Protein AF-0000000078420602 (afdb_homodimer)

Sequence (614 aa):
MATGSQCADEAAGAAGLYSEAQRLALEELVAGGRDAFRAFLRRERVAEFLSEPELQALLEAAVPPRQEPEEPGPGPGERSLDCSSLTYFPERSDAEPPALELGWPGFASGSFRGLPRVEAHFQPGYGAELYGCKEAVRREIRSAREVIALVMDSFTDMDIFKDLQEACSKRHVKVYILLDQASFPHFLKMCSNLGVNIEEQKLMRVRNINGNTYYTRSGAKIVGKVHEKFMLVDGIRVTTGSYSFTWTDGKLNSSNIIILSGPAVEHFDLEFQILYAESKPINPWLCSCSQEREMANQLIRPWISKTMATGSQCADEAAGAAGLYSEAQRLALEELVAGGRDAFRAFLRRERVAEFLSEPELQALLEAAVPPRQEPEEPGPGPGERSLDCSSLTYFPERSDAEPPALELGWPGFASGSFRGLPRVEAHFQPGYGAELYGCKEAVRREIRSAREVIALVMDSFTDMDIFKDLQEACSKRHVKVYILLDQASFPHFLKMCSNLGVNIEEQKLMRVRNINGNTYYTRSGAKIVGKVHEKFMLVDGIRVTTGSYSFTWTDGKLNSSNIIILSGPAVEHFDLEFQILYAESKPINPWLCSCSQEREMANQLIRPWISKT

Structure (mmCIF, N/CA/C/O backbone):
data_AF-0000000078420602-model_v1
#
loop_
_entity.id
_entity.type
_entity.pdbx_description
1 polymer 'Protein FAM83D-B'
#
loop_
_atom_site.group_PDB
_atom_site.id
_atom_site.type_symbol
_atom_site.label_atom_id
_atom_site.label_alt_id
_atom_site.label_comp_id
_atom_site.label_asym_id
_atom_site.label_entity_id
_atom_site.label_seq_id
_atom_site.pdbx_PDB_ins_code
_atom_site.Cartn_x
_atom_site.Cartn_y
_atom_site.Cartn_z
_atom_site.occupancy
_atom_site.B_iso_or_equiv
_atom_site.auth_seq_id
_atom_site.auth_comp_id
_atom_site.auth_asym_id
_atom_site.auth_atom_id
_atom_site.pdbx_PDB_model_num
ATOM 1 N N . MET A 1 1 ? -36.188 17.969 37.188 1 22.95 1 MET A N 1
ATOM 2 C CA . MET A 1 1 ? -36.125 18.641 35.906 1 22.95 1 MET A CA 1
ATOM 3 C C . MET A 1 1 ? -34.844 18.281 35.156 1 22.95 1 MET A C 1
ATOM 5 O O . MET A 1 1 ? -34.594 18.797 34.062 1 22.95 1 MET A O 1
ATOM 9 N N . ALA A 1 2 ? -33.719 17.906 35.812 1 26.27 2 ALA A N 1
ATOM 10 C CA . ALA A 1 2 ? -32.312 17.922 35.438 1 26.27 2 ALA A CA 1
ATOM 11 C C . ALA A 1 2 ? -31.984 16.844 34.438 1 26.27 2 ALA A C 1
ATOM 13 O O . ALA A 1 2 ? -30.812 16.656 34.062 1 26.27 2 ALA A O 1
ATOM 14 N N . THR A 1 3 ? -32.781 15.883 34.156 1 28.11 3 THR A N 1
ATOM 15 C CA . THR A 1 3 ? -32.375 14.602 33.594 1 28.11 3 THR A CA 1
ATOM 16 C C . THR A 1 3 ? -32.094 14.742 32.094 1 28.11 3 THR A C 1
ATOM 18 O O . THR A 1 3 ? -31.766 13.75 31.438 1 28.11 3 THR A O 1
ATOM 21 N N . GLY A 1 4 ? -32.562 15.797 31.391 1 27.84 4 GLY A N 1
ATOM 22 C CA . GLY A 1 4 ? -32.688 15.773 29.953 1 27.84 4 GLY A CA 1
ATOM 23 C C . GLY A 1 4 ? -31.359 15.883 29.234 1 27.84 4 GLY A C 1
ATOM 24 O O . GLY A 1 4 ? -31.312 15.945 28 1 27.84 4 GLY A O 1
ATOM 25 N N . SER A 1 5 ? -30.219 16.375 29.859 1 28.81 5 SER A N 1
ATOM 26 C CA . SER A 1 5 ? -29.047 16.953 29.203 1 28.81 5 SER A CA 1
ATOM 27 C C . SER A 1 5 ? -28.156 15.852 28.641 1 28.81 5 SER A C 1
ATOM 29 O O . SER A 1 5 ? -27.141 16.141 28 1 28.81 5 SER A O 1
ATOM 31 N N . GLN A 1 6 ? -28.172 14.617 29.109 1 29.34 6 GLN A N 1
ATOM 32 C CA . GLN A 1 6 ? -27.125 13.641 28.812 1 29.34 6 GLN A CA 1
ATOM 33 C C . GLN A 1 6 ? -27.188 13.195 27.359 1 29.34 6 GLN A C 1
ATOM 35 O O . GLN A 1 6 ? -26.312 12.461 26.891 1 29.34 6 GLN A O 1
ATOM 40 N N . CYS A 1 7 ? -28.281 13.219 26.625 1 31.14 7 CYS A N 1
ATOM 41 C CA . CYS A 1 7 ? -28.422 12.586 25.312 1 31.14 7 CYS A CA 1
ATOM 42 C C . CYS A 1 7 ? -27.625 13.344 24.266 1 31.14 7 CYS A C 1
ATOM 44 O O . CYS A 1 7 ? -27.5 12.883 23.125 1 31.14 7 CYS A O 1
ATOM 46 N N . ALA A 1 8 ? -27.328 14.664 24.344 1 32.25 8 ALA A N 1
ATOM 47 C CA . ALA A 1 8 ? -26.719 15.484 23.312 1 32.25 8 ALA A CA 1
ATOM 48 C C . ALA A 1 8 ? -25.25 15.117 23.109 1 32.25 8 ALA A C 1
ATOM 50 O O . ALA A 1 8 ? -24.719 15.219 22 1 32.25 8 ALA A O 1
ATOM 51 N N . ASP A 1 9 ? -24.469 14.727 24.141 1 32.47 9 ASP A N 1
ATOM 52 C CA . ASP A 1 9 ? -23.031 14.5 24.109 1 32.47 9 ASP A CA 1
ATOM 53 C C . ASP A 1 9 ? -22.688 13.227 23.344 1 32.47 9 ASP A C 1
ATOM 55 O O . ASP A 1 9 ? -21.562 13.086 22.844 1 32.47 9 ASP A O 1
ATOM 59 N N . GLU A 1 10 ? -23.484 12.133 23.375 1 33.41 10 GLU A N 1
ATOM 60 C CA . GLU A 1 10 ? -23.188 10.883 22.688 1 33.41 10 GLU A CA 1
ATOM 61 C C . GLU A 1 10 ? -23.344 11.047 21.172 1 33.41 10 GLU A C 1
ATOM 63 O O . GLU A 1 10 ? -22.859 10.211 20.406 1 33.41 10 GLU A O 1
ATOM 68 N N . ALA A 1 11 ? -24.156 11.867 20.594 1 32.97 11 ALA A N 1
ATOM 69 C CA . ALA A 1 11 ? -24.359 12.156 19.172 1 32.97 11 ALA A CA 1
ATOM 70 C C . ALA A 1 11 ? -23.109 12.797 18.562 1 32.97 11 ALA A C 1
ATOM 72 O O . ALA A 1 11 ? -22.844 12.625 17.359 1 32.97 11 ALA A O 1
ATOM 73 N N . ALA A 1 12 ? -22.391 13.734 19.141 1 35.09 12 ALA A N 1
ATOM 74 C CA . ALA A 1 12 ? -21.188 14.438 18.703 1 35.09 12 ALA A CA 1
ATOM 75 C C . ALA A 1 12 ? -20.031 13.477 18.453 1 35.09 12 ALA A C 1
ATOM 77 O O . ALA A 1 12 ? -19.203 13.695 17.578 1 35.09 12 ALA A O 1
ATOM 78 N N . GLY A 1 13 ? -19.75 12.445 19.312 1 33.69 13 GLY A N 1
ATOM 79 C CA . GLY A 1 13 ? -18.656 11.5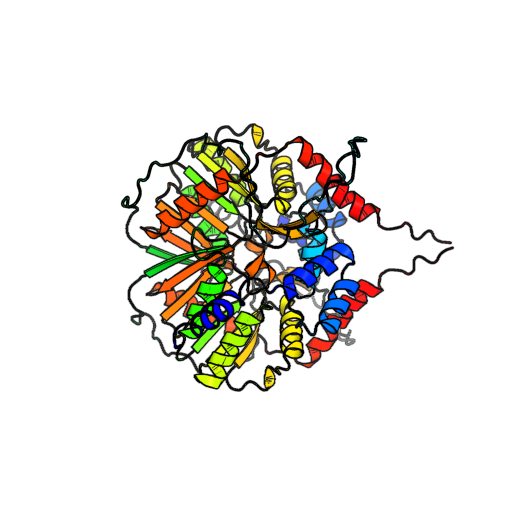 19.141 1 33.69 13 GLY A CA 1
ATOM 80 C C . GLY A 1 13 ? -18.812 10.633 17.906 1 33.69 13 GLY A C 1
ATOM 81 O O . GLY A 1 13 ? -17.828 10.047 17.438 1 33.69 13 GLY A O 1
ATOM 82 N N . ALA A 1 14 ? -19.953 10.016 17.594 1 35.22 14 ALA A N 1
ATOM 83 C CA . ALA A 1 14 ? -20.344 9.211 16.453 1 35.22 14 ALA A CA 1
ATOM 84 C C . ALA A 1 14 ? -20.406 10.047 15.18 1 35.22 14 ALA A C 1
ATOM 86 O O . ALA A 1 14 ? -20.625 9.523 14.086 1 35.22 14 ALA A O 1
ATOM 87 N N . ALA A 1 15 ? -20.703 11.266 15.062 1 37.94 15 ALA A N 1
ATOM 88 C CA . ALA A 1 15 ? -20.844 12.32 14.055 1 37.94 15 ALA A CA 1
ATOM 89 C C . ALA A 1 15 ? -19.609 12.367 13.141 1 37.94 15 ALA A C 1
ATOM 91 O O . ALA A 1 15 ? -19.656 12.969 12.07 1 37.94 15 ALA A O 1
ATOM 92 N N . GLY A 1 16 ? -18.391 12.102 13.648 1 40.28 16 GLY A N 1
ATOM 93 C CA . GLY A 1 16 ? -17.141 12.156 12.906 1 40.28 16 GLY A CA 1
ATOM 94 C C . GLY A 1 16 ? -17.094 11.195 11.727 1 40.28 16 GLY A C 1
ATOM 95 O O . GLY A 1 16 ? -16.156 11.227 10.93 1 40.28 16 GLY A O 1
ATOM 96 N N . LEU A 1 17 ? -17.531 9.898 11.883 1 46.22 17 LEU A N 1
ATOM 97 C CA . LEU A 1 17 ? -17.453 8.836 10.891 1 46.22 17 LEU A CA 1
ATOM 98 C C . LEU A 1 17 ? -18.016 9.297 9.547 1 46.22 17 LEU A C 1
ATOM 100 O O . LEU A 1 17 ? -17.375 9.156 8.516 1 46.22 17 LEU A O 1
ATOM 104 N N . TYR A 1 18 ? -19.422 8.969 9.359 1 56.06 18 TYR A N 1
ATOM 105 C CA . TYR A 1 18 ? -20.078 9.18 8.07 1 56.06 18 TYR A CA 1
ATOM 106 C C . TYR A 1 18 ? -20.719 10.555 8.008 1 56.06 18 TYR A C 1
ATOM 108 O O . TYR A 1 18 ? -21.672 10.836 8.742 1 56.06 18 TYR A O 1
ATOM 116 N N . SER A 1 19 ? -19.906 11.531 7.613 1 76.56 19 SER A N 1
ATOM 117 C CA . SER A 1 19 ? -20.453 12.852 7.336 1 76.56 19 SER A CA 1
ATOM 118 C C . SER A 1 19 ? -21.562 12.789 6.297 1 76.56 19 SER A C 1
ATOM 120 O O . SER A 1 19 ? -21.328 12.383 5.156 1 76.56 19 SER A O 1
ATOM 122 N N . GLU A 1 20 ? -22.844 12.914 6.805 1 82.44 20 GLU A N 1
ATOM 123 C CA . GLU A 1 20 ? -23.984 12.977 5.879 1 82.44 20 GLU A CA 1
ATOM 124 C C . GLU A 1 20 ? -23.688 13.922 4.719 1 82.44 20 GLU A C 1
ATOM 126 O O . GLU A 1 20 ? -24.062 13.648 3.576 1 82.44 20 GLU A O 1
ATOM 131 N N . ALA A 1 21 ? -22.984 14.922 5.078 1 88.81 21 ALA A N 1
ATOM 132 C CA . ALA A 1 21 ? -22.656 15.875 4.023 1 88.81 21 ALA A CA 1
ATOM 133 C C . ALA A 1 21 ? -21.719 15.25 2.992 1 88.81 21 ALA A C 1
ATOM 135 O O . ALA A 1 21 ? -21.875 15.469 1.789 1 88.81 21 ALA A O 1
ATOM 136 N N . GLN A 1 22 ? -20.812 14.492 3.482 1 88.44 22 GLN A N 1
ATOM 137 C CA . GLN A 1 22 ? -19.891 13.828 2.561 1 88.44 22 GLN A CA 1
ATOM 138 C C . GLN A 1 22 ? -20.609 12.773 1.729 1 88.44 22 GLN A C 1
ATOM 140 O O . GLN A 1 22 ? -20.328 12.609 0.542 1 88.44 22 GLN A O 1
ATOM 145 N N . ARG A 1 23 ? -21.562 12.148 2.373 1 87 23 ARG A N 1
ATOM 146 C CA . ARG A 1 23 ? -22.344 11.156 1.647 1 87 23 ARG A CA 1
ATOM 147 C C . ARG A 1 23 ? -23.141 11.805 0.516 1 87 23 ARG A C 1
ATOM 149 O O . ARG A 1 23 ? -23.156 11.289 -0.605 1 87 23 ARG A O 1
ATOM 156 N N . LEU A 1 24 ? -23.75 12.859 0.864 1 90.25 24 LEU A N 1
ATOM 157 C CA . LEU A 1 24 ? -24.516 13.578 -0.144 1 90.25 24 LEU A CA 1
ATOM 158 C C . LEU A 1 24 ? -23.625 14.117 -1.248 1 90.25 24 LEU A C 1
ATOM 160 O O . LEU A 1 24 ? -24 14.133 -2.42 1 90.25 24 LEU A O 1
ATOM 164 N N . ALA A 1 25 ? -22.484 14.508 -0.838 1 93.44 25 ALA A N 1
ATOM 165 C CA . ALA A 1 25 ? -21.531 14.984 -1.829 1 93.44 25 ALA A CA 1
ATOM 166 C C . ALA A 1 25 ? -21.156 13.875 -2.809 1 93.44 25 ALA A C 1
ATOM 168 O O . ALA A 1 25 ? -21.047 14.117 -4.012 1 93.44 25 ALA A O 1
ATOM 169 N N . LEU A 1 26 ? -21.016 12.68 -2.312 1 91.12 26 LEU A N 1
ATOM 170 C CA . LEU A 1 26 ? -20.672 11.539 -3.158 1 91.12 26 LEU A CA 1
ATOM 171 C C . LEU A 1 26 ? -21.812 11.195 -4.102 1 91.12 26 LEU A C 1
ATOM 173 O O . LEU A 1 26 ? -21.594 10.805 -5.246 1 91.12 26 LEU A O 1
ATOM 177 N N . GLU A 1 27 ? -22.969 11.398 -3.609 1 91.31 27 GLU A N 1
ATOM 178 C CA . GLU A 1 27 ? -24.125 11.164 -4.469 1 91.31 27 GLU A CA 1
ATOM 179 C C . GLU A 1 27 ? -24.141 12.133 -5.645 1 91.31 27 GLU A C 1
ATOM 181 O O . GLU A 1 27 ? -24.438 11.734 -6.777 1 91.31 27 GLU A O 1
ATO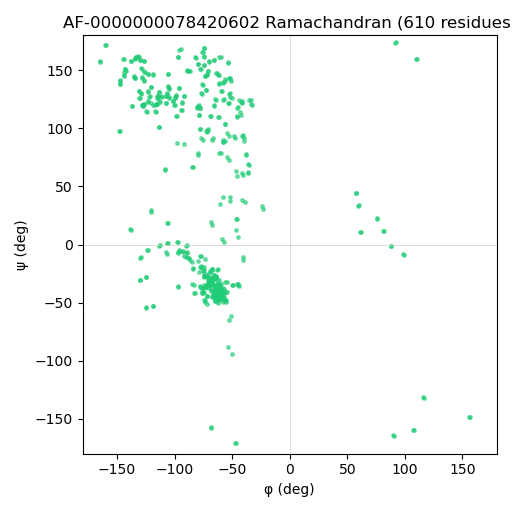M 186 N N . GLU A 1 28 ? -23.812 13.344 -5.344 1 92.94 28 GLU A N 1
ATOM 187 C CA . GLU A 1 28 ? -23.734 14.352 -6.402 1 92.94 28 GLU A CA 1
ATOM 188 C C . GLU A 1 28 ? -22.625 14.016 -7.398 1 92.94 28 GLU A C 1
ATOM 190 O O . GLU A 1 28 ? -22.781 14.25 -8.602 1 92.94 28 GLU A O 1
ATOM 195 N N . LEU A 1 29 ? -21.578 13.484 -6.875 1 93.12 29 LEU A N 1
ATOM 196 C CA . LEU A 1 29 ? -20.453 13.109 -7.73 1 93.12 29 LEU A CA 1
ATOM 197 C C . LEU A 1 29 ? -20.859 12.016 -8.711 1 93.12 29 LEU A C 1
ATOM 199 O O . LEU A 1 29 ? -20.594 12.125 -9.914 1 93.12 29 LEU A O 1
ATOM 203 N N . VAL A 1 30 ? -21.5 11.016 -8.211 1 90.38 30 VAL A N 1
ATOM 204 C CA . VAL A 1 30 ? -21.875 9.859 -9.023 1 90.38 30 VAL A CA 1
ATOM 205 C C . VAL A 1 30 ? -22.953 10.25 -10.023 1 90.38 30 VAL A C 1
ATOM 207 O O . VAL A 1 30 ? -22.953 9.797 -11.164 1 90.38 30 VAL A O 1
ATOM 210 N N . ALA A 1 31 ? -23.797 11.117 -9.641 1 88.62 31 ALA A N 1
ATOM 211 C CA . ALA A 1 31 ? -24.938 11.492 -10.469 1 88.62 31 ALA A CA 1
ATOM 212 C C . ALA A 1 31 ? -24.531 12.539 -11.508 1 88.62 31 ALA A C 1
ATOM 214 O O . ALA A 1 31 ? -24.953 12.469 -12.664 1 88.62 31 ALA A O 1
ATOM 215 N N . GLY A 1 32 ? -23.734 13.492 -11.102 1 90.88 32 GLY A N 1
ATOM 216 C CA . GLY A 1 32 ? -23.516 14.641 -11.969 1 90.88 32 GLY A CA 1
ATOM 217 C C . GLY A 1 32 ? -22.062 14.875 -12.289 1 90.88 32 GLY A C 1
ATOM 218 O O . GLY A 1 32 ? -21.719 15.797 -13.039 1 90.88 32 GLY A O 1
ATOM 219 N N . GLY A 1 33 ? -21.203 14.125 -11.719 1 92.56 33 GLY A N 1
ATOM 220 C CA . GLY A 1 33 ? -19.797 14.25 -12.039 1 92.56 33 GLY A CA 1
ATOM 221 C C . GLY A 1 33 ? -19.062 15.242 -11.156 1 92.56 33 GLY A C 1
ATOM 222 O O . GLY A 1 33 ? -19.562 15.617 -10.094 1 92.56 33 GLY A O 1
ATOM 223 N N . ARG A 1 34 ? -17.875 15.672 -11.555 1 94.25 34 ARG A N 1
ATOM 224 C CA . ARG A 1 34 ? -16.953 16.5 -10.789 1 94.25 34 ARG A CA 1
ATOM 225 C C . ARG A 1 34 ? -17.578 17.875 -10.508 1 94.25 34 ARG A C 1
ATOM 227 O O . ARG A 1 34 ? -17.484 18.375 -9.383 1 94.25 34 ARG A O 1
ATOM 234 N N . ASP A 1 35 ? -18.141 18.422 -11.57 1 95.19 35 ASP A N 1
ATOM 235 C CA . ASP A 1 35 ? -18.672 19.766 -11.438 1 95.19 35 ASP A CA 1
ATOM 236 C C . ASP A 1 35 ? -19.828 19.797 -10.445 1 95.19 35 ASP A C 1
ATOM 238 O O . ASP A 1 35 ? -19.938 20.719 -9.641 1 95.19 35 ASP A O 1
ATOM 242 N N . ALA A 1 36 ? -20.656 18.812 -10.484 1 95.44 36 ALA A N 1
ATOM 243 C CA . ALA A 1 36 ? -21.766 18.734 -9.539 1 95.44 36 ALA A CA 1
ATOM 244 C C . ALA A 1 36 ? -21.266 18.562 -8.109 1 95.44 36 ALA A C 1
ATOM 246 O O . ALA A 1 36 ? -21.797 19.172 -7.18 1 95.44 36 ALA A O 1
ATOM 247 N N . PHE A 1 37 ? -20.297 17.766 -7.992 1 96.25 37 PHE A N 1
ATOM 248 C CA . PHE A 1 37 ? -19.656 17.531 -6.699 1 96.25 37 PHE A CA 1
ATOM 249 C C . PHE A 1 37 ? -19.125 18.844 -6.121 1 96.25 37 PHE A C 1
ATOM 251 O O . PHE A 1 37 ? -19.438 19.203 -4.984 1 96.25 37 PHE A O 1
ATOM 258 N N . ARG A 1 38 ? -18.422 19.578 -6.883 1 96 38 ARG A N 1
ATOM 259 C CA . ARG A 1 38 ? -17.812 20.828 -6.414 1 96 38 ARG A CA 1
ATOM 260 C C . ARG A 1 38 ? -18.875 21.875 -6.117 1 96 38 ARG A C 1
ATOM 262 O O . ARG A 1 38 ? -18.75 22.641 -5.156 1 96 38 ARG A O 1
ATOM 269 N N . ALA A 1 39 ? -19.891 21.922 -6.93 1 96.38 39 ALA A N 1
ATOM 270 C CA . ALA A 1 39 ? -21 22.859 -6.688 1 96.38 39 ALA A CA 1
ATOM 271 C C . ALA A 1 39 ? -21.672 22.547 -5.352 1 96.38 39 ALA A C 1
ATOM 273 O O . ALA A 1 39 ? -22.016 23.469 -4.605 1 96.38 39 ALA A O 1
ATOM 274 N N . PHE A 1 40 ? -21.828 21.297 -5.121 1 96.12 40 PHE A N 1
ATOM 275 C CA . PHE A 1 40 ? -22.438 20.891 -3.861 1 96.12 40 PHE A CA 1
ATOM 276 C C . PHE A 1 40 ? -21.578 21.312 -2.68 1 96.12 40 PHE A C 1
ATOM 278 O O . PHE A 1 40 ? -22.094 21.844 -1.689 1 96.12 40 PHE A O 1
ATOM 285 N N . LEU A 1 41 ? -20.281 21.016 -2.773 1 95.25 41 LEU A N 1
ATOM 286 C CA . LEU A 1 41 ? -19.375 21.375 -1.696 1 95.25 41 LEU A CA 1
ATOM 287 C C . LEU A 1 41 ? -19.453 22.875 -1.405 1 95.25 41 LEU A C 1
ATOM 289 O O . LEU A 1 41 ? -19.484 23.281 -0.243 1 95.25 41 LEU A O 1
ATOM 293 N N . ARG A 1 42 ? -19.531 23.672 -2.461 1 95 42 ARG A N 1
ATOM 294 C CA . ARG A 1 42 ? -19.609 25.125 -2.303 1 95 42 ARG A CA 1
ATOM 295 C C . ARG A 1 42 ? -20.938 25.531 -1.664 1 95 42 ARG A C 1
ATOM 297 O O . ARG A 1 42 ? -20.969 26.328 -0.723 1 95 42 ARG A O 1
ATOM 304 N N . ARG A 1 43 ? -21.938 24.969 -2.109 1 95.94 43 ARG A N 1
ATOM 305 C CA . ARG A 1 43 ? -23.281 25.312 -1.653 1 95.94 43 ARG A CA 1
ATOM 306 C C . ARG A 1 43 ? -23.469 24.953 -0.182 1 95.94 43 ARG A C 1
ATOM 308 O O . ARG A 1 43 ? -24.047 25.719 0.582 1 95.94 43 ARG A O 1
ATOM 315 N N . GLU A 1 44 ? -22.953 23.781 0.198 1 94.56 44 GLU A N 1
ATOM 316 C CA . GLU A 1 44 ? -23.172 23.281 1.548 1 94.56 44 GLU A CA 1
ATOM 317 C C . GLU A 1 44 ? -22 23.594 2.461 1 94.56 44 GLU A C 1
ATOM 319 O O . GLU A 1 44 ? -21.969 23.156 3.615 1 94.56 44 GLU A O 1
ATOM 324 N N . ARG A 1 45 ? -21.031 24.266 1.938 1 92.25 45 ARG A N 1
ATOM 325 C CA . ARG A 1 45 ? -19.859 24.688 2.689 1 92.25 45 ARG A CA 1
ATOM 326 C C . ARG A 1 45 ? -19.156 23.484 3.311 1 92.25 45 ARG A C 1
ATOM 328 O O . ARG A 1 45 ? -18.844 23.5 4.504 1 92.25 45 ARG A O 1
ATOM 335 N N . VAL A 1 46 ? -19.031 22.5 2.518 1 91.62 46 VAL A N 1
ATOM 336 C CA . VAL A 1 46 ? -18.281 21.312 2.916 1 91.62 46 VAL A CA 1
ATOM 337 C C . VAL A 1 46 ? -16.844 21.391 2.389 1 91.62 46 VAL A C 1
ATOM 339 O O . VAL A 1 46 ? -16.625 21.766 1.233 1 91.62 46 VAL A O 1
ATOM 342 N N . ALA A 1 47 ? -15.906 21.078 3.246 1 90.94 47 ALA A N 1
ATOM 343 C CA . ALA A 1 47 ? -14.508 21.062 2.818 1 90.94 47 ALA A CA 1
ATOM 344 C C . ALA A 1 47 ? -14.281 20.031 1.721 1 90.94 47 ALA A C 1
ATOM 346 O O . ALA A 1 47 ? -14.914 18.969 1.713 1 90.94 47 ALA A O 1
ATOM 347 N N . GLU A 1 48 ? -13.383 20.359 0.823 1 92.5 48 GLU A N 1
ATOM 348 C CA . GLU A 1 48 ? -13.016 19.422 -0.235 1 92.5 48 GLU A CA 1
ATOM 349 C C . GLU A 1 48 ? -12.203 18.25 0.317 1 92.5 48 GLU A C 1
ATOM 351 O O . GLU A 1 48 ? -10.984 18.328 0.42 1 92.5 48 GLU A O 1
ATOM 356 N N . PHE A 1 49 ? -12.891 17.203 0.505 1 92.5 49 PHE A N 1
ATOM 357 C CA . PHE A 1 49 ? -12.281 16.109 1.249 1 92.5 49 PHE A CA 1
ATOM 358 C C . PHE A 1 49 ? -11.688 15.07 0.3 1 92.5 49 PHE A C 1
ATOM 360 O O . PHE A 1 49 ? -11.078 14.094 0.741 1 92.5 49 PHE A O 1
ATOM 367 N N . LEU A 1 50 ? -11.867 15.211 -1.015 1 94.19 50 LEU A N 1
ATOM 368 C CA . LEU A 1 50 ? -11.305 14.297 -2.004 1 94.19 50 LEU A CA 1
ATOM 369 C C . LEU A 1 50 ? -10.258 15 -2.859 1 94.19 50 LEU A C 1
ATOM 371 O O . LEU A 1 50 ? -10.5 16.094 -3.367 1 94.19 50 LEU A O 1
ATOM 375 N N . SER A 1 51 ? -9.125 14.359 -2.994 1 93.12 51 SER A N 1
ATOM 376 C CA . SER A 1 51 ? -8.141 14.82 -3.969 1 93.12 51 SER A CA 1
ATOM 377 C C . SER A 1 51 ? -8.562 14.469 -5.391 1 93.12 51 SER A C 1
ATOM 379 O O . SER A 1 51 ? -9.484 13.672 -5.59 1 93.12 51 SER A O 1
ATOM 381 N N . GLU A 1 52 ? -7.852 15.039 -6.359 1 91.38 52 GLU A N 1
ATOM 382 C CA . GLU A 1 52 ? -8.188 14.797 -7.758 1 91.38 52 GLU A CA 1
ATOM 383 C C . GLU A 1 52 ? -8.039 13.32 -8.117 1 91.38 52 GLU A C 1
ATOM 385 O O . GLU A 1 52 ? -8.922 12.734 -8.75 1 91.38 52 GLU A O 1
ATOM 390 N N . PRO A 1 53 ? -6.961 12.711 -7.699 1 91.69 53 PRO A N 1
ATOM 391 C CA . PRO A 1 53 ? -6.871 11.281 -7.996 1 91.69 53 PRO A CA 1
ATOM 392 C C . PRO A 1 53 ? -7.996 10.477 -7.355 1 91.69 53 PRO A C 1
ATOM 394 O O . PRO A 1 53 ? -8.492 9.516 -7.957 1 91.69 53 PRO A O 1
ATOM 397 N N . GLU A 1 54 ? -8.406 10.828 -6.18 1 94.31 54 GLU A N 1
ATOM 398 C CA . GLU A 1 54 ? -9.516 10.133 -5.527 1 94.31 54 GLU A CA 1
ATOM 399 C C . GLU A 1 54 ? -10.82 10.336 -6.289 1 94.31 54 GLU A C 1
ATOM 401 O O . GLU A 1 54 ? -11.594 9.398 -6.465 1 94.31 54 GLU A O 1
ATOM 406 N N . LEU A 1 55 ? -11.039 11.578 -6.719 1 93.75 55 LEU A N 1
ATOM 407 C CA . LEU A 1 55 ? -12.227 11.867 -7.512 1 93.75 55 LEU A CA 1
ATOM 408 C C . LEU A 1 55 ? -12.273 11.008 -8.766 1 93.75 55 LEU A C 1
ATOM 410 O O . LEU A 1 55 ? -13.305 10.406 -9.078 1 93.75 55 LEU A O 1
ATOM 414 N N . GLN A 1 56 ? -11.156 10.914 -9.391 1 92 56 GLN A N 1
ATOM 415 C CA . GLN A 1 56 ? -11.062 10.125 -10.617 1 92 56 GLN A CA 1
ATOM 416 C C . GLN A 1 56 ? -11.32 8.648 -10.336 1 92 56 GLN A C 1
ATOM 418 O O . GLN A 1 56 ? -12.062 7.992 -11.07 1 92 56 GLN A O 1
ATOM 423 N N . ALA A 1 57 ? -10.773 8.188 -9.281 1 91.31 57 ALA A N 1
ATOM 424 C CA . ALA A 1 57 ? -10.945 6.785 -8.914 1 91.31 57 ALA A CA 1
ATOM 425 C C . ALA A 1 57 ? -12.398 6.473 -8.57 1 91.31 57 ALA A C 1
ATOM 427 O O . ALA A 1 57 ? -12.914 5.41 -8.93 1 91.31 57 ALA A O 1
ATOM 428 N N . LEU A 1 58 ? -13.023 7.383 -7.867 1 92.81 58 LEU A N 1
ATOM 429 C CA . LEU A 1 58 ? -14.414 7.18 -7.477 1 92.81 58 LEU A CA 1
ATOM 430 C C . LEU A 1 58 ? -15.328 7.16 -8.695 1 92.81 58 LEU A C 1
ATOM 432 O O . LEU A 1 58 ? -16.25 6.344 -8.773 1 92.81 58 LEU A O 1
ATOM 436 N N . LEU A 1 59 ? -15.078 8.039 -9.625 1 91.44 59 LEU A N 1
ATOM 437 C CA . LEU A 1 59 ? -15.883 8.086 -10.844 1 91.44 59 LEU A CA 1
ATOM 438 C C . LEU A 1 59 ? -15.734 6.801 -11.648 1 91.44 59 LEU A C 1
ATOM 440 O O . LEU A 1 59 ? -16.703 6.297 -12.211 1 91.44 59 LEU A O 1
ATOM 444 N N . GLU A 1 60 ? -14.523 6.25 -11.594 1 88.06 60 GLU A N 1
ATOM 445 C CA . GLU A 1 60 ? -14.258 5.008 -12.32 1 88.06 60 GLU A CA 1
ATOM 446 C C . GLU A 1 60 ? -14.891 3.812 -11.609 1 88.06 60 GLU A C 1
ATOM 448 O O . GLU A 1 60 ? -15.227 2.812 -12.25 1 88.06 60 GLU A O 1
ATOM 453 N N . ALA A 1 61 ? -15.047 3.928 -10.328 1 89.31 61 ALA A N 1
ATOM 454 C CA . ALA A 1 61 ? -15.539 2.818 -9.523 1 89.31 61 ALA A CA 1
ATOM 455 C C . ALA A 1 61 ? -17.062 2.842 -9.43 1 89.31 61 ALA A C 1
ATOM 457 O O . ALA A 1 61 ? -17.672 1.931 -8.859 1 89.31 61 ALA A O 1
ATOM 458 N N . ALA A 1 62 ? -17.672 3.889 -9.953 1 89.88 62 ALA A N 1
ATOM 459 C CA . ALA A 1 62 ? -19.125 4.039 -9.844 1 89.88 62 ALA A CA 1
ATOM 460 C C . ALA A 1 62 ? -19.844 3.059 -10.766 1 89.88 62 ALA A C 1
ATOM 462 O O . ALA A 1 62 ? -19.453 2.877 -11.922 1 89.88 62 ALA A O 1
ATOM 463 N N . VAL A 1 63 ? -20.828 2.408 -10.18 1 85.44 63 VAL A N 1
ATOM 464 C CA . VAL A 1 63 ? -21.688 1.488 -10.922 1 85.44 63 VAL A CA 1
ATOM 465 C C . VAL A 1 63 ? -23.109 2.049 -11 1 85.44 63 VAL A C 1
ATOM 467 O O . VAL A 1 63 ? -23.734 2.318 -9.977 1 85.44 63 VAL A O 1
ATOM 470 N N . PRO A 1 64 ? -23.562 2.197 -12.125 1 82.94 64 PRO A N 1
ATOM 471 C CA . PRO A 1 64 ? -24.906 2.738 -12.273 1 82.94 64 PRO A CA 1
ATOM 472 C C . PRO A 1 64 ? -25.984 1.801 -11.727 1 82.94 64 PRO A C 1
ATOM 474 O O . PRO A 1 64 ? -25.734 0.608 -11.539 1 82.94 64 PRO A O 1
ATOM 477 N N . PRO A 1 65 ? -27.125 2.348 -11.422 1 81.38 65 PRO A N 1
ATOM 478 C CA . PRO A 1 65 ? -28.203 1.51 -10.906 1 81.38 65 PRO A CA 1
ATOM 479 C C . PRO A 1 65 ? -28.641 0.434 -11.898 1 81.38 65 PRO A C 1
ATOM 481 O O . PRO A 1 65 ? -28.562 0.639 -13.117 1 81.38 65 PRO A O 1
ATOM 484 N N . ARG A 1 66 ? -28.891 -0.8 -11.352 1 68.06 66 ARG A N 1
ATOM 485 C CA . ARG A 1 66 ? -29.375 -1.867 -12.219 1 68.06 66 ARG A CA 1
ATOM 486 C C . ARG A 1 66 ? -30.734 -1.507 -12.82 1 68.06 66 ARG A C 1
ATOM 488 O O . ARG A 1 66 ? -31.625 -1.058 -12.109 1 68.06 66 ARG A O 1
ATOM 495 N N . GLN A 1 67 ? -30.844 -1.25 -14.016 1 61.56 67 GLN A N 1
ATOM 496 C CA . GLN A 1 67 ? -32.156 -1.076 -14.656 1 61.56 67 GLN A CA 1
ATOM 497 C C . GLN A 1 67 ? -33 -2.34 -14.531 1 61.56 67 GLN A C 1
ATOM 499 O O . GLN A 1 67 ? -32.562 -3.422 -14.945 1 61.56 67 GLN A O 1
ATOM 504 N N . GLU A 1 68 ? -33.656 -2.646 -13.383 1 50.56 68 GLU A N 1
ATOM 505 C CA . GLU A 1 68 ? -34.594 -3.738 -13.445 1 50.56 68 GLU A CA 1
ATOM 506 C C . GLU A 1 68 ? -35.469 -3.654 -14.711 1 50.56 68 GLU A C 1
ATOM 508 O O . GLU A 1 68 ? -35.844 -2.564 -15.125 1 50.56 68 GLU A O 1
ATOM 513 N N . PRO A 1 69 ? -35.5 -4.656 -15.508 1 47.22 69 PRO A N 1
ATOM 514 C CA . PRO A 1 69 ? -36.531 -4.605 -16.531 1 47.22 69 PRO A CA 1
ATOM 515 C C . PRO A 1 69 ? -37.906 -4.199 -15.969 1 47.22 69 PRO A C 1
ATOM 517 O O . PRO A 1 69 ? -38.219 -4.547 -14.836 1 47.22 69 PRO A O 1
ATOM 520 N N . GLU A 1 70 ? -38.5 -3.109 -16.359 1 42.47 70 GLU A N 1
ATOM 521 C CA . GLU A 1 70 ? -39.875 -2.676 -16.047 1 42.47 70 GLU A CA 1
ATOM 522 C C . GLU A 1 70 ? -40.844 -3.842 -16.109 1 42.47 70 GLU A C 1
ATOM 524 O O . GLU A 1 70 ? -41.188 -4.305 -17.188 1 42.47 70 GLU A O 1
ATOM 529 N N . GLU A 1 71 ? -40.844 -4.887 -15.461 1 40.53 71 GLU A N 1
ATOM 530 C CA . GLU A 1 71 ? -42.125 -5.562 -15.555 1 40.53 71 GLU A CA 1
ATOM 531 C C . GLU A 1 71 ? -43.25 -4.613 -15.211 1 40.53 71 GLU A C 1
ATOM 533 O O . GLU A 1 71 ? -43.125 -3.758 -14.336 1 40.53 71 GLU A O 1
ATOM 538 N N . PRO A 1 72 ? -44.344 -4.5 -16.062 1 41.72 72 PRO A N 1
ATOM 539 C CA . PRO A 1 72 ? -45.531 -3.688 -15.844 1 41.72 72 PRO A CA 1
ATOM 540 C C . PRO A 1 72 ? -46.125 -3.84 -14.438 1 41.72 72 PRO A C 1
ATOM 542 O O . PRO A 1 72 ? -47.281 -3.5 -14.195 1 41.72 72 PRO A O 1
ATOM 545 N N . GLY A 1 73 ? -45.438 -4.266 -13.398 1 36.97 73 GLY A N 1
ATOM 546 C CA . GLY A 1 73 ? -46.281 -4.512 -12.234 1 36.97 73 GLY A CA 1
ATOM 547 C C . GLY A 1 73 ? -47 -3.273 -11.75 1 36.97 73 GLY A C 1
ATOM 548 O O . GLY A 1 73 ? -46.719 -2.164 -12.211 1 36.97 73 GLY A O 1
ATOM 549 N N . PRO A 1 74 ? -48.188 -3.52 -10.859 1 38.81 74 PRO A N 1
ATOM 550 C CA . PRO A 1 74 ? -49.094 -2.492 -10.352 1 38.81 74 PRO A CA 1
ATOM 551 C C . PRO A 1 74 ? -48.375 -1.279 -9.781 1 38.81 74 PRO A C 1
ATOM 553 O O . PRO A 1 74 ? -47.156 -1.32 -9.594 1 38.81 74 PRO A O 1
ATOM 556 N N . GLY A 1 75 ? -49.188 -0.362 -9.094 1 32.84 75 GLY A N 1
ATOM 557 C CA . GLY A 1 75 ? -49.156 1.011 -8.617 1 32.84 75 GLY A CA 1
ATOM 558 C C . GLY A 1 75 ? -47.938 1.3 -7.746 1 32.84 75 GLY A C 1
ATOM 559 O O . GLY A 1 75 ? -47.25 0.378 -7.309 1 32.84 75 GLY A O 1
ATOM 560 N N . PRO A 1 76 ? -47.562 2.662 -7.66 1 36.03 76 PRO A N 1
ATOM 561 C CA . PRO A 1 76 ? -46.438 3.32 -6.992 1 36.03 76 PRO A CA 1
ATOM 562 C C . PRO A 1 76 ? -46.312 2.924 -5.523 1 36.03 76 PRO A C 1
ATOM 564 O O . PRO A 1 76 ? -46.844 3.609 -4.645 1 36.03 76 PRO A O 1
ATOM 567 N N . GLY A 1 77 ? -46.562 1.684 -5.102 1 30.53 77 GLY A N 1
ATOM 568 C CA . GLY A 1 77 ? -46.5 1.643 -3.648 1 30.53 77 GLY A CA 1
ATOM 569 C C . GLY A 1 77 ? -45.219 2.25 -3.094 1 30.53 77 GLY A C 1
ATOM 570 O O . GLY A 1 77 ? -44.219 2.375 -3.807 1 30.53 77 GLY A O 1
ATOM 571 N N . GLU A 1 78 ? -45.406 3.02 -1.914 1 31.03 78 GLU A N 1
ATOM 572 C CA . GLU A 1 78 ? -44.531 3.818 -1.073 1 31.03 78 GLU A CA 1
ATOM 573 C C . GLU A 1 78 ? -43.219 3.076 -0.777 1 31.03 78 GLU A C 1
ATOM 575 O O . GLU A 1 78 ? -43.188 2.148 0.035 1 31.03 78 GLU A O 1
ATOM 580 N N . ARG A 1 79 ? -42.5 2.738 -1.782 1 30.72 79 ARG A N 1
ATOM 581 C CA . ARG A 1 79 ? -41.219 2.174 -1.37 1 30.72 79 ARG A CA 1
ATOM 582 C C . ARG A 1 79 ? -40.562 3.059 -0.33 1 30.72 79 ARG A C 1
ATOM 584 O O . ARG A 1 79 ? -40.438 4.27 -0.521 1 30.72 79 ARG A O 1
ATOM 591 N N . SER A 1 80 ? -40.781 2.768 0.995 1 31.89 80 SER A N 1
ATOM 592 C CA . SER A 1 80 ? -40.125 3.393 2.129 1 31.89 80 SER A CA 1
ATOM 593 C C . SER A 1 80 ? -38.625 3.625 1.837 1 31.89 80 SER A C 1
ATOM 595 O O . SER A 1 80 ? -37.906 2.689 1.49 1 31.89 80 SER A O 1
ATOM 597 N N . LEU A 1 81 ? -38.281 4.738 1.283 1 30.98 81 LEU A N 1
ATOM 598 C CA . LEU A 1 81 ? -37 5.391 1.036 1 30.98 81 LEU A CA 1
ATOM 599 C C . LEU A 1 81 ? -36.125 5.355 2.283 1 30.98 81 LEU A C 1
ATOM 601 O O . LEU A 1 81 ? -35.188 6.152 2.414 1 30.98 81 LEU A O 1
ATOM 605 N N . ASP A 1 82 ? -36.5 4.551 3.305 1 31 82 ASP A N 1
ATOM 606 C CA . ASP A 1 82 ? -35.594 4.73 4.449 1 31 82 ASP A CA 1
ATOM 607 C C . ASP A 1 82 ? -34.156 4.43 4.074 1 31 82 ASP A C 1
ATOM 609 O O . ASP A 1 82 ? -33.719 3.283 4.148 1 31 82 ASP A O 1
ATOM 613 N N . CYS A 1 83 ? -33.688 4.82 2.963 1 33.53 83 CYS A N 1
ATOM 614 C CA . CYS A 1 83 ? -32.312 4.695 2.545 1 33.53 83 CYS A CA 1
ATOM 615 C C . CYS A 1 83 ? -31.375 5.383 3.539 1 33.53 83 CYS A C 1
ATOM 617 O O . CYS A 1 83 ? -30.219 5.645 3.229 1 33.53 83 CYS A O 1
ATOM 619 N N . SER A 1 84 ? -31.969 5.914 4.609 1 31.95 84 SER A N 1
ATOM 620 C CA . SER A 1 84 ? -31.141 6.754 5.457 1 31.95 84 SER A CA 1
ATOM 621 C C . SER A 1 84 ? -29.859 6.027 5.859 1 31.95 84 SER A C 1
ATOM 623 O O . SER A 1 84 ? -28.844 6.664 6.148 1 31.95 84 SER A O 1
ATOM 625 N N . SER A 1 85 ? -30.078 4.895 6.66 1 32.94 85 SER A N 1
ATOM 626 C CA . SER A 1 85 ? -28.953 4.383 7.434 1 32.94 85 SER A CA 1
ATOM 627 C C . SER A 1 85 ? -27.922 3.709 6.535 1 32.94 85 SER A C 1
ATOM 629 O O . SER A 1 85 ? -28.281 2.998 5.594 1 32.94 85 SER A O 1
ATOM 631 N N . LEU A 1 86 ? -26.859 4.309 6.109 1 37.5 86 LEU A N 1
ATOM 632 C CA . LEU A 1 86 ? -25.672 3.611 5.66 1 37.5 86 LEU A CA 1
ATOM 633 C C . LEU A 1 86 ? -25.594 2.215 6.27 1 37.5 86 LEU A C 1
ATOM 635 O O . LEU A 1 86 ? -24.906 2.004 7.27 1 37.5 86 LEU A O 1
ATOM 639 N N . THR A 1 87 ? -26.719 1.607 6.531 1 34.06 87 THR A N 1
ATOM 640 C CA . THR A 1 87 ? -26.578 0.244 7.031 1 34.06 87 THR A CA 1
ATOM 641 C C . THR A 1 87 ? -25.812 -0.624 6.043 1 34.06 87 THR A C 1
ATOM 643 O O . THR A 1 87 ? -26.156 -0.699 4.867 1 34.06 87 THR A O 1
ATOM 646 N N . TYR A 1 88 ? -24.5 -0.64 6.207 1 36.72 88 TYR A N 1
ATOM 647 C CA . TYR A 1 88 ? -23.641 -1.675 5.633 1 36.72 88 TYR A CA 1
ATOM 648 C C . TYR A 1 88 ? -24.344 -3.029 5.652 1 36.72 88 TYR A C 1
ATOM 650 O O . TYR A 1 88 ? -24.562 -3.609 6.719 1 36.72 88 TYR A O 1
ATOM 658 N N . PHE A 1 89 ? -25.359 -3.242 4.883 1 34.72 89 PHE A N 1
ATOM 659 C CA . PHE A 1 89 ? -25.734 -4.652 4.84 1 34.72 89 PHE A CA 1
ATOM 660 C C . PHE A 1 89 ? -24.75 -5.438 3.971 1 34.72 89 PHE A C 1
ATOM 662 O O . PHE A 1 89 ? -24.656 -5.188 2.77 1 34.72 89 PHE A O 1
ATOM 669 N N . PRO A 1 90 ? -23.734 -5.941 4.551 1 38.75 90 PRO A N 1
ATOM 670 C CA . PRO A 1 90 ? -23.016 -6.875 3.688 1 38.75 90 PRO A CA 1
ATOM 671 C C . PRO A 1 90 ? -23.938 -7.766 2.863 1 38.75 90 PRO A C 1
ATOM 673 O O . PRO A 1 90 ? -24.938 -8.258 3.379 1 38.75 90 PRO A O 1
ATOM 676 N N . GLU A 1 91 ? -24.203 -7.383 1.723 1 40.28 91 GLU A N 1
ATOM 677 C CA . GLU A 1 91 ? -24.922 -8.391 0.95 1 40.28 91 GLU A CA 1
ATOM 678 C C . GLU A 1 91 ? -24.406 -9.789 1.254 1 40.28 91 GLU A C 1
ATOM 680 O O . GLU A 1 91 ? -23.266 -10.125 0.922 1 40.28 91 GLU A O 1
ATOM 685 N N . ARG A 1 92 ? -24.797 -10.297 2.369 1 39.47 92 ARG A N 1
ATOM 686 C CA . ARG A 1 92 ? -24.5 -11.711 2.596 1 39.47 92 ARG A CA 1
ATOM 687 C C . ARG A 1 92 ? -24.984 -12.57 1.434 1 39.47 92 ARG A C 1
ATOM 689 O O . ARG A 1 92 ? -26.172 -12.516 1.069 1 39.47 92 ARG A O 1
ATOM 696 N N . SER A 1 93 ? -24.109 -12.789 0.555 1 40.38 93 SER A N 1
ATOM 697 C CA . SER A 1 93 ? -24.516 -13.828 -0.387 1 40.38 93 SER A CA 1
ATOM 698 C C . SER A 1 93 ? -25.109 -15.023 0.337 1 40.38 93 SER A C 1
ATOM 700 O O . SER A 1 93 ? -24.641 -15.414 1.407 1 40.38 93 SER A O 1
ATOM 702 N N . ASP A 1 94 ? -26.375 -15.25 0.226 1 43.34 94 ASP A N 1
ATOM 703 C CA . ASP A 1 94 ? -27 -16.484 0.709 1 43.34 94 ASP A CA 1
ATOM 704 C C . ASP A 1 94 ? -26.141 -17.703 0.4 1 43.34 94 ASP A C 1
ATOM 706 O O . ASP A 1 94 ? -26.484 -18.828 0.763 1 43.34 94 ASP A O 1
ATOM 710 N N . ALA A 1 95 ? -25.125 -17.484 -0.426 1 47.66 95 ALA A N 1
ATOM 711 C CA . ALA A 1 95 ? -24.375 -18.703 -0.725 1 47.66 95 ALA A CA 1
ATOM 712 C C . ALA A 1 95 ? -23.422 -19.047 0.409 1 47.66 95 ALA A C 1
ATOM 714 O O . ALA A 1 95 ? -22.859 -18.156 1.045 1 47.66 95 ALA A O 1
ATOM 715 N N . GLU A 1 96 ? -23.578 -20.156 1 1 54.12 96 GLU A N 1
ATOM 716 C CA . GLU A 1 96 ? -22.672 -20.672 2.014 1 54.12 96 GLU A CA 1
ATOM 717 C C . GLU A 1 96 ? -21.234 -20.25 1.718 1 54.12 96 GLU A C 1
ATOM 719 O O . GLU A 1 96 ? -20.781 -20.297 0.567 1 54.12 96 GLU A O 1
ATOM 724 N N . PRO A 1 97 ? -20.656 -19.516 2.703 1 58.47 97 PRO A N 1
ATOM 725 C CA . PRO A 1 97 ? -19.234 -19.188 2.486 1 58.47 97 PRO A CA 1
ATOM 726 C C . PRO A 1 97 ? -18.453 -20.375 1.925 1 58.47 97 PRO A C 1
ATOM 728 O O . PRO A 1 97 ? -18.625 -21.5 2.359 1 58.47 97 PRO A O 1
ATOM 731 N N . PRO A 1 98 ? -17.875 -20.094 0.818 1 66.31 98 PRO A N 1
ATOM 732 C CA . PRO A 1 98 ? -17.094 -21.203 0.266 1 66.31 98 PRO A CA 1
ATOM 733 C C . PRO A 1 98 ? -16.078 -21.766 1.262 1 66.31 98 PRO A C 1
ATOM 735 O O . PRO A 1 98 ? -15.508 -21.016 2.049 1 66.31 98 PRO A O 1
ATOM 738 N N . ALA A 1 99 ? -16.172 -22.953 1.539 1 75.94 99 ALA A N 1
ATOM 739 C CA . ALA A 1 99 ? -15.164 -23.641 2.352 1 75.94 99 ALA A CA 1
ATOM 740 C C . ALA A 1 99 ? -13.781 -23.531 1.714 1 75.94 99 ALA A C 1
ATOM 742 O O . ALA A 1 99 ? -13.664 -23.344 0.5 1 75.94 99 ALA A O 1
ATOM 743 N N . LEU A 1 100 ? -12.797 -23.312 2.611 1 84.56 100 LEU A N 1
ATOM 744 C CA . LEU A 1 100 ? -11.438 -23.484 2.125 1 84.56 100 LEU A CA 1
ATOM 745 C C . LEU A 1 100 ? -11.227 -24.906 1.587 1 84.56 100 LEU A C 1
ATOM 747 O O . LEU A 1 100 ? -10.766 -25.781 2.311 1 84.56 100 LEU A O 1
ATOM 751 N N . GLU A 1 101 ? -11.531 -25.047 0.299 1 83.38 101 GLU A N 1
ATOM 752 C CA . GLU A 1 101 ? -11.75 -26.344 -0.343 1 83.38 101 GLU A CA 1
ATOM 753 C C . GLU A 1 101 ? -10.469 -27.172 -0.381 1 83.38 101 GLU A C 1
ATOM 755 O O . GLU A 1 101 ? -10.523 -28.406 -0.438 1 83.38 101 GLU A O 1
ATOM 760 N N . LEU A 1 102 ? -9.305 -26.531 -0.379 1 89.19 102 LEU A N 1
ATOM 761 C CA . LEU A 1 102 ? -8.055 -27.266 -0.455 1 89.19 102 LEU A CA 1
ATOM 762 C C . LEU A 1 102 ? -7.613 -27.734 0.93 1 89.19 102 LEU A C 1
ATOM 764 O O . LEU A 1 102 ? -6.723 -28.578 1.053 1 89.19 102 LEU A O 1
ATOM 768 N N . GLY A 1 103 ? -8.227 -27.156 1.856 1 88.44 103 GLY A N 1
ATOM 769 C CA . GLY A 1 103 ? -7.836 -27.422 3.23 1 88.44 103 GLY A CA 1
ATOM 770 C C . GLY A 1 103 ? -7.172 -26.234 3.902 1 88.44 103 GLY A C 1
ATOM 771 O O . GLY A 1 103 ? -6.688 -25.328 3.227 1 88.44 103 GLY A O 1
ATOM 772 N N . TRP A 1 104 ? -7.16 -26.234 5.195 1 89.19 104 TRP A N 1
ATOM 773 C CA . TRP A 1 104 ? -6.605 -25.156 6.02 1 89.19 104 TRP A CA 1
ATOM 774 C C . TRP A 1 104 ? -6.023 -25.719 7.312 1 89.19 104 TRP A C 1
ATOM 776 O O . TRP A 1 104 ? -6.574 -26.656 7.898 1 89.19 104 TRP A O 1
ATOM 786 N N . PRO A 1 105 ? -4.82 -25.125 7.621 1 81.94 105 PRO A N 1
ATOM 787 C CA . PRO A 1 105 ? -4.285 -25.609 8.891 1 81.94 105 PRO A CA 1
ATOM 788 C C . PRO A 1 105 ? -5.246 -25.391 10.062 1 81.94 105 PRO A C 1
ATOM 790 O O . PRO A 1 105 ? -5.91 -24.344 10.133 1 81.94 105 PRO A O 1
ATOM 793 N N . GLY A 1 106 ? -5.562 -26.359 10.742 1 77.31 106 GLY A N 1
ATOM 794 C CA . GLY A 1 106 ? -6.523 -26.281 11.836 1 77.31 106 GLY A CA 1
ATOM 795 C C . GLY A 1 106 ? -5.926 -25.719 13.109 1 77.31 106 GLY A C 1
ATOM 796 O O . GLY A 1 106 ? -5.367 -26.469 13.922 1 77.31 106 GLY A O 1
ATOM 797 N N . PHE A 1 107 ? -5.758 -24.469 13.164 1 80.06 107 PHE A N 1
ATOM 798 C CA . PHE A 1 107 ? -5.359 -23.859 14.43 1 80.06 107 PHE A CA 1
ATOM 799 C C . PHE A 1 107 ? -6.582 -23.422 15.234 1 80.06 107 PHE A C 1
ATOM 801 O O . PHE A 1 107 ? -7.516 -22.844 14.68 1 80.06 107 PHE A O 1
ATOM 808 N N . ALA A 1 108 ? -6.609 -23.844 16.422 1 74.81 108 ALA A N 1
ATOM 809 C CA . ALA A 1 108 ? -7.648 -23.344 17.312 1 74.81 108 ALA A CA 1
ATOM 810 C C . ALA A 1 108 ? -7.293 -21.969 17.859 1 74.81 108 ALA A C 1
ATOM 812 O O . ALA A 1 108 ? -6.145 -21.531 17.766 1 74.81 108 ALA A O 1
ATOM 813 N N . SER A 1 109 ? -8.32 -21.281 18.219 1 77.31 109 SER A N 1
ATOM 814 C CA . SER A 1 109 ? -8.078 -20 18.859 1 77.31 109 SER A CA 1
ATOM 815 C C . SER A 1 109 ? -7.102 -20.141 20.031 1 77.31 109 SER A C 1
ATOM 817 O O . SER A 1 109 ? -7.223 -21.062 20.844 1 77.31 109 SER A O 1
ATOM 819 N N . GLY A 1 110 ? -6.094 -19.359 20 1 76.88 110 GLY A N 1
ATOM 820 C CA . GLY A 1 110 ? -5.129 -19.375 21.094 1 76.88 110 GLY A CA 1
ATOM 821 C C . GLY A 1 110 ? -4.02 -20.391 20.891 1 76.88 110 GLY A C 1
ATOM 822 O O . GLY A 1 110 ? -3.135 -20.531 21.734 1 76.88 110 GLY A O 1
ATOM 823 N N . SER A 1 111 ? -4.109 -21.094 19.828 1 83.31 111 SER A N 1
ATOM 824 C CA . SER A 1 111 ? -3.057 -22.062 19.562 1 83.31 111 SER A CA 1
ATOM 825 C C . SER A 1 111 ? -1.685 -21.406 19.531 1 83.31 111 SER A C 1
ATOM 827 O O . SER A 1 111 ? -1.558 -20.25 19.094 1 83.31 111 SER A O 1
ATOM 829 N N . PHE A 1 112 ? -0.721 -22.141 20.094 1 84.38 112 PHE A N 1
ATOM 830 C CA . PHE A 1 112 ? 0.655 -21.656 20.031 1 84.38 112 PHE A CA 1
ATOM 831 C C . PHE A 1 112 ? 1.158 -21.594 18.594 1 84.38 112 PHE A C 1
ATOM 833 O O . PHE A 1 112 ? 1.079 -22.594 17.875 1 84.38 112 PHE A O 1
ATOM 840 N N . ARG A 1 113 ? 1.603 -20.453 18.188 1 89.5 113 ARG A N 1
ATOM 841 C CA . ARG A 1 113 ? 2.072 -20.266 16.828 1 89.5 113 ARG A CA 1
ATOM 842 C C . ARG A 1 113 ? 3.533 -19.812 16.797 1 89.5 113 ARG A C 1
ATOM 844 O O . ARG A 1 113 ? 3.926 -18.984 15.977 1 89.5 113 ARG A O 1
ATOM 851 N N . GLY A 1 114 ? 4.246 -20.219 17.766 1 86.19 114 GLY A N 1
ATOM 852 C CA . GLY A 1 114 ? 5.648 -19.844 17.844 1 86.19 114 GLY A CA 1
ATOM 853 C C . GLY A 1 114 ? 5.895 -18.578 18.625 1 86.19 114 GLY A C 1
ATOM 854 O O . GLY A 1 114 ? 4.949 -17.891 19.016 1 86.19 114 GLY A O 1
ATOM 855 N N . LEU A 1 115 ? 7.148 -18.25 18.844 1 88.69 115 LEU A N 1
ATOM 856 C CA . LEU A 1 115 ? 7.547 -17.047 19.562 1 88.69 115 LEU A CA 1
ATOM 857 C C . LEU A 1 115 ? 7.336 -15.805 18.719 1 88.69 115 LEU A C 1
ATOM 859 O O . LEU A 1 115 ? 7.504 -15.844 17.5 1 88.69 115 LEU A O 1
ATOM 863 N N . PRO A 1 116 ? 6.98 -14.781 19.422 1 90.25 116 PRO A N 1
ATOM 864 C CA . PRO A 1 116 ? 6.82 -13.523 18.672 1 90.25 116 PRO A CA 1
ATOM 865 C C . PRO A 1 116 ? 8.133 -13.016 18.094 1 90.25 116 PRO A C 1
ATOM 867 O O . PRO A 1 116 ? 9.117 -12.844 18.812 1 90.25 116 PRO A O 1
ATOM 870 N N . ARG A 1 117 ? 8.195 -12.898 16.828 1 93.81 117 ARG A N 1
ATOM 871 C CA . ARG A 1 117 ? 9.336 -12.344 16.109 1 93.81 117 ARG A CA 1
ATOM 872 C C . ARG A 1 117 ? 8.883 -11.367 15.031 1 93.81 117 ARG A C 1
ATOM 874 O O . ARG A 1 117 ? 7.809 -11.531 14.445 1 93.81 117 ARG A O 1
ATOM 881 N N . VAL A 1 118 ? 9.734 -10.32 14.883 1 95.75 118 VAL A N 1
ATOM 882 C CA . VAL A 1 118 ? 9.453 -9.305 13.867 1 95.75 118 VAL A CA 1
ATOM 883 C C . VAL A 1 118 ? 10.703 -9.062 13.023 1 95.75 118 VAL A C 1
ATOM 885 O O . VAL A 1 118 ? 11.789 -8.812 13.562 1 95.75 118 VAL A O 1
ATOM 888 N N . GLU A 1 119 ? 10.523 -9.18 11.734 1 95.62 119 GLU A N 1
ATOM 889 C CA . GLU A 1 119 ? 11.57 -8.828 10.789 1 95.62 119 GLU A CA 1
ATOM 890 C C . GLU A 1 119 ? 11.102 -7.754 9.812 1 95.62 119 GLU A C 1
ATOM 892 O O . GLU A 1 119 ? 10.047 -7.891 9.188 1 95.62 119 GLU A O 1
ATOM 897 N N . ALA A 1 120 ? 11.914 -6.703 9.758 1 95.94 120 ALA A N 1
ATOM 898 C CA . ALA A 1 120 ? 11.562 -5.613 8.852 1 95.94 120 ALA A CA 1
ATOM 899 C C . ALA A 1 120 ? 12.453 -5.617 7.617 1 95.94 120 ALA A C 1
ATOM 901 O O . ALA A 1 120 ? 13.664 -5.852 7.715 1 95.94 120 ALA A O 1
ATOM 902 N N . HIS A 1 121 ? 11.859 -5.438 6.445 1 95.88 121 HIS A N 1
ATOM 903 C CA . HIS A 1 121 ? 12.586 -5.312 5.184 1 95.88 121 HIS A CA 1
ATOM 904 C C . HIS A 1 121 ? 12.156 -4.062 4.426 1 95.88 121 HIS A C 1
ATOM 906 O O . HIS A 1 121 ? 10.969 -3.705 4.422 1 95.88 121 HIS A O 1
ATOM 912 N N . PHE A 1 122 ? 13.125 -3.479 3.787 1 95.06 122 PHE A N 1
ATOM 913 C CA . PHE A 1 122 ? 12.883 -2.271 3.006 1 95.06 122 PHE A CA 1
ATOM 914 C C . PHE A 1 122 ? 13.375 -2.443 1.575 1 95.06 122 PHE A C 1
ATOM 916 O O . PHE A 1 122 ? 14.312 -3.207 1.326 1 95.06 122 PHE A O 1
ATOM 923 N N . GLN A 1 123 ? 12.695 -1.782 0.66 1 92.12 123 GLN A N 1
ATOM 924 C CA . GLN A 1 123 ? 13.094 -1.719 -0.743 1 92.12 123 GLN A CA 1
ATOM 925 C C . GLN A 1 123 ? 13.164 -0.274 -1.231 1 92.12 123 GLN A C 1
ATOM 927 O O . GLN A 1 123 ? 12.148 0.433 -1.234 1 92.12 123 GLN A O 1
ATOM 932 N N . PRO A 1 124 ? 14.289 0.251 -1.688 1 86.56 124 PRO A N 1
ATOM 933 C CA . PRO A 1 124 ? 15.547 -0.495 -1.726 1 86.56 124 PRO A CA 1
ATOM 934 C C . PRO A 1 124 ? 16.141 -0.712 -0.338 1 86.56 124 PRO A C 1
ATOM 936 O O . PRO A 1 124 ? 15.867 0.053 0.587 1 86.56 124 PRO A O 1
ATOM 939 N N . GLY A 1 125 ? 16.797 -1.846 -0.17 1 79.69 125 GLY A N 1
ATOM 940 C CA . GLY A 1 125 ? 17.469 -2.125 1.084 1 79.69 125 GLY A CA 1
ATOM 941 C C . GLY A 1 125 ? 18.844 -1.482 1.172 1 79.69 125 GLY A C 1
ATOM 942 O O . GLY A 1 125 ? 19.328 -0.907 0.197 1 79.69 125 GLY A O 1
ATOM 943 N N . TYR A 1 126 ? 19.156 -1.471 2.557 1 71.31 126 TYR A N 1
ATOM 944 C CA . TYR A 1 126 ? 20.531 -1.007 2.785 1 71.31 126 TYR A CA 1
ATOM 945 C C . TYR A 1 126 ? 21.5 -2.18 2.865 1 71.31 126 TYR A C 1
ATOM 947 O O . TYR A 1 126 ? 21.141 -3.26 3.342 1 71.31 126 TYR A O 1
ATOM 955 N N . GLY A 1 127 ? 22.469 -2.137 2.002 1 60.81 127 GLY A N 1
ATOM 956 C CA . GLY A 1 127 ? 23.484 -3.178 2.074 1 60.81 127 GLY A CA 1
ATOM 957 C C . GLY A 1 127 ? 23.516 -4.066 0.844 1 60.81 127 GLY A C 1
ATOM 958 O O . GLY A 1 127 ? 23.375 -3.582 -0.281 1 60.81 127 GLY A O 1
ATOM 959 N N . ALA A 1 128 ? 23.531 -5.445 1.159 1 56.84 128 ALA A N 1
ATOM 960 C CA . ALA A 1 128 ? 23.844 -6.414 0.112 1 56.84 128 ALA A CA 1
ATOM 961 C C . ALA A 1 128 ? 22.609 -6.758 -0.706 1 56.84 128 ALA A C 1
ATOM 963 O O . ALA A 1 128 ? 22.703 -7.219 -1.845 1 56.84 128 ALA A O 1
ATOM 964 N N . GLU A 1 129 ? 21.422 -6.492 -0.127 1 67.75 129 GLU A N 1
ATOM 965 C CA . GLU A 1 129 ? 20.234 -6.895 -0.861 1 67.75 129 GLU A CA 1
ATOM 966 C C . GLU A 1 129 ? 19.422 -5.684 -1.31 1 67.75 129 GLU A C 1
ATOM 968 O O . GLU A 1 129 ? 18.641 -5.125 -0.531 1 67.75 129 GLU A O 1
ATOM 973 N N . LEU A 1 130 ? 19.578 -5.355 -2.529 1 71.94 130 LEU A N 1
ATOM 974 C CA . LEU A 1 130 ? 18.906 -4.184 -3.078 1 71.94 130 LEU A CA 1
ATOM 975 C C . LEU A 1 130 ? 17.391 -4.391 -3.119 1 71.94 130 LEU A C 1
ATOM 977 O O . LEU A 1 130 ? 16.625 -3.459 -2.869 1 71.94 130 LEU A O 1
ATOM 981 N N . TYR A 1 131 ? 17.047 -5.645 -3.361 1 84.19 131 TYR A N 1
ATOM 982 C CA . TYR A 1 131 ? 15.609 -5.914 -3.48 1 84.19 131 TYR A CA 1
ATOM 983 C C . TYR A 1 131 ? 15.102 -6.688 -2.271 1 84.19 131 TYR A C 1
ATOM 985 O O . TYR A 1 131 ? 14.555 -7.785 -2.41 1 84.19 131 TYR A O 1
ATOM 993 N N . GLY A 1 132 ? 15.172 -6.035 -1.138 1 89.44 132 GLY A N 1
ATOM 994 C CA . GLY A 1 132 ? 14.938 -6.664 0.153 1 89.44 132 GLY A CA 1
ATOM 995 C C . GLY A 1 132 ? 13.539 -7.234 0.293 1 89.44 132 GLY A C 1
ATOM 996 O O . GLY A 1 132 ? 13.367 -8.352 0.787 1 89.44 132 GLY A O 1
ATOM 997 N N . CYS A 1 133 ? 12.555 -6.559 -0.196 1 95.75 133 CYS A N 1
ATOM 998 C CA . CYS A 1 133 ? 11.172 -7.008 -0.025 1 95.75 133 CYS A CA 1
ATOM 999 C C . CYS A 1 133 ? 10.875 -8.195 -0.926 1 95.75 133 CYS A C 1
ATOM 1001 O O . CYS A 1 133 ? 10.328 -9.203 -0.47 1 95.75 133 CYS A O 1
ATOM 1003 N N . LYS A 1 134 ? 11.227 -8.117 -2.195 1 95.38 134 LYS A N 1
ATOM 1004 C CA . LYS A 1 134 ? 10.961 -9.203 -3.135 1 95.38 134 LYS A CA 1
ATOM 1005 C C . LYS A 1 134 ? 11.648 -10.492 -2.695 1 95.38 134 LYS A C 1
ATOM 1007 O O . LYS A 1 134 ? 11.016 -11.555 -2.656 1 95.38 134 LYS A O 1
ATOM 1012 N N . GLU A 1 135 ? 12.891 -10.352 -2.34 1 95.19 135 GLU A N 1
ATOM 1013 C CA . GLU A 1 135 ? 13.648 -11.531 -1.941 1 95.19 135 GLU A CA 1
ATOM 1014 C C . GLU A 1 135 ? 13.078 -12.148 -0.668 1 95.19 135 GLU A C 1
ATOM 1016 O O . GLU A 1 135 ? 13.023 -13.375 -0.536 1 95.19 135 GLU A O 1
ATOM 1021 N N . ALA A 1 136 ? 12.719 -11.328 0.247 1 96.69 136 ALA A N 1
ATOM 1022 C CA . ALA A 1 136 ? 12.125 -11.828 1.484 1 96.69 136 ALA A CA 1
ATOM 1023 C C . ALA A 1 136 ? 10.828 -12.578 1.206 1 96.69 136 ALA A C 1
ATOM 1025 O O . ALA A 1 136 ? 10.578 -13.641 1.78 1 96.69 136 ALA A O 1
ATOM 1026 N N . VAL A 1 137 ? 10.008 -12.031 0.334 1 98.25 137 VAL A N 1
ATOM 1027 C CA . VAL A 1 137 ? 8.742 -12.672 -0.04 1 98.25 137 VAL A CA 1
ATOM 1028 C C . VAL A 1 137 ? 9.023 -14.031 -0.676 1 98.25 137 VAL A C 1
ATOM 1030 O O . VAL A 1 137 ? 8.391 -15.031 -0.314 1 98.25 137 VAL A O 1
ATOM 1033 N N . ARG A 1 138 ? 9.938 -14.055 -1.602 1 98 138 ARG A N 1
ATOM 1034 C CA . ARG A 1 138 ? 10.266 -15.297 -2.293 1 98 138 ARG A CA 1
ATOM 1035 C C . ARG A 1 138 ? 10.805 -16.344 -1.32 1 98 138 ARG A C 1
ATOM 1037 O O . ARG A 1 138 ? 10.484 -17.531 -1.431 1 98 138 ARG A O 1
ATOM 1044 N N . ARG A 1 139 ? 11.594 -15.852 -0.399 1 97.69 139 ARG A N 1
ATOM 1045 C CA . ARG A 1 139 ? 12.125 -16.766 0.616 1 97.69 139 ARG A CA 1
ATOM 1046 C C . ARG A 1 139 ? 11 -17.375 1.445 1 97.69 139 ARG A C 1
ATOM 1048 O O . ARG A 1 139 ? 11.023 -18.562 1.75 1 97.69 139 ARG A O 1
ATOM 1055 N N . GLU A 1 140 ? 10.031 -16.562 1.828 1 98.5 140 GLU A N 1
ATOM 1056 C CA . GLU A 1 140 ? 8.891 -17.062 2.59 1 98.5 140 GLU A CA 1
ATOM 1057 C C . GLU A 1 140 ? 8.109 -18.109 1.8 1 98.5 140 GLU A C 1
ATOM 1059 O O . GLU A 1 140 ? 7.715 -19.141 2.348 1 98.5 140 GLU A O 1
ATOM 1064 N N . ILE A 1 141 ? 7.898 -17.891 0.528 1 98.75 141 ILE A N 1
ATOM 1065 C CA . ILE A 1 141 ? 7.172 -18.812 -0.329 1 98.75 141 ILE A CA 1
ATOM 1066 C C . ILE A 1 141 ? 7.926 -20.141 -0.415 1 98.75 141 ILE A C 1
ATOM 1068 O O . ILE A 1 141 ? 7.328 -21.219 -0.299 1 98.75 141 ILE A O 1
ATOM 1072 N N . ARG A 1 142 ? 9.203 -20.031 -0.541 1 98.25 142 ARG A N 1
ATOM 1073 C CA . ARG A 1 142 ? 10.031 -21.219 -0.692 1 98.25 142 ARG A CA 1
ATOM 1074 C C . ARG A 1 142 ? 10.07 -22.031 0.599 1 98.25 142 ARG A C 1
ATOM 1076 O O . ARG A 1 142 ? 10.273 -23.25 0.57 1 98.25 142 ARG A O 1
ATOM 1083 N N . SER A 1 143 ? 9.805 -21.391 1.694 1 97.75 143 SER A N 1
ATOM 1084 C CA . SER A 1 143 ? 9.883 -22.062 2.988 1 97.75 143 SER A CA 1
ATOM 1085 C C . SER A 1 143 ? 8.555 -22.734 3.34 1 97.75 143 SER A C 1
ATOM 1087 O O . SER A 1 143 ? 8.492 -23.547 4.27 1 97.75 143 SER A O 1
ATOM 1089 N N . ALA A 1 144 ? 7.523 -22.438 2.617 1 98.19 144 ALA A N 1
ATOM 1090 C CA . ALA A 1 144 ? 6.188 -22.953 2.93 1 98.19 144 ALA A CA 1
ATOM 1091 C C . ALA A 1 144 ? 6.137 -24.469 2.807 1 98.19 144 ALA A C 1
ATOM 1093 O O . ALA A 1 144 ? 6.719 -25.047 1.885 1 98.19 144 ALA A O 1
ATOM 1094 N N . ARG A 1 145 ? 5.273 -25.156 3.67 1 97.12 145 ARG A N 1
ATOM 1095 C CA . ARG A 1 145 ? 5.215 -26.609 3.689 1 97.12 145 ARG A CA 1
ATOM 1096 C C . ARG A 1 145 ? 3.791 -27.109 3.471 1 97.12 145 ARG A C 1
ATOM 1098 O O . ARG A 1 145 ? 3.582 -28.203 2.941 1 97.12 145 ARG A O 1
ATOM 1105 N N . GLU A 1 146 ? 2.836 -26.328 3.859 1 96.94 146 GLU A N 1
ATOM 1106 C CA . GLU A 1 146 ? 1.469 -26.844 3.818 1 96.94 146 GLU A CA 1
ATOM 1107 C C . GLU A 1 146 ? 0.561 -25.922 3.002 1 96.94 146 GLU A C 1
ATOM 1109 O O . GLU A 1 146 ? -0.157 -26.391 2.113 1 96.94 146 GLU A O 1
ATOM 1114 N N . VAL A 1 147 ? 0.563 -24.672 3.406 1 97.81 147 VAL A N 1
ATOM 1115 C CA . VAL A 1 147 ? -0.409 -23.781 2.781 1 97.81 147 VAL A CA 1
ATOM 1116 C C . VAL A 1 147 ? 0.17 -22.359 2.68 1 97.81 147 VAL A C 1
ATOM 1118 O O . VAL A 1 147 ? 0.871 -21.906 3.586 1 97.81 147 VAL A O 1
ATOM 1121 N N . ILE A 1 148 ? -0.086 -21.672 1.569 1 98.56 148 ILE A N 1
ATOM 1122 C CA . ILE A 1 148 ? 0.154 -20.25 1.374 1 98.56 148 ILE A CA 1
ATOM 1123 C C . ILE A 1 148 ? -1.165 -19.531 1.074 1 98.56 148 ILE A C 1
ATOM 1125 O O . ILE A 1 148 ? -1.896 -19.938 0.163 1 98.56 148 ILE A O 1
ATOM 1129 N N . ALA A 1 149 ? -1.526 -18.594 1.885 1 98.44 149 ALA A N 1
ATOM 1130 C CA . ALA A 1 149 ? -2.715 -17.766 1.664 1 98.44 149 ALA A CA 1
ATOM 1131 C C . ALA A 1 149 ? -2.34 -16.312 1.423 1 98.44 149 ALA A C 1
ATOM 1133 O O . ALA A 1 149 ? -1.674 -15.688 2.254 1 98.44 149 ALA A O 1
ATOM 1134 N N . LEU A 1 150 ? -2.846 -15.805 0.296 1 98.5 150 LEU A N 1
ATOM 1135 C CA . LEU A 1 150 ? -2.428 -14.484 -0.154 1 98.5 150 LEU A CA 1
ATOM 1136 C C . LEU A 1 150 ? -3.631 -13.562 -0.322 1 98.5 150 LEU A C 1
ATOM 1138 O O . LEU A 1 150 ? -4.664 -13.969 -0.858 1 98.5 150 LEU A O 1
ATOM 1142 N N . VAL A 1 151 ? -3.566 -12.359 0.202 1 98.62 151 VAL A N 1
ATOM 1143 C CA . VAL A 1 151 ? -4.441 -11.234 -0.11 1 98.62 151 VAL A CA 1
ATOM 1144 C C . VAL A 1 151 ? -3.625 -10.094 -0.718 1 98.62 151 VAL A C 1
ATOM 1146 O O . VAL A 1 151 ? -2.688 -9.594 -0.094 1 98.62 151 VAL A O 1
ATOM 1149 N N . MET A 1 152 ? -3.963 -9.703 -1.942 1 98.5 152 MET A N 1
ATOM 1150 C CA . MET A 1 152 ? -3.127 -8.719 -2.625 1 98.5 152 MET A CA 1
ATOM 1151 C C . MET A 1 152 ? -3.98 -7.758 -3.439 1 98.5 152 MET A C 1
ATOM 1153 O O . MET A 1 152 ? -5 -8.148 -4.008 1 98.5 152 MET A O 1
ATOM 1157 N N . ASP A 1 153 ? -3.471 -6.551 -3.539 1 98.12 153 ASP A N 1
ATOM 1158 C CA . ASP A 1 153 ? -4.094 -5.543 -4.395 1 98.12 153 ASP A CA 1
ATOM 1159 C C . ASP A 1 153 ? -3.791 -5.812 -5.867 1 98.12 153 ASP A C 1
ATOM 1161 O O . ASP A 1 153 ? -4.648 -5.605 -6.73 1 98.12 153 ASP A O 1
ATOM 1165 N N . SER A 1 154 ? -2.588 -6.18 -6.137 1 97.75 154 SER A N 1
ATOM 1166 C CA . SER A 1 154 ? -2.111 -6.488 -7.48 1 97.75 154 SER A CA 1
ATOM 1167 C C . SER A 1 154 ? -1.101 -7.633 -7.461 1 97.75 154 SER A C 1
ATOM 1169 O O . SER A 1 154 ? -0.339 -7.777 -6.5 1 97.75 154 SER A O 1
ATOM 1171 N N . PHE A 1 155 ? -1.159 -8.414 -8.539 1 98.25 155 PHE A N 1
ATOM 1172 C CA . PHE A 1 155 ? -0.245 -9.539 -8.664 1 98.25 155 PHE A CA 1
ATOM 1173 C C . PHE A 1 155 ? 0.096 -9.805 -10.125 1 98.25 155 PHE A C 1
ATOM 1175 O O . PHE A 1 155 ? -0.642 -10.508 -10.82 1 98.25 155 PHE A O 1
ATOM 1182 N N . THR A 1 156 ? 1.244 -9.281 -10.531 1 97.81 156 THR A N 1
ATOM 1183 C CA . THR A 1 156 ? 1.688 -9.477 -11.906 1 97.81 156 THR A CA 1
ATOM 1184 C C . THR A 1 156 ? 3.184 -9.773 -11.953 1 97.81 156 THR A C 1
ATOM 1186 O O . THR A 1 156 ? 3.807 -9.664 -13.016 1 97.81 156 THR A O 1
ATOM 1189 N N . ASP A 1 157 ? 3.799 -10.062 -10.828 1 97.31 157 ASP A N 1
ATOM 1190 C CA . ASP A 1 157 ? 5.207 -10.438 -10.789 1 97.31 157 ASP A CA 1
ATOM 1191 C C . ASP A 1 157 ? 5.395 -11.906 -11.164 1 97.31 157 ASP A C 1
ATOM 1193 O O . ASP A 1 157 ? 4.996 -12.805 -10.414 1 97.31 157 ASP A O 1
ATOM 1197 N N . MET A 1 158 ? 6.062 -12.133 -12.18 1 95.5 158 MET A N 1
ATOM 1198 C CA . MET A 1 158 ? 6.191 -13.469 -12.742 1 95.5 158 MET A CA 1
ATOM 1199 C C . MET A 1 158 ? 7.086 -14.344 -11.867 1 95.5 158 MET A C 1
ATOM 1201 O O . MET A 1 158 ? 6.848 -15.547 -11.734 1 95.5 158 MET A O 1
ATOM 1205 N N . ASP A 1 159 ? 8.141 -13.766 -11.273 1 95.06 159 ASP A N 1
ATOM 1206 C CA . ASP A 1 159 ? 9.047 -14.531 -10.43 1 95.06 159 ASP A CA 1
ATOM 1207 C C . ASP A 1 159 ? 8.32 -15.094 -9.211 1 95.06 159 ASP A C 1
ATOM 1209 O O . ASP A 1 159 ? 8.477 -16.266 -8.867 1 95.06 159 ASP A O 1
ATOM 1213 N N . ILE A 1 160 ? 7.57 -14.25 -8.625 1 98 160 ILE A N 1
ATOM 1214 C CA . ILE A 1 160 ? 6.832 -14.656 -7.441 1 98 160 ILE A CA 1
ATOM 1215 C C . ILE A 1 160 ? 5.809 -15.727 -7.812 1 98 160 ILE A C 1
ATOM 1217 O O . ILE A 1 160 ? 5.633 -16.703 -7.09 1 98 160 ILE A O 1
ATOM 1221 N N . PHE A 1 161 ? 5.137 -15.531 -8.922 1 98.12 161 PHE A N 1
ATOM 1222 C CA . PHE A 1 161 ? 4.141 -16.5 -9.367 1 98.12 161 PHE A CA 1
ATOM 1223 C C . PHE A 1 161 ? 4.785 -17.859 -9.633 1 98.12 161 PHE A C 1
ATOM 1225 O O . PHE A 1 161 ? 4.23 -18.891 -9.273 1 98.12 161 PHE A O 1
ATOM 1232 N N . LYS A 1 162 ? 5.926 -17.828 -10.258 1 96.81 162 LYS A N 1
ATOM 1233 C CA . LYS A 1 162 ? 6.648 -19.078 -10.523 1 96.81 162 LYS A CA 1
ATOM 1234 C C . LYS A 1 162 ? 7.004 -19.797 -9.227 1 96.81 162 LYS A C 1
ATOM 1236 O O . LYS A 1 162 ? 6.922 -21.031 -9.148 1 96.81 162 LYS A O 1
ATOM 1241 N N . ASP A 1 163 ? 7.43 -19.031 -8.25 1 98.19 163 ASP A N 1
ATOM 1242 C CA . ASP A 1 163 ? 7.723 -19.625 -6.949 1 98.19 163 ASP A CA 1
ATOM 1243 C C . ASP A 1 163 ? 6.484 -20.312 -6.371 1 98.19 163 ASP A C 1
ATOM 1245 O O . ASP A 1 163 ? 6.582 -21.391 -5.785 1 98.19 163 ASP A O 1
ATOM 1249 N N . LEU A 1 164 ? 5.32 -19.688 -6.527 1 98.5 164 LEU A N 1
ATOM 1250 C CA . LEU A 1 164 ? 4.078 -20.266 -6.035 1 98.5 164 LEU A CA 1
ATOM 1251 C C . LEU A 1 164 ? 3.742 -21.547 -6.793 1 98.5 164 LEU A C 1
ATOM 1253 O O . LEU A 1 164 ? 3.332 -22.547 -6.188 1 98.5 164 LEU A O 1
ATOM 1257 N N . GLN A 1 165 ? 3.953 -21.531 -8.062 1 97.06 165 GLN A N 1
ATOM 1258 C CA . GLN A 1 165 ? 3.705 -22.703 -8.883 1 97.06 165 GLN A CA 1
ATOM 1259 C C . GLN A 1 165 ? 4.609 -23.859 -8.469 1 97.06 165 GLN A C 1
ATOM 1261 O O . GLN A 1 165 ? 4.16 -25.016 -8.383 1 97.06 165 GLN A O 1
ATOM 1266 N N . GLU A 1 166 ? 5.797 -23.484 -8.258 1 97.12 166 GLU A N 1
ATOM 1267 C CA . GLU A 1 166 ? 6.754 -24.5 -7.844 1 97.12 166 GLU A CA 1
ATOM 1268 C C . GLU A 1 166 ? 6.379 -25.094 -6.484 1 97.12 166 GLU A C 1
ATOM 1270 O O . GLU A 1 166 ? 6.512 -26.297 -6.266 1 97.12 166 GLU A O 1
ATOM 1275 N N . ALA A 1 167 ? 5.953 -24.234 -5.602 1 98.12 167 ALA A N 1
ATOM 1276 C CA . ALA A 1 167 ? 5.496 -24.719 -4.301 1 98.12 167 ALA A CA 1
ATOM 1277 C C . ALA A 1 167 ? 4.359 -25.719 -4.457 1 98.12 167 ALA A C 1
ATOM 1279 O O . ALA A 1 167 ? 4.348 -26.766 -3.785 1 98.12 167 ALA A O 1
ATOM 1280 N N . CYS A 1 168 ? 3.496 -25.531 -5.359 1 96.94 168 CYS A N 1
ATOM 1281 C CA . CYS A 1 168 ? 2.363 -26.422 -5.602 1 96.94 168 CYS A CA 1
ATOM 1282 C C . CYS A 1 168 ? 2.814 -27.719 -6.258 1 96.94 168 CYS A C 1
ATOM 1284 O O . CYS A 1 168 ? 2.484 -28.797 -5.785 1 96.94 168 CYS A O 1
ATOM 1286 N N . SER A 1 169 ? 3.562 -27.609 -7.273 1 95.75 169 SER A N 1
ATOM 1287 C CA . SER A 1 169 ? 3.867 -28.75 -8.141 1 95.75 169 SER A CA 1
ATOM 1288 C C . SER A 1 169 ? 4.922 -29.656 -7.512 1 95.75 169 SER A C 1
ATOM 1290 O O . SER A 1 169 ? 4.836 -30.875 -7.613 1 95.75 169 SER A O 1
ATOM 1292 N N . LYS A 1 170 ? 5.859 -29.016 -6.832 1 96.81 170 LYS A N 1
ATOM 1293 C CA . LYS A 1 170 ? 6.988 -29.797 -6.332 1 96.81 170 LYS A CA 1
ATOM 1294 C C . LYS A 1 170 ? 6.781 -30.188 -4.875 1 96.81 170 LYS A C 1
ATOM 1296 O O . LYS A 1 170 ? 7.16 -31.297 -4.461 1 96.81 170 LYS A O 1
ATOM 1301 N N . ARG A 1 171 ? 6.191 -29.312 -4.145 1 97.38 171 ARG A N 1
ATOM 1302 C CA . ARG A 1 171 ? 6.117 -29.562 -2.709 1 97.38 171 ARG A CA 1
ATOM 1303 C C . ARG A 1 171 ? 4.676 -29.797 -2.271 1 97.38 171 ARG A C 1
ATOM 1305 O O . ARG A 1 171 ? 4.41 -30.016 -1.086 1 97.38 171 ARG A O 1
ATOM 1312 N N . HIS A 1 172 ? 3.734 -29.734 -3.15 1 97.38 172 HIS A N 1
ATOM 1313 C CA . HIS A 1 172 ? 2.32 -30 -2.916 1 97.38 172 HIS A CA 1
ATOM 1314 C C . HIS A 1 172 ? 1.744 -29.062 -1.869 1 97.38 172 HIS A C 1
ATOM 1316 O O . HIS A 1 172 ? 0.96 -29.484 -1.014 1 97.38 172 HIS A O 1
ATOM 1322 N N . VAL A 1 173 ? 2.25 -27.844 -1.856 1 98 173 VAL A N 1
ATOM 1323 C CA . VAL A 1 173 ? 1.725 -26.781 -1.006 1 98 173 VAL A CA 1
ATOM 1324 C C . VAL A 1 173 ? 0.428 -26.234 -1.603 1 98 173 VAL A C 1
ATOM 1326 O O . VAL A 1 173 ? 0.339 -26.016 -2.812 1 98 173 VAL A O 1
ATOM 1329 N N . LYS A 1 174 ? -0.623 -26.141 -0.754 1 97.88 174 LYS A N 1
ATOM 1330 C CA . LYS A 1 174 ? -1.867 -25.516 -1.192 1 97.88 174 LYS A CA 1
ATOM 1331 C C . LYS A 1 174 ? -1.733 -24 -1.235 1 97.88 174 LYS A C 1
ATOM 1333 O O . LYS A 1 174 ? -1.163 -23.391 -0.324 1 97.88 174 LYS A O 1
ATOM 1338 N N . VAL A 1 175 ? -2.273 -23.375 -2.301 1 98 175 VAL A N 1
ATOM 1339 C CA . VAL A 1 175 ? -2.143 -21.938 -2.461 1 98 175 VAL A CA 1
ATOM 1340 C C . VAL A 1 175 ? -3.521 -21.312 -2.662 1 98 175 VAL A C 1
ATOM 1342 O O . VAL A 1 175 ? -4.27 -21.719 -3.553 1 98 175 VAL A O 1
ATOM 1345 N N . TYR A 1 176 ? -3.9 -20.391 -1.774 1 97.5 176 TYR A N 1
ATOM 1346 C CA . TYR A 1 176 ? -5.082 -19.547 -1.933 1 97.5 176 TYR A CA 1
ATOM 1347 C C . TYR A 1 176 ? -4.688 -18.125 -2.287 1 97.5 176 TYR A C 1
ATOM 1349 O O . TYR A 1 176 ? -3.848 -17.516 -1.613 1 97.5 176 TYR A O 1
ATOM 1357 N N . ILE A 1 177 ? -5.305 -17.578 -3.34 1 97.62 177 ILE A N 1
ATOM 1358 C CA . ILE A 1 177 ? -5.031 -16.188 -3.738 1 97.62 177 ILE A CA 1
ATOM 1359 C C . ILE A 1 177 ? -6.332 -15.398 -3.775 1 97.62 177 ILE A C 1
ATOM 1361 O O . ILE A 1 177 ? -7.238 -15.711 -4.551 1 97.62 177 ILE A O 1
ATOM 1365 N N . LEU A 1 178 ? -6.477 -14.461 -2.924 1 97.56 178 LEU A N 1
ATOM 1366 C CA . LEU A 1 178 ? -7.531 -13.461 -2.99 1 97.56 178 LEU A CA 1
ATOM 1367 C C . LEU A 1 178 ? -7.008 -12.156 -3.596 1 97.56 178 LEU A C 1
ATOM 1369 O O . LEU A 1 178 ? -6.094 -11.539 -3.051 1 97.56 178 LEU A O 1
ATOM 1373 N N . LEU A 1 179 ? -7.59 -11.75 -4.688 1 97.44 179 LEU A N 1
ATOM 1374 C CA . LEU A 1 179 ? -7.07 -10.625 -5.449 1 97.44 179 LEU A CA 1
ATOM 1375 C C . LEU A 1 179 ? -8.156 -9.578 -5.684 1 97.44 179 LEU A C 1
ATOM 1377 O O . LEU A 1 179 ? -9.305 -9.922 -5.957 1 97.44 179 LEU A O 1
ATOM 1381 N N . ASP A 1 180 ? -7.746 -8.305 -5.586 1 97 180 ASP A N 1
ATOM 1382 C CA . ASP A 1 180 ? -8.672 -7.223 -5.906 1 97 180 ASP A CA 1
ATOM 1383 C C . ASP A 1 180 ? -9.297 -7.422 -7.281 1 97 180 ASP A C 1
ATOM 1385 O O . ASP A 1 180 ? -8.609 -7.762 -8.242 1 97 180 ASP A O 1
ATOM 1389 N N . GLN A 1 181 ? -10.469 -7.086 -7.391 1 92.81 181 GLN A N 1
ATOM 1390 C CA . GLN A 1 181 ? -11.242 -7.297 -8.609 1 92.81 181 GLN A CA 1
ATOM 1391 C C . GLN A 1 181 ? -10.648 -6.516 -9.781 1 92.81 181 GLN A C 1
ATOM 1393 O O . GLN A 1 181 ? -10.57 -7.023 -10.898 1 92.81 181 GLN A O 1
ATOM 1398 N N . ALA A 1 182 ? -10.242 -5.336 -9.508 1 90.44 182 ALA A N 1
ATOM 1399 C CA . ALA A 1 182 ? -9.758 -4.457 -10.57 1 90.44 182 ALA A CA 1
ATOM 1400 C C . ALA A 1 182 ? -8.445 -4.973 -11.148 1 90.44 182 ALA A C 1
ATOM 1402 O O . ALA A 1 182 ? -8.086 -4.633 -12.281 1 90.44 182 ALA A O 1
ATOM 1403 N N . SER A 1 183 ? -7.73 -5.758 -10.414 1 93.25 183 SER A N 1
ATOM 1404 C CA . SER A 1 183 ? -6.414 -6.227 -10.844 1 93.25 183 SER A CA 1
ATOM 1405 C C . SER A 1 183 ? -6.5 -7.613 -11.469 1 93.25 183 SER A C 1
ATOM 1407 O O . SER A 1 183 ? -5.547 -8.07 -12.109 1 93.25 183 SER A O 1
ATOM 1409 N N . PHE A 1 184 ? -7.57 -8.203 -11.438 1 91.56 184 PHE A N 1
ATOM 1410 C CA . PHE A 1 184 ? -7.762 -9.602 -11.805 1 91.56 184 PHE A CA 1
ATOM 1411 C C . PHE A 1 184 ? -7.469 -9.82 -13.281 1 91.56 184 PHE A C 1
ATOM 1413 O O . PHE A 1 184 ? -6.77 -10.766 -13.648 1 91.56 184 PHE A O 1
ATOM 1420 N N . PRO A 1 185 ? -7.934 -8.945 -14.211 1 91.62 185 PRO A N 1
ATOM 1421 C CA . PRO A 1 185 ? -7.641 -9.156 -15.625 1 91.62 185 PRO A CA 1
ATOM 1422 C C . PRO A 1 185 ? -6.145 -9.156 -15.93 1 91.62 185 PRO A C 1
ATOM 1424 O O . PRO A 1 185 ? -5.688 -9.906 -16.797 1 91.62 185 PRO A O 1
ATOM 1427 N N . HIS A 1 186 ? -5.434 -8.398 -15.242 1 94.38 186 HIS A N 1
ATOM 1428 C CA . HIS A 1 186 ? -3.992 -8.328 -15.469 1 94.38 186 HIS A CA 1
ATOM 1429 C C . HIS A 1 186 ? -3.293 -9.578 -14.953 1 94.38 186 HIS A C 1
ATOM 1431 O O . HIS A 1 186 ? -2.328 -10.055 -15.562 1 94.38 186 HIS A O 1
ATOM 1437 N N . PHE A 1 187 ? -3.762 -10.094 -13.867 1 96.5 187 PHE A N 1
ATOM 1438 C CA . PHE A 1 187 ? -3.25 -11.352 -13.32 1 96.5 187 PHE A CA 1
ATOM 1439 C C . PHE A 1 187 ? -3.494 -12.5 -14.297 1 96.5 187 PHE A C 1
ATOM 1441 O O . PHE A 1 187 ? -2.592 -13.297 -14.562 1 96.5 187 PHE A O 1
ATOM 1448 N N . LEU A 1 188 ? -4.684 -12.539 -14.82 1 92.88 188 LEU A N 1
ATOM 1449 C CA . LEU A 1 188 ? -5.031 -13.602 -15.758 1 92.88 188 LEU A CA 1
ATOM 1450 C C . LEU A 1 188 ? -4.195 -13.508 -17.031 1 92.88 188 LEU A C 1
ATOM 1452 O O . LEU A 1 188 ? -3.768 -14.523 -17.578 1 92.88 188 LEU A O 1
ATOM 1456 N N . LYS A 1 189 ? -4.031 -12.305 -17.453 1 93 189 LYS A N 1
ATOM 1457 C CA . LYS A 1 189 ? -3.193 -12.109 -18.641 1 93 189 LYS A CA 1
ATOM 1458 C C . LYS A 1 189 ? -1.771 -12.602 -18.391 1 93 189 LYS A C 1
ATOM 1460 O O . LYS A 1 189 ? -1.167 -13.234 -19.25 1 93 189 LYS A O 1
ATOM 1465 N N . MET A 1 190 ? -1.245 -12.281 -17.25 1 93.88 190 MET A N 1
ATOM 1466 C CA . MET A 1 190 ? 0.078 -12.781 -16.891 1 93.88 190 MET A CA 1
ATOM 1467 C C . MET A 1 190 ? 0.106 -14.305 -16.922 1 93.88 190 MET A C 1
ATOM 1469 O O . MET A 1 190 ? 1.02 -14.906 -17.5 1 93.88 190 MET A O 1
ATOM 1473 N N . CYS A 1 191 ? -0.863 -14.93 -16.344 1 93.31 191 CYS A N 1
ATOM 1474 C CA . CYS A 1 191 ? -0.945 -16.375 -16.328 1 93.31 191 CYS A CA 1
ATOM 1475 C C . CYS A 1 191 ? -0.993 -16.938 -17.734 1 93.31 191 CYS A C 1
ATOM 1477 O O . CYS A 1 191 ? -0.269 -17.891 -18.062 1 93.31 191 CYS A O 1
ATOM 1479 N N . SER A 1 192 ? -1.828 -16.344 -18.562 1 91.12 192 SER A N 1
ATOM 1480 C CA . SER A 1 192 ? -1.961 -16.781 -19.938 1 91.12 192 SER A CA 1
ATOM 1481 C C . SER A 1 192 ? -0.636 -16.672 -20.688 1 91.12 192 SER A C 1
ATOM 1483 O O . SER A 1 192 ? -0.249 -17.578 -21.422 1 91.12 192 SER A O 1
ATOM 1485 N N . ASN A 1 193 ? 0.014 -15.57 -20.438 1 89.69 193 ASN A N 1
ATOM 1486 C CA . ASN A 1 193 ? 1.304 -15.352 -21.094 1 89.69 193 ASN A CA 1
ATOM 1487 C C . ASN A 1 193 ? 2.332 -16.391 -20.656 1 89.69 193 ASN A C 1
ATOM 1489 O O . ASN A 1 193 ? 3.248 -16.719 -21.422 1 89.69 193 ASN A O 1
ATOM 1493 N N . LEU A 1 194 ? 2.15 -16.891 -19.5 1 91.25 194 LEU A N 1
ATOM 1494 C CA . LEU A 1 194 ? 3.059 -17.906 -18.969 1 91.25 194 LEU A CA 1
ATOM 1495 C C . LEU A 1 194 ? 2.578 -19.312 -19.344 1 91.25 194 LEU A C 1
ATOM 1497 O O . LEU A 1 194 ? 3.201 -20.297 -18.953 1 91.25 194 LEU A O 1
ATOM 1501 N N . GLY A 1 195 ? 1.457 -19.375 -20.031 1 91.38 195 GLY A N 1
ATOM 1502 C CA . GLY A 1 195 ? 0.899 -20.641 -20.438 1 91.38 195 GLY A CA 1
ATOM 1503 C C . GLY A 1 195 ? 0.22 -21.391 -19.297 1 91.38 195 GLY A C 1
ATOM 1504 O O . GLY A 1 195 ? 0.124 -22.625 -19.328 1 91.38 195 GLY A O 1
ATOM 1505 N N . VAL A 1 196 ? -0.155 -20.656 -18.328 1 92.56 196 VAL A N 1
ATOM 1506 C CA . VAL A 1 196 ? -0.755 -21.281 -17.156 1 92.56 196 VAL A CA 1
ATOM 1507 C C . VAL A 1 196 ? -2.266 -21.047 -17.156 1 92.56 196 VAL A C 1
ATOM 1509 O O . VAL A 1 196 ? -2.727 -19.922 -17.312 1 92.56 196 VAL A O 1
ATOM 1512 N N . ASN A 1 197 ? -2.975 -22.141 -17.047 1 89.88 197 ASN A N 1
ATOM 1513 C CA . ASN A 1 197 ? -4.41 -22.078 -16.797 1 89.88 197 ASN A CA 1
ATOM 1514 C C . ASN A 1 197 ? -4.738 -22.266 -15.32 1 89.88 197 ASN A C 1
ATOM 1516 O O . ASN A 1 197 ? -4.629 -23.375 -14.789 1 89.88 197 ASN A O 1
ATOM 1520 N N . ILE A 1 198 ? -5.164 -21.25 -14.758 1 89.38 198 ILE A N 1
ATOM 1521 C CA . ILE A 1 198 ? -5.363 -21.219 -13.312 1 89.38 198 ILE A CA 1
ATOM 1522 C C . ILE A 1 198 ? -6.422 -22.25 -12.922 1 89.38 198 ILE A C 1
ATOM 1524 O O . ILE A 1 198 ? -6.324 -22.875 -11.859 1 89.38 198 ILE A O 1
ATOM 1528 N N . GLU A 1 199 ? -7.402 -22.484 -13.742 1 84.88 199 GLU A N 1
ATOM 1529 C CA . GLU A 1 199 ? -8.492 -23.422 -13.445 1 84.88 199 GLU A CA 1
ATOM 1530 C C . GLU A 1 199 ? -7.984 -24.859 -13.398 1 84.88 199 GLU A C 1
ATOM 1532 O O . GLU A 1 199 ? -8.625 -25.734 -12.797 1 84.88 199 GLU A O 1
ATOM 1537 N N . GLU A 1 200 ? -6.902 -25.047 -14 1 88.69 200 GLU A N 1
ATOM 1538 C CA . GLU A 1 200 ? -6.359 -26.391 -14.086 1 88.69 200 GLU A CA 1
ATOM 1539 C C . GLU A 1 200 ? -5.391 -26.672 -12.938 1 88.69 200 GLU A C 1
ATOM 1541 O O . GLU A 1 200 ? -4.93 -27.797 -12.766 1 88.69 200 GLU A O 1
ATOM 1546 N N . GLN A 1 201 ? -5.129 -25.641 -12.195 1 91.38 201 GLN A N 1
ATOM 1547 C CA . GLN A 1 201 ? -4.219 -25.828 -11.07 1 91.38 201 GLN A CA 1
ATOM 1548 C C . GLN A 1 201 ? -4.93 -26.484 -9.891 1 91.38 201 GLN A C 1
ATOM 1550 O O . GLN A 1 201 ? -5.754 -25.844 -9.227 1 91.38 201 GLN A O 1
ATOM 1555 N N . LYS A 1 202 ? -4.605 -27.688 -9.555 1 92.44 202 LYS A N 1
ATOM 1556 C CA . LYS A 1 202 ? -5.328 -28.484 -8.57 1 92.44 202 LYS A CA 1
ATOM 1557 C C . LYS A 1 202 ? -5.117 -27.938 -7.156 1 92.44 202 LYS A C 1
ATOM 1559 O O . LYS A 1 202 ? -6.016 -28.016 -6.316 1 92.44 202 LYS A O 1
ATOM 1564 N N . LEU A 1 203 ? -3.947 -27.453 -6.938 1 96.5 203 LEU A N 1
ATOM 1565 C CA . LEU A 1 203 ? -3.619 -27.031 -5.574 1 96.5 203 LEU A CA 1
ATOM 1566 C C . LEU A 1 203 ? -3.611 -25.516 -5.457 1 96.5 203 LEU A C 1
ATOM 1568 O O . LEU A 1 203 ? -3.021 -24.969 -4.523 1 96.5 203 LEU A O 1
ATOM 1572 N N . MET A 1 204 ? -4.227 -24.812 -6.402 1 95.75 204 MET A N 1
ATOM 1573 C CA . MET A 1 204 ? -4.309 -23.344 -6.367 1 95.75 204 MET A CA 1
ATOM 1574 C C . MET A 1 204 ? -5.75 -22.875 -6.559 1 95.75 204 MET A C 1
ATOM 1576 O O . MET A 1 204 ? -6.453 -23.375 -7.441 1 95.75 204 MET A O 1
ATOM 1580 N N . ARG A 1 205 ? -6.203 -22 -5.676 1 95.06 205 ARG A N 1
ATOM 1581 C CA . ARG A 1 205 ? -7.508 -21.375 -5.801 1 95.06 205 ARG A CA 1
ATOM 1582 C C . ARG A 1 205 ? -7.375 -19.844 -5.816 1 95.06 205 ARG A C 1
ATOM 1584 O O . ARG A 1 205 ? -6.766 -19.266 -4.918 1 95.06 205 ARG A O 1
ATOM 1591 N N . VAL A 1 206 ? -7.887 -19.281 -6.875 1 95.25 206 VAL A N 1
ATOM 1592 C CA . VAL A 1 206 ? -7.852 -17.828 -7.023 1 95.25 206 VAL A CA 1
ATOM 1593 C C . VAL A 1 206 ? -9.273 -17.266 -7 1 95.25 206 VAL A C 1
ATOM 1595 O O . VAL A 1 206 ? -10.156 -17.781 -7.699 1 95.25 206 VAL A O 1
ATOM 1598 N N . ARG A 1 207 ? -9.523 -16.297 -6.168 1 94.94 207 ARG A N 1
ATOM 1599 C CA . ARG A 1 207 ? -10.828 -15.648 -6.062 1 94.94 207 ARG A CA 1
ATOM 1600 C C . ARG A 1 207 ? -10.688 -14.133 -6.016 1 94.94 207 ARG A C 1
ATOM 1602 O O . ARG A 1 207 ? -9.602 -13.609 -5.742 1 94.94 207 ARG A O 1
ATOM 1609 N N . ASN A 1 208 ? -11.742 -13.453 -6.324 1 93.62 208 ASN A N 1
ATOM 1610 C CA . ASN A 1 208 ? -11.695 -12 -6.332 1 93.62 208 ASN A CA 1
ATOM 1611 C C . ASN A 1 208 ? -12.422 -11.406 -5.125 1 93.62 208 ASN A C 1
ATOM 1613 O O . ASN A 1 208 ? -13.367 -12.008 -4.609 1 93.62 208 ASN A O 1
ATOM 1617 N N . ILE A 1 209 ? -11.953 -10.32 -4.652 1 95.12 209 ILE A N 1
ATOM 1618 C CA . ILE A 1 209 ? -12.531 -9.578 -3.539 1 95.12 209 ILE A CA 1
ATOM 1619 C C . ILE A 1 209 ? -12.602 -8.094 -3.883 1 95.12 209 ILE A C 1
ATOM 1621 O O . ILE A 1 209 ? -11.961 -7.641 -4.836 1 95.12 209 ILE A O 1
ATOM 1625 N N . ASN A 1 210 ? -13.453 -7.355 -3.125 1 93.62 210 ASN A N 1
ATOM 1626 C CA . ASN A 1 210 ? -13.609 -5.91 -3.258 1 93.62 210 ASN A CA 1
ATOM 1627 C C . ASN A 1 210 ? -13.5 -5.207 -1.906 1 93.62 210 ASN A C 1
ATOM 1629 O O . ASN A 1 210 ? -13.547 -5.855 -0.86 1 93.62 210 ASN A O 1
ATOM 1633 N N . GLY A 1 211 ? -13.18 -3.883 -1.98 1 93.5 211 GLY A N 1
ATOM 1634 C CA . GLY A 1 211 ? -13.352 -3.086 -0.775 1 93.5 211 GLY A CA 1
ATOM 1635 C C . GLY A 1 211 ? -14.805 -2.898 -0.388 1 93.5 211 GLY A C 1
ATOM 1636 O O . GLY A 1 211 ? -15.664 -3.697 -0.771 1 93.5 211 GLY A O 1
ATOM 1637 N N . ASN A 1 212 ? -15.047 -1.878 0.359 1 88.44 212 ASN A N 1
ATOM 1638 C CA . ASN A 1 212 ? -16.406 -1.589 0.796 1 88.44 212 ASN A CA 1
ATOM 1639 C C . ASN A 1 212 ? -17.25 -1.021 -0.341 1 88.44 212 ASN A C 1
ATOM 1641 O O . ASN A 1 212 ? -16.719 -0.428 -1.28 1 88.44 212 ASN A O 1
ATOM 1645 N N . THR A 1 213 ? -18.562 -1.247 -0.166 1 87.5 213 THR A N 1
ATOM 1646 C CA . THR A 1 213 ? -19.484 -0.714 -1.155 1 87.5 213 THR A CA 1
ATOM 1647 C C . THR A 1 213 ? -20.328 0.401 -0.552 1 87.5 213 THR A C 1
ATOM 1649 O O . THR A 1 213 ? -20.891 0.243 0.535 1 87.5 213 THR A O 1
ATOM 1652 N N . TYR A 1 214 ? -20.312 1.5 -1.234 1 84.19 214 TYR A N 1
ATOM 1653 C CA . TYR A 1 214 ? -21.172 2.623 -0.888 1 84.19 214 TYR A CA 1
ATOM 1654 C C . TYR A 1 214 ? -22.406 2.664 -1.788 1 84.19 214 TYR A C 1
ATOM 1656 O O . TYR A 1 214 ? -22.281 2.707 -3.014 1 84.19 214 TYR A O 1
ATOM 1664 N N . TYR A 1 215 ? -23.547 2.693 -1.175 1 84.19 215 TYR A N 1
ATOM 1665 C CA . TYR A 1 215 ? -24.797 2.742 -1.929 1 84.19 215 TYR A CA 1
ATOM 1666 C C . TYR A 1 215 ? -25.406 4.137 -1.887 1 84.19 215 TYR A C 1
ATOM 1668 O O . TYR A 1 215 ? -25.438 4.777 -0.833 1 84.19 215 TYR A O 1
ATOM 1676 N N . THR A 1 216 ? -25.812 4.562 -2.982 1 81.88 216 THR A N 1
ATOM 1677 C CA . THR A 1 216 ? -26.469 5.859 -3.059 1 81.88 216 THR A CA 1
ATOM 1678 C C . THR A 1 216 ? -27.984 5.691 -3.021 1 81.88 216 THR A C 1
ATOM 1680 O O . THR A 1 216 ? -28.5 4.582 -3.178 1 81.88 216 THR A O 1
ATOM 1683 N N . ARG A 1 217 ? -28.641 6.789 -2.83 1 81.69 217 ARG A N 1
ATOM 1684 C CA . ARG A 1 217 ? -30.094 6.793 -2.805 1 81.69 217 ARG A CA 1
ATOM 1685 C C . ARG A 1 217 ? -30.672 6.465 -4.18 1 81.69 217 ARG A C 1
ATOM 1687 O O . ARG A 1 217 ? -31.734 5.859 -4.281 1 81.69 217 ARG A O 1
ATOM 1694 N N . SER A 1 218 ? -29.938 6.812 -5.234 1 79.12 218 SER A N 1
ATOM 1695 C CA . SER A 1 218 ? -30.391 6.59 -6.605 1 79.12 218 SER A CA 1
ATOM 1696 C C . SER A 1 218 ? -30.219 5.133 -7.016 1 79.12 218 SER A C 1
ATOM 1698 O O . SER A 1 218 ? -30.656 4.727 -8.094 1 79.12 218 SER A O 1
ATOM 1700 N N . GLY A 1 219 ? -29.516 4.375 -6.172 1 83.06 219 GLY A N 1
ATOM 1701 C CA . GLY A 1 219 ? -29.266 2.986 -6.516 1 83.06 219 GLY A CA 1
ATOM 1702 C C . GLY A 1 219 ? -27.891 2.756 -7.113 1 83.06 219 GLY A C 1
ATOM 1703 O O . GLY A 1 219 ? -27.469 1.611 -7.27 1 83.06 219 GLY A O 1
ATOM 1704 N N . ALA A 1 220 ? -27.219 3.863 -7.402 1 84.19 220 ALA A N 1
ATOM 1705 C CA . ALA A 1 220 ? -25.844 3.73 -7.844 1 84.19 220 ALA A CA 1
ATOM 1706 C C . ALA A 1 220 ? -24.938 3.295 -6.691 1 84.19 220 ALA A C 1
ATOM 1708 O O . ALA A 1 220 ? -25.281 3.486 -5.523 1 84.19 220 ALA A O 1
ATOM 1709 N N . LYS A 1 221 ? -23.953 2.596 -7.066 1 89.31 221 LYS A N 1
ATOM 1710 C CA . LYS A 1 221 ? -23.031 2.174 -6.008 1 89.31 221 LYS A CA 1
ATOM 1711 C C . LYS A 1 221 ? -21.594 2.512 -6.367 1 89.31 221 LYS A C 1
ATOM 1713 O O . LYS A 1 221 ? -21.25 2.646 -7.547 1 89.31 221 LYS A O 1
ATOM 1718 N N . ILE A 1 222 ? -20.812 2.711 -5.359 1 91.06 222 ILE A N 1
ATOM 1719 C CA . ILE A 1 222 ? -19.359 2.854 -5.496 1 91.06 222 ILE A CA 1
ATOM 1720 C C . ILE A 1 222 ? -18.656 1.693 -4.793 1 91.06 222 ILE A C 1
ATOM 1722 O O . ILE A 1 222 ? -18.875 1.467 -3.6 1 91.06 222 ILE A O 1
ATOM 1726 N N . VAL A 1 223 ? -17.891 0.963 -5.531 1 91.12 223 VAL A N 1
ATOM 1727 C CA . VAL A 1 223 ? -17.203 -0.204 -4.984 1 91.12 223 VAL A CA 1
ATOM 1728 C C . VAL A 1 223 ? -15.742 0.135 -4.711 1 91.12 223 VAL A C 1
ATOM 1730 O O . VAL A 1 223 ? -15.023 0.563 -5.613 1 91.12 223 VAL A O 1
ATOM 1733 N N . GLY A 1 224 ? -15.359 -0.059 -3.496 1 94.25 224 GLY A N 1
ATOM 1734 C CA . GLY A 1 224 ? -13.992 0.231 -3.111 1 94.25 224 GLY A CA 1
ATOM 1735 C C . GLY A 1 224 ? -13 -0.819 -3.586 1 94.25 224 GLY A C 1
ATOM 1736 O O . GLY A 1 224 ? -13.398 -1.913 -3.994 1 94.25 224 GLY A O 1
ATOM 1737 N N . LYS A 1 225 ? -11.766 -0.47 -3.527 1 96.56 225 LYS A N 1
ATOM 1738 C CA . LYS A 1 225 ? -10.688 -1.369 -3.914 1 96.56 225 LYS A CA 1
ATOM 1739 C C . LYS A 1 225 ? -10.094 -2.068 -2.693 1 96.56 225 LYS A C 1
ATOM 1741 O O . LYS A 1 225 ? -10.297 -1.631 -1.56 1 96.56 225 LYS A O 1
ATOM 1746 N N . VAL A 1 226 ? -9.43 -3.123 -3.01 1 97.31 226 VAL A N 1
ATOM 1747 C CA . VAL A 1 226 ? -8.672 -3.805 -1.968 1 97.31 226 VAL A CA 1
ATOM 1748 C C . VAL A 1 226 ? -7.227 -3.312 -1.975 1 97.31 226 VAL A C 1
ATOM 1750 O O . VAL A 1 226 ? -6.496 -3.523 -2.947 1 97.31 226 VAL A O 1
ATOM 1753 N N . HIS A 1 227 ? -6.84 -2.668 -0.89 1 97.88 227 HIS A N 1
ATOM 1754 C CA . HIS A 1 227 ? -5.449 -2.287 -0.682 1 97.88 227 HIS A CA 1
ATOM 1755 C C . HIS A 1 227 ? -4.789 -3.164 0.378 1 97.88 227 HIS A C 1
ATOM 1757 O O . HIS A 1 227 ? -3.58 -3.076 0.6 1 97.88 227 HIS A O 1
ATOM 1763 N N . GLU A 1 228 ? -5.574 -3.961 1.01 1 96.81 228 GLU A N 1
ATOM 1764 C CA . GLU A 1 228 ? -5.066 -4.914 1.992 1 96.81 228 GLU A CA 1
ATOM 1765 C C . GLU A 1 228 ? -4.055 -5.867 1.363 1 96.81 228 GLU A C 1
ATOM 1767 O O . GLU A 1 228 ? -4.281 -6.387 0.269 1 96.81 228 GLU A O 1
ATOM 1772 N N . LYS A 1 229 ? -2.91 -6.02 2.057 1 98.5 229 LYS A N 1
ATOM 1773 C CA . LYS A 1 229 ? -1.833 -6.871 1.558 1 98.5 229 LYS A CA 1
ATOM 1774 C C . LYS A 1 229 ? -1.248 -7.73 2.676 1 98.5 229 LYS A C 1
ATOM 1776 O O . LYS A 1 229 ? -0.64 -7.207 3.613 1 98.5 229 LYS A O 1
ATOM 1781 N N . PHE A 1 230 ? -1.344 -9.078 2.514 1 98.81 230 PHE A N 1
ATOM 1782 C CA . PHE A 1 230 ? -0.595 -9.953 3.41 1 98.81 230 PHE A CA 1
ATOM 1783 C C . PHE A 1 230 ? -0.525 -11.367 2.852 1 98.81 230 PHE A C 1
ATOM 1785 O O . PHE A 1 230 ? -1.333 -11.75 2.002 1 98.81 230 PHE A O 1
ATOM 1792 N N . MET A 1 231 ? 0.447 -12.109 3.281 1 98.88 231 MET A N 1
ATOM 1793 C CA . MET A 1 231 ? 0.695 -13.5 2.934 1 98.88 231 MET A CA 1
ATOM 1794 C C . MET A 1 231 ? 0.881 -14.352 4.188 1 98.88 231 MET A C 1
ATOM 1796 O O . MET A 1 231 ? 1.754 -14.07 5.012 1 98.88 231 MET A O 1
ATOM 1800 N N . LEU A 1 232 ? 0.046 -15.297 4.336 1 98.06 232 LEU A N 1
ATOM 1801 C CA . LEU A 1 232 ? 0.121 -16.25 5.43 1 98.06 232 LEU A CA 1
ATOM 1802 C C . LEU A 1 232 ? 0.783 -17.547 4.973 1 98.06 232 LEU A C 1
ATOM 1804 O O . LEU A 1 232 ? 0.394 -18.125 3.951 1 98.06 232 LEU A O 1
ATOM 1808 N N . VAL A 1 233 ? 1.782 -17.969 5.699 1 98 233 VAL A N 1
ATOM 1809 C CA . VAL A 1 233 ? 2.486 -19.203 5.375 1 98 233 VAL A CA 1
ATOM 1810 C C . VAL A 1 233 ? 2.297 -20.219 6.504 1 98 233 VAL A C 1
ATOM 1812 O O . VAL A 1 233 ? 2.711 -19.984 7.637 1 98 233 VAL A O 1
ATOM 1815 N N . ASP A 1 234 ? 1.613 -21.312 6.23 1 96.5 234 ASP A N 1
ATOM 1816 C CA . ASP A 1 234 ? 1.411 -22.484 7.082 1 96.5 234 ASP A CA 1
ATOM 1817 C C . ASP A 1 234 ? 0.68 -22.109 8.367 1 96.5 234 ASP A C 1
ATOM 1819 O O . ASP A 1 234 ? 0.767 -22.812 9.375 1 96.5 234 ASP A O 1
ATOM 1823 N N . GLY A 1 235 ? 0.155 -20.953 8.469 1 94.69 235 GLY A N 1
ATOM 1824 C CA . GLY A 1 235 ? -0.612 -20.5 9.625 1 94.69 235 GLY A CA 1
ATOM 1825 C C . GLY A 1 235 ? 0.258 -20.031 10.773 1 94.69 235 GLY A C 1
ATOM 1826 O O . GLY A 1 235 ? -0.242 -19.781 11.867 1 94.69 235 GLY A O 1
ATOM 1827 N N . ILE A 1 236 ? 1.541 -19.859 10.516 1 95.88 236 ILE A N 1
ATOM 1828 C CA . ILE A 1 236 ? 2.414 -19.547 11.641 1 95.88 236 ILE A CA 1
ATOM 1829 C C . ILE A 1 236 ? 3.266 -18.328 11.32 1 95.88 236 ILE A C 1
ATOM 1831 O O . ILE A 1 236 ? 3.934 -17.781 12.195 1 95.88 236 ILE A O 1
ATOM 1835 N N . ARG A 1 237 ? 3.271 -17.875 10.031 1 97.31 237 ARG A N 1
ATOM 1836 C CA . ARG A 1 237 ? 4.035 -16.703 9.617 1 97.31 237 ARG A CA 1
ATOM 1837 C C . ARG A 1 237 ? 3.195 -15.781 8.727 1 97.31 237 ARG A C 1
ATOM 1839 O O . ARG A 1 237 ? 2.418 -16.266 7.898 1 97.31 237 ARG A O 1
ATOM 1846 N N . VAL A 1 238 ? 3.424 -14.516 8.93 1 98.31 238 VAL A N 1
ATOM 1847 C CA . VAL A 1 238 ? 2.717 -13.547 8.102 1 98.31 238 VAL A CA 1
ATOM 1848 C C . VAL A 1 238 ? 3.709 -12.531 7.535 1 98.31 238 VAL A C 1
ATOM 1850 O O . VAL A 1 238 ? 4.621 -12.086 8.234 1 98.31 238 VAL A O 1
ATOM 1853 N N . THR A 1 239 ? 3.621 -12.289 6.27 1 98.75 239 THR A N 1
ATOM 1854 C CA . THR A 1 239 ? 4.285 -11.18 5.602 1 98.75 239 THR A CA 1
ATOM 1855 C C . THR A 1 239 ? 3.277 -10.102 5.207 1 98.75 239 THR A C 1
ATOM 1857 O O . THR A 1 239 ? 2.275 -10.398 4.547 1 98.75 239 THR A O 1
ATOM 1860 N N . THR A 1 240 ? 3.424 -8.875 5.656 1 98.75 240 THR A N 1
ATOM 1861 C CA . THR A 1 240 ? 2.51 -7.789 5.336 1 98.75 240 THR A CA 1
ATOM 1862 C C . THR A 1 240 ? 3.266 -6.469 5.199 1 98.75 240 THR A C 1
ATOM 1864 O O . THR A 1 240 ? 4.41 -6.355 5.641 1 98.75 240 THR A O 1
ATOM 1867 N N . GLY A 1 241 ? 2.68 -5.512 4.531 1 98.5 241 GLY A N 1
ATOM 1868 C CA . GLY A 1 241 ? 3.303 -4.219 4.293 1 98.5 241 GLY A CA 1
ATOM 1869 C C . GLY A 1 241 ? 2.748 -3.508 3.074 1 98.5 241 GLY A C 1
ATOM 1870 O O . GLY A 1 241 ? 1.557 -3.609 2.777 1 98.5 241 GLY A O 1
ATOM 1871 N N . SER A 1 242 ? 3.652 -2.748 2.449 1 98.5 242 SER A N 1
ATOM 1872 C CA . SER A 1 242 ? 3.18 -1.896 1.363 1 98.5 242 SER A CA 1
ATOM 1873 C C . SER A 1 242 ? 3.613 -2.439 0.006 1 98.5 242 SER A C 1
ATOM 1875 O O . SER A 1 242 ? 3.254 -1.884 -1.034 1 98.5 242 SER A O 1
ATOM 1877 N N . TYR A 1 243 ? 4.309 -3.574 -0.018 1 98.31 243 TYR A N 1
ATOM 1878 C CA . TYR A 1 243 ? 4.883 -4.145 -1.23 1 98.31 243 TYR A CA 1
ATOM 1879 C C . TYR A 1 243 ? 3.814 -4.848 -2.061 1 98.31 243 TYR A C 1
ATOM 1881 O O . TYR A 1 243 ? 3.166 -5.785 -1.587 1 98.31 243 TYR A O 1
ATOM 1889 N N . SER A 1 244 ? 3.562 -4.371 -3.268 1 98.31 244 SER A N 1
ATOM 1890 C CA . SER A 1 244 ? 2.691 -5.062 -4.215 1 98.31 244 SER A CA 1
ATOM 1891 C C . SER A 1 244 ? 3.477 -6.051 -5.066 1 98.31 244 SER A C 1
ATOM 1893 O O . SER A 1 244 ? 4.664 -5.855 -5.324 1 98.31 244 SER A O 1
ATOM 1895 N N . PHE A 1 245 ? 2.83 -7.125 -5.484 1 98.38 245 PHE A N 1
ATOM 1896 C CA . PHE A 1 245 ? 3.508 -8.148 -6.273 1 98.38 245 PHE A CA 1
ATOM 1897 C C . PHE A 1 245 ? 3.529 -7.762 -7.75 1 98.38 245 PHE A C 1
ATOM 1899 O O . PHE A 1 245 ? 2.928 -8.445 -8.586 1 98.38 245 PHE A O 1
ATOM 1906 N N . THR A 1 246 ? 4.254 -6.719 -8.047 1 97.44 246 THR A N 1
ATOM 1907 C CA . THR A 1 246 ? 4.441 -6.223 -9.406 1 97.44 246 THR A CA 1
ATOM 1908 C C . THR A 1 246 ? 5.926 -6.082 -9.734 1 97.44 246 THR A C 1
ATOM 1910 O O . THR A 1 246 ? 6.762 -6.039 -8.828 1 97.44 246 THR A O 1
ATOM 1913 N N . TRP A 1 247 ? 6.207 -6.082 -10.992 1 94.5 247 TRP A N 1
ATOM 1914 C CA . TRP A 1 247 ? 7.59 -5.875 -11.406 1 94.5 247 TRP A CA 1
ATOM 1915 C C . TRP A 1 247 ? 8.102 -4.52 -10.93 1 94.5 247 TRP A C 1
ATOM 1917 O O . TRP A 1 247 ? 9.227 -4.41 -10.445 1 94.5 247 TRP A O 1
ATOM 1927 N N . THR A 1 248 ? 7.348 -3.455 -11.023 1 94.5 248 THR A N 1
ATOM 1928 C CA . THR A 1 248 ? 7.762 -2.102 -10.672 1 94.5 248 THR A CA 1
ATOM 1929 C C . THR A 1 248 ? 8.078 -2.002 -9.188 1 94.5 248 THR A C 1
ATOM 1931 O O . THR A 1 248 ? 9.047 -1.341 -8.789 1 94.5 248 THR A O 1
ATOM 1934 N N . ASP A 1 249 ? 7.234 -2.625 -8.344 1 95.06 249 ASP A N 1
ATOM 1935 C CA . ASP A 1 249 ? 7.555 -2.631 -6.922 1 95.06 249 ASP A CA 1
ATOM 1936 C C . ASP A 1 249 ? 8.82 -3.436 -6.648 1 95.06 249 ASP A C 1
ATOM 1938 O O . ASP A 1 249 ? 9.57 -3.129 -5.719 1 95.06 249 ASP A O 1
ATOM 1942 N N . GLY A 1 250 ? 9.047 -4.406 -7.48 1 92.75 250 GLY A N 1
ATOM 1943 C CA . GLY A 1 250 ? 10.211 -5.254 -7.285 1 92.75 250 GLY A CA 1
ATOM 1944 C C . GLY A 1 250 ? 11.508 -4.598 -7.73 1 92.75 250 GLY A C 1
ATOM 1945 O O . GLY A 1 250 ? 12.586 -4.969 -7.27 1 92.75 250 GLY A O 1
ATOM 1946 N N . LYS A 1 251 ? 11.352 -3.564 -8.578 1 89.62 251 LYS A N 1
ATOM 1947 C CA . LYS A 1 251 ? 12.586 -3.066 -9.188 1 89.62 251 LYS A CA 1
ATOM 1948 C C . LYS A 1 251 ? 12.695 -1.551 -9.055 1 89.62 251 LYS A C 1
ATOM 1950 O O . LYS A 1 251 ? 13.797 -1.005 -9 1 89.62 251 LYS A O 1
ATOM 1955 N N . LEU A 1 252 ? 11.594 -0.851 -9.031 1 91.56 252 LEU A N 1
ATOM 1956 C CA . LEU A 1 252 ? 11.633 0.596 -9.211 1 91.56 252 LEU A CA 1
ATOM 1957 C C . LEU A 1 252 ? 11.086 1.316 -7.984 1 91.56 252 LEU A C 1
ATOM 1959 O O . LEU A 1 252 ? 11.758 2.178 -7.414 1 91.56 252 LEU A O 1
ATOM 1963 N N . ASN A 1 253 ? 9.891 0.944 -7.562 1 95.19 253 ASN A N 1
ATOM 1964 C CA . ASN A 1 253 ? 9.234 1.642 -6.465 1 95.19 253 ASN A CA 1
ATOM 1965 C C . ASN A 1 253 ? 9.805 1.225 -5.113 1 95.19 253 ASN A C 1
ATOM 1967 O O . ASN A 1 253 ? 10.328 0.119 -4.973 1 95.19 253 ASN A O 1
ATOM 1971 N N . SER A 1 254 ? 9.758 2.137 -4.172 1 96.06 254 SER A N 1
ATOM 1972 C CA . SER A 1 254 ? 10.164 1.782 -2.816 1 96.06 254 SER A CA 1
ATOM 1973 C C . SER A 1 254 ? 8.992 1.197 -2.025 1 96.06 254 SER A C 1
ATOM 1975 O O . SER A 1 254 ? 7.836 1.519 -2.291 1 96.06 254 SER A O 1
ATOM 1977 N N . SER A 1 255 ? 9.266 0.321 -1.124 1 97.19 255 SER A N 1
ATOM 1978 C CA . SER A 1 255 ? 8.25 -0.331 -0.297 1 97.19 255 SER A CA 1
ATOM 1979 C C . SER A 1 255 ? 8.867 -0.919 0.967 1 97.19 255 SER A C 1
ATOM 1981 O O . SER A 1 255 ? 10.086 -0.842 1.165 1 97.19 255 SER A O 1
ATOM 1983 N N . ASN A 1 256 ? 8.047 -1.361 1.828 1 97.5 256 ASN A N 1
ATOM 1984 C CA . ASN A 1 256 ? 8.492 -2.061 3.027 1 97.5 256 ASN A CA 1
ATOM 1985 C C . ASN A 1 256 ? 7.551 -3.201 3.396 1 97.5 256 ASN A C 1
ATOM 1987 O O . ASN A 1 256 ? 6.359 -3.154 3.082 1 97.5 256 ASN A O 1
ATOM 1991 N N . ILE A 1 257 ? 8.117 -4.23 4.039 1 98.12 257 ILE A N 1
ATOM 1992 C CA . ILE A 1 257 ? 7.305 -5.324 4.555 1 98.12 257 ILE A CA 1
ATOM 1993 C C . ILE A 1 257 ? 7.801 -5.719 5.945 1 98.12 257 ILE A C 1
ATOM 1995 O O . ILE A 1 257 ? 8.938 -5.43 6.312 1 98.12 257 ILE A O 1
ATOM 1999 N N . ILE A 1 258 ? 6.926 -6.332 6.68 1 98 258 ILE A N 1
ATOM 2000 C CA . ILE A 1 258 ? 7.215 -6.961 7.965 1 98 258 ILE A CA 1
ATOM 2001 C C . ILE A 1 258 ? 6.871 -8.453 7.895 1 98 258 ILE A C 1
ATOM 2003 O O . ILE A 1 258 ? 5.844 -8.828 7.336 1 98 258 ILE A O 1
ATOM 2007 N N . ILE A 1 259 ? 7.742 -9.234 8.406 1 98 259 ILE A N 1
ATOM 2008 C CA . ILE A 1 259 ? 7.473 -10.656 8.609 1 98 259 ILE A CA 1
ATOM 2009 C C . ILE A 1 259 ? 7.285 -10.945 10.094 1 98 259 ILE A C 1
ATOM 2011 O O . ILE A 1 259 ? 8.133 -10.586 10.914 1 98 259 ILE A O 1
ATOM 2015 N N . LEU A 1 260 ? 6.188 -11.586 10.391 1 97.25 260 LEU A N 1
ATOM 2016 C CA . LEU A 1 260 ? 5.801 -11.828 11.773 1 97.25 260 LEU A CA 1
ATOM 2017 C C . LEU A 1 260 ? 5.609 -13.312 12.039 1 97.25 260 LEU A C 1
ATOM 2019 O O . LEU A 1 260 ? 5.109 -14.039 11.172 1 97.25 260 LEU A O 1
ATOM 2023 N N . SER A 1 261 ? 5.926 -13.703 13.227 1 95.5 261 SER A N 1
ATOM 2024 C CA . SER A 1 261 ? 5.5 -14.977 13.812 1 95.5 261 SER A CA 1
ATOM 2025 C C . SER A 1 261 ? 4.938 -14.773 15.219 1 95.5 261 SER A C 1
ATOM 2027 O O . SER A 1 261 ? 5.094 -13.703 15.805 1 95.5 261 SER A O 1
ATOM 2029 N N . GLY A 1 262 ? 4.18 -15.773 15.711 1 92.94 262 GLY A N 1
ATOM 2030 C CA . GLY A 1 262 ? 3.627 -15.68 17.047 1 92.94 262 GLY A CA 1
ATOM 2031 C C . GLY A 1 262 ? 2.131 -15.43 17.062 1 92.94 262 GLY A C 1
ATOM 2032 O O . GLY A 1 262 ? 1.443 -15.703 16.078 1 92.94 262 GLY A O 1
ATOM 2033 N N . PRO A 1 263 ? 1.612 -14.938 18.156 1 92.12 263 PRO A N 1
ATOM 2034 C CA . PRO A 1 263 ? 0.167 -14.836 18.375 1 92.12 263 PRO A CA 1
ATOM 2035 C C . PRO A 1 263 ? -0.518 -13.898 17.391 1 92.12 263 PRO A C 1
ATOM 2037 O O . PRO A 1 263 ? -1.696 -14.078 17.062 1 92.12 263 PRO A O 1
ATOM 2040 N N . ALA A 1 264 ? 0.175 -12.945 16.938 1 93 264 ALA A N 1
ATOM 2041 C CA . ALA A 1 264 ? -0.427 -11.961 16.031 1 93 264 ALA A CA 1
ATOM 2042 C C . ALA A 1 264 ? -0.895 -12.617 14.734 1 93 264 ALA A C 1
ATOM 2044 O O . ALA A 1 264 ? -1.764 -12.078 14.047 1 93 264 ALA A O 1
ATOM 2045 N N . VAL A 1 265 ? -0.364 -13.742 14.422 1 96.06 265 VAL A N 1
ATOM 2046 C CA . VAL A 1 265 ? -0.677 -14.445 13.18 1 96.06 265 VAL A CA 1
ATOM 2047 C C . VAL A 1 265 ? -2.141 -14.875 13.188 1 96.06 265 VAL A C 1
ATOM 2049 O O . VAL A 1 265 ? -2.775 -14.961 12.133 1 96.06 265 VAL A O 1
ATOM 2052 N N . GLU A 1 266 ? -2.672 -15.086 14.359 1 94.62 266 GLU A N 1
ATOM 2053 C CA . GLU A 1 266 ? -4.059 -15.523 14.5 1 94.62 266 GLU A CA 1
ATOM 2054 C C . GLU A 1 266 ? -5.02 -14.508 13.891 1 94.62 266 GLU A C 1
ATOM 2056 O O . GLU A 1 266 ? -6.027 -14.883 13.289 1 94.62 266 GLU A O 1
ATOM 2061 N N . HIS A 1 267 ? -4.734 -13.242 14.039 1 93.56 267 HIS A N 1
ATOM 2062 C CA . HIS A 1 267 ? -5.602 -12.188 13.516 1 93.56 267 HIS A CA 1
ATOM 2063 C C . HIS A 1 267 ? -5.652 -12.227 11.992 1 93.56 267 HIS A C 1
ATOM 2065 O O . HIS A 1 267 ? -6.703 -11.992 11.398 1 93.56 267 HIS A O 1
ATOM 2071 N N . PHE A 1 268 ? -4.57 -12.531 11.367 1 96 268 PHE A N 1
ATOM 2072 C CA . PHE A 1 268 ? -4.512 -12.617 9.914 1 96 268 PHE A CA 1
ATOM 2073 C C . PHE A 1 268 ? -5.176 -13.898 9.422 1 96 268 PHE A C 1
ATOM 2075 O O . PHE A 1 268 ? -5.793 -13.906 8.352 1 96 268 PHE A O 1
ATOM 2082 N N . ASP A 1 269 ? -4.961 -14.953 10.203 1 95.06 269 ASP A N 1
ATOM 2083 C CA . ASP A 1 269 ? -5.66 -16.203 9.898 1 95.06 269 ASP A CA 1
ATOM 2084 C C . ASP A 1 269 ? -7.172 -15.984 9.859 1 95.06 269 ASP A C 1
ATOM 2086 O O . ASP A 1 269 ? -7.828 -16.344 8.883 1 95.06 269 ASP A O 1
ATOM 2090 N N . LEU A 1 270 ? -7.672 -15.328 10.844 1 92.94 270 LEU A N 1
ATOM 2091 C CA . LEU A 1 270 ? -9.102 -15.039 10.922 1 92.94 270 LEU A CA 1
ATOM 2092 C C . LEU A 1 270 ? -9.523 -14.109 9.789 1 92.94 270 LEU A C 1
ATOM 2094 O O . LEU A 1 270 ? -10.547 -14.336 9.141 1 92.94 270 LEU A O 1
ATOM 2098 N N . GLU A 1 271 ? -8.773 -13.086 9.562 1 94.25 271 GLU A N 1
ATOM 2099 C CA . GLU A 1 271 ? -9.078 -12.133 8.5 1 94.25 271 GLU A CA 1
ATOM 2100 C C . GLU A 1 271 ? -9.164 -12.828 7.145 1 94.25 271 GLU A C 1
ATOM 2102 O O . GLU A 1 271 ? -10.062 -12.547 6.352 1 94.25 271 GLU A O 1
ATOM 2107 N N . PHE A 1 272 ? -8.25 -13.734 6.914 1 96.25 272 PHE A N 1
ATOM 2108 C CA . PHE A 1 272 ? -8.273 -14.438 5.637 1 96.25 272 PHE A CA 1
ATOM 2109 C C . PHE A 1 272 ? -9.555 -15.234 5.477 1 96.25 272 PHE A C 1
ATOM 2111 O O . PHE A 1 272 ? -10.156 -15.242 4.398 1 96.25 272 PHE A O 1
ATOM 2118 N N . GLN A 1 273 ? -9.914 -15.883 6.492 1 93.38 273 GLN A N 1
ATOM 2119 C CA . GLN A 1 273 ? -11.125 -16.688 6.449 1 93.38 273 GLN A CA 1
ATOM 2120 C C . GLN A 1 273 ? -12.352 -15.836 6.176 1 93.38 273 GLN A C 1
ATOM 2122 O O . GLN A 1 273 ? -13.242 -16.234 5.422 1 93.38 273 GLN A O 1
ATOM 2127 N N . ILE A 1 274 ? -12.406 -14.711 6.742 1 92 274 ILE A N 1
ATOM 2128 C CA . ILE A 1 274 ? -13.516 -13.789 6.535 1 92 274 ILE A CA 1
ATOM 2129 C C . ILE A 1 274 ? -13.539 -13.328 5.082 1 92 274 ILE A C 1
ATOM 2131 O O . ILE A 1 274 ? -14.586 -13.359 4.426 1 92 274 ILE A O 1
ATOM 2135 N N . LEU A 1 275 ? -12.383 -12.906 4.59 1 94.56 275 LEU A N 1
ATOM 2136 C CA . LEU A 1 275 ? -12.297 -12.43 3.215 1 94.56 275 LEU A CA 1
ATOM 2137 C C . LEU A 1 275 ? -12.641 -13.539 2.23 1 94.56 275 LEU A C 1
ATOM 2139 O O . LEU A 1 275 ? -13.289 -13.289 1.213 1 94.56 275 LEU A O 1
ATOM 2143 N N . TYR A 1 276 ? -12.156 -14.703 2.555 1 95.06 276 TYR A N 1
ATOM 2144 C CA . TYR A 1 276 ? -12.445 -15.828 1.677 1 95.06 276 TYR A CA 1
ATOM 2145 C C . TYR A 1 276 ? -13.945 -16.094 1.593 1 95.06 276 TYR A C 1
ATOM 2147 O O . TYR A 1 276 ? -14.477 -16.359 0.512 1 95.06 276 TYR A O 1
ATOM 2155 N N . ALA A 1 277 ? -14.586 -16 2.688 1 91.56 277 ALA A N 1
ATOM 2156 C CA . ALA A 1 277 ? -16.031 -16.219 2.736 1 91.56 277 ALA A CA 1
ATOM 2157 C C . ALA A 1 277 ? -16.766 -15.18 1.891 1 91.56 277 ALA A C 1
ATOM 2159 O O . ALA A 1 277 ? -17.812 -15.469 1.315 1 91.56 277 ALA A O 1
ATOM 2160 N N . GLU A 1 278 ? -16.234 -13.992 1.777 1 90.44 278 GLU A N 1
ATOM 2161 C CA . GLU A 1 278 ? -16.859 -12.898 1.046 1 90.44 278 GLU A CA 1
ATOM 2162 C C . GLU A 1 278 ? -16.422 -12.883 -0.416 1 90.44 278 GLU A C 1
ATOM 2164 O O . GLU A 1 278 ? -16.984 -12.141 -1.23 1 90.44 278 GLU A O 1
ATOM 2169 N N . SER A 1 279 ? -15.43 -13.672 -0.735 1 94 279 SER A N 1
ATOM 2170 C CA . SER A 1 279 ? -14.82 -13.641 -2.059 1 94 279 SER A CA 1
ATOM 2171 C C . SER A 1 279 ? -15.719 -14.297 -3.1 1 94 279 SER A C 1
ATOM 2173 O O . SER A 1 279 ? -16.703 -14.969 -2.748 1 94 279 SER A O 1
ATOM 2175 N N . LYS A 1 280 ? -15.477 -14.016 -4.398 1 90.94 280 LYS A N 1
ATOM 2176 C CA . LYS A 1 280 ? -16.203 -14.578 -5.527 1 90.94 280 LYS A CA 1
ATOM 2177 C C . LYS A 1 280 ? -15.273 -15.383 -6.434 1 90.94 280 LYS A C 1
ATOM 2179 O O . LYS A 1 280 ? -14.117 -15.016 -6.625 1 90.94 280 LYS A O 1
ATOM 2184 N N . PRO A 1 281 ? -15.828 -16.438 -7.008 1 87.06 281 PRO A N 1
ATOM 2185 C CA . PRO A 1 281 ? -15 -17.219 -7.938 1 87.06 281 PRO A CA 1
ATOM 2186 C C . PRO A 1 281 ? -14.711 -16.469 -9.234 1 87.06 281 PRO A C 1
ATOM 2188 O O . PRO A 1 281 ? -15.359 -15.477 -9.539 1 87.06 281 PRO A O 1
ATOM 2191 N N . ILE A 1 282 ? -13.648 -16.922 -9.805 1 79.69 282 ILE A N 1
ATOM 2192 C CA . ILE A 1 282 ? -13.312 -16.344 -11.102 1 79.69 282 ILE A CA 1
ATOM 2193 C C . ILE A 1 282 ? -14.344 -16.766 -12.141 1 79.69 282 ILE A C 1
ATOM 2195 O O . ILE A 1 282 ? -14.695 -17.938 -12.227 1 79.69 282 ILE A O 1
ATOM 2199 N N . ASN A 1 283 ? -15.148 -15.781 -12.578 1 63.59 283 ASN A N 1
ATOM 2200 C CA . ASN A 1 283 ? -16 -16.094 -13.719 1 63.59 283 ASN A CA 1
ATOM 2201 C C . ASN A 1 283 ? -15.219 -16.047 -15.031 1 63.59 283 ASN A C 1
ATOM 2203 O O . ASN A 1 283 ? -14.781 -14.969 -15.445 1 63.59 283 ASN A O 1
ATOM 2207 N N . PRO A 1 284 ? -14.797 -17.172 -15.555 1 55.06 284 PRO A N 1
ATOM 2208 C CA . PRO A 1 284 ? -14.023 -17.203 -16.797 1 55.06 284 PRO A CA 1
ATOM 2209 C C . PRO A 1 284 ? -14.609 -16.297 -17.875 1 55.06 284 PRO A C 1
ATOM 2211 O O . PRO A 1 284 ? -13.875 -15.773 -18.719 1 55.06 284 PRO A O 1
ATOM 2214 N N . TRP A 1 285 ? -15.953 -16.172 -17.922 1 49.47 285 TRP A N 1
ATOM 2215 C CA . TRP A 1 285 ? -16.562 -15.398 -18.984 1 49.47 285 TRP A CA 1
ATOM 2216 C C . TRP A 1 285 ? -16.375 -13.906 -18.766 1 49.47 285 TRP A C 1
ATOM 2218 O O . TRP A 1 285 ? -16.562 -13.102 -19.688 1 49.47 285 TRP A O 1
ATOM 2228 N N . LEU A 1 286 ? -16.25 -13.531 -17.656 1 46.69 286 LEU A N 1
ATOM 2229 C CA . LEU A 1 286 ? -16.109 -12.102 -17.375 1 46.69 286 LEU A CA 1
ATOM 2230 C C . LEU A 1 286 ? -14.758 -11.586 -17.859 1 46.69 286 LEU A C 1
ATOM 2232 O O . LEU A 1 286 ? -14.562 -10.375 -17.969 1 46.69 286 LEU A O 1
ATOM 2236 N N . CYS A 1 287 ? -13.797 -12.375 -17.828 1 46.25 287 CYS A N 1
ATOM 2237 C CA . CYS A 1 287 ? -12.461 -11.961 -18.266 1 46.25 287 CYS A CA 1
ATOM 2238 C C . CYS A 1 287 ? -12.5 -11.398 -19.672 1 46.25 287 CYS A C 1
ATOM 2240 O O . CYS A 1 287 ? -11.625 -10.617 -20.062 1 46.25 287 CYS A O 1
ATOM 2242 N N . SER A 1 288 ? -13.328 -11.852 -20.5 1 40.84 288 SER A N 1
ATOM 2243 C CA . SER A 1 288 ? -13.383 -11.367 -21.875 1 40.84 288 SER A CA 1
ATOM 2244 C C . SER A 1 288 ? -13.914 -9.938 -21.938 1 40.84 288 SER A C 1
ATOM 2246 O O . SER A 1 288 ? -13.672 -9.227 -22.906 1 40.84 288 SER A O 1
ATOM 2248 N N . CYS A 1 289 ? -14.766 -9.516 -21.062 1 39 289 CYS A N 1
ATOM 2249 C CA . CYS A 1 289 ? -15.5 -8.258 -21.203 1 39 289 CYS A CA 1
ATOM 2250 C C . CYS A 1 289 ? -14.672 -7.086 -20.688 1 39 289 CYS A C 1
ATOM 2252 O O . CYS A 1 289 ? -14.938 -5.934 -21.047 1 39 289 CYS A O 1
ATOM 2254 N N . SER A 1 290 ? -13.906 -7.199 -19.734 1 42.28 290 SER A N 1
ATOM 2255 C CA . SER A 1 290 ? -13.148 -6.059 -19.219 1 42.28 290 SER A CA 1
ATOM 2256 C C . SER A 1 290 ? -12.117 -5.578 -20.234 1 42.28 290 SER A C 1
ATOM 2258 O O . SER A 1 290 ? -11.648 -4.445 -20.172 1 42.28 290 SER A O 1
ATOM 2260 N N . GLN A 1 291 ? -11.609 -6.43 -21.094 1 41.12 291 GLN A N 1
ATOM 2261 C CA . GLN A 1 291 ? -10.852 -5.996 -22.25 1 41.12 291 GLN A CA 1
ATOM 2262 C C . GLN A 1 291 ? -11.688 -5.078 -23.141 1 41.12 291 GLN A C 1
ATOM 2264 O O . GLN A 1 291 ? -11.164 -4.117 -23.719 1 41.12 291 GLN A O 1
ATOM 2269 N N . GLU A 1 292 ? -12.938 -5.387 -23.281 1 38.66 292 GLU A N 1
ATOM 2270 C CA . GLU A 1 292 ? -13.789 -4.562 -24.125 1 38.66 292 GLU A CA 1
ATOM 2271 C C . GLU A 1 292 ? -14.078 -3.215 -23.484 1 38.66 292 GLU A C 1
ATOM 2273 O O . GLU A 1 292 ? -14.164 -2.195 -24.172 1 38.66 292 GLU A O 1
ATOM 2278 N N . ARG A 1 293 ? -14.18 -3.146 -22.25 1 39.53 293 ARG A N 1
ATOM 2279 C CA . ARG A 1 293 ? -14.438 -1.843 -21.641 1 39.53 293 ARG A CA 1
ATOM 2280 C C . ARG A 1 293 ? -13.172 -0.99 -21.625 1 39.53 293 ARG A C 1
ATOM 2282 O O . ARG A 1 293 ? -13.234 0.23 -21.781 1 39.53 293 ARG A O 1
ATOM 2289 N N . GLU A 1 294 ? -12.062 -1.595 -21.328 1 42.97 294 GLU A N 1
ATOM 2290 C CA . GLU A 1 294 ? -10.812 -0.849 -21.484 1 42.97 294 GLU A CA 1
ATOM 2291 C C . GLU A 1 294 ? -10.57 -0.478 -22.953 1 42.97 294 GLU A C 1
ATOM 2293 O O . GLU A 1 294 ?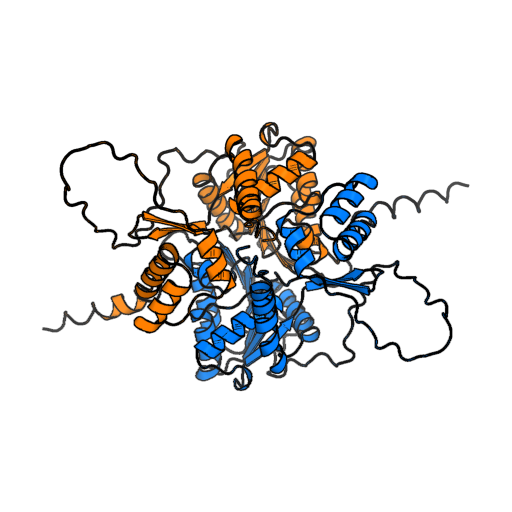 -10.117 0.629 -23.234 1 42.97 294 GLU A O 1
ATOM 2298 N N . MET A 1 295 ? -10.875 -1.371 -23.922 1 37.66 295 MET A N 1
ATOM 2299 C CA . MET A 1 295 ? -10.852 -1.059 -25.344 1 37.66 295 MET A CA 1
ATOM 2300 C C . MET A 1 295 ? -11.922 -0.031 -25.703 1 37.66 295 MET A C 1
ATOM 2302 O O . MET A 1 295 ? -11.703 0.84 -26.547 1 37.66 295 MET A O 1
ATOM 2306 N N . ALA A 1 296 ? -13.125 -0.245 -25.172 1 37.97 296 ALA A N 1
ATOM 2307 C CA . ALA A 1 296 ? -14.188 0.725 -25.422 1 37.97 296 ALA A CA 1
ATOM 2308 C C . ALA A 1 296 ? -13.844 2.088 -24.828 1 37.97 296 ALA A C 1
ATOM 2310 O O . ALA A 1 296 ? -14.125 3.125 -25.438 1 37.97 296 ALA A O 1
ATOM 2311 N N . ASN A 1 297 ? -13.242 2.162 -23.75 1 38.69 297 ASN A N 1
ATOM 2312 C CA . ASN A 1 297 ? -12.789 3.445 -23.219 1 38.69 297 ASN A CA 1
ATOM 2313 C C . ASN A 1 297 ? -11.641 4.016 -24.047 1 38.69 297 ASN A C 1
ATOM 2315 O O . ASN A 1 297 ? -11.469 5.234 -24.125 1 38.69 297 ASN A O 1
ATOM 2319 N N . GLN A 1 298 ? -10.828 3.121 -24.672 1 37.62 298 GLN A N 1
ATOM 2320 C CA . GLN A 1 298 ? -9.875 3.582 -25.688 1 37.62 298 GLN A CA 1
ATOM 2321 C C . GLN A 1 298 ? -10.586 3.99 -26.969 1 37.62 298 GLN A C 1
ATOM 2323 O O . GLN A 1 298 ? -10.141 4.906 -27.656 1 37.62 298 GLN A O 1
ATOM 2328 N N . LEU A 1 299 ? -11.578 3.182 -27.469 1 33.59 299 LEU A N 1
ATOM 2329 C CA . LEU A 1 299 ? -12.266 3.488 -28.719 1 33.59 299 LEU A CA 1
ATOM 2330 C C . LEU A 1 299 ? -13.141 4.727 -28.578 1 33.59 299 LEU A C 1
ATOM 2332 O O . LEU A 1 299 ? -13.523 5.352 -29.562 1 33.59 299 LEU A O 1
ATOM 2336 N N . ILE A 1 300 ? -13.664 4.938 -27.484 1 31.48 300 ILE A N 1
ATOM 2337 C CA . ILE A 1 300 ? -14.492 6.137 -27.422 1 31.48 300 ILE A CA 1
ATOM 2338 C C . ILE A 1 300 ? -13.609 7.379 -27.531 1 31.48 300 ILE A C 1
ATOM 2340 O O . ILE A 1 300 ? -13.492 8.148 -26.578 1 31.48 300 ILE A O 1
ATOM 2344 N N . ARG A 1 301 ? -12.344 7.094 -28.094 1 31.62 301 ARG A N 1
ATOM 2345 C CA . ARG A 1 301 ? -11.734 8.328 -28.578 1 31.62 301 ARG A CA 1
ATOM 2346 C C . ARG A 1 301 ? -12.5 8.891 -29.766 1 31.62 301 ARG A C 1
ATOM 2348 O O . ARG A 1 301 ? -12.625 8.219 -30.797 1 31.62 301 ARG A O 1
ATOM 2355 N N . PRO A 1 302 ? -13.453 9.703 -29.516 1 29.67 302 PRO A N 1
ATOM 2356 C CA . PRO A 1 302 ? -14.164 10.281 -30.672 1 29.67 302 PRO A CA 1
ATOM 2357 C C . PRO A 1 302 ? -13.227 10.719 -31.781 1 29.67 302 PRO A C 1
ATOM 2359 O O . PRO A 1 302 ? -12.094 11.141 -31.516 1 29.67 302 PRO A O 1
ATOM 2362 N N . TRP A 1 303 ? -13.312 10.016 -32.969 1 25.95 303 TRP A N 1
ATOM 2363 C CA . TRP A 1 303 ? -12.898 10.406 -34.312 1 25.95 303 TRP A CA 1
ATOM 2364 C C . TRP A 1 303 ? -13.141 11.891 -34.531 1 25.95 303 TRP A C 1
ATOM 2366 O O . TRP A 1 303 ? -14.289 12.344 -34.562 1 25.95 303 TRP A O 1
ATOM 2376 N N . ILE A 1 304 ? -12.516 12.844 -33.781 1 28.73 304 ILE A N 1
ATOM 2377 C CA . ILE A 1 304 ? -12.562 14.211 -34.281 1 28.73 304 ILE A CA 1
ATOM 2378 C C . ILE A 1 304 ? -12.039 14.266 -35.688 1 28.73 304 ILE A C 1
ATOM 2380 O O . ILE A 1 304 ? -10.867 13.953 -35.938 1 28.73 304 ILE A O 1
ATOM 2384 N N . SER A 1 305 ? -12.898 13.773 -36.688 1 22.19 305 SER A N 1
ATOM 2385 C CA . SER A 1 305 ? -12.828 13.977 -38.125 1 22.19 305 SER A CA 1
ATOM 2386 C C . SER A 1 305 ? -12.281 15.359 -38.469 1 22.19 305 SER A C 1
ATOM 2388 O O . SER A 1 305 ? -12.586 16.328 -37.781 1 22.19 305 SER A O 1
ATOM 2390 N N . LYS A 1 306 ? -11.195 15.414 -39.281 1 24.28 306 LYS A N 1
ATOM 2391 C CA . LYS A 1 306 ? -10.547 16.422 -40.094 1 24.28 306 LYS A CA 1
ATOM 2392 C C . LYS A 1 306 ? -11.578 17.266 -40.844 1 24.28 306 LYS A C 1
ATOM 2394 O O . LYS A 1 306 ? -11.219 18.156 -41.625 1 24.28 306 LYS A O 1
ATOM 2399 N N . THR A 1 307 ? -12.781 17.656 -40.281 1 22.3 307 THR A N 1
ATOM 2400 C CA . THR A 1 307 ? -13.242 18.766 -41.125 1 22.3 307 THR A CA 1
ATOM 2401 C C . THR A 1 307 ? -12.594 20.078 -40.688 1 22.3 307 THR A C 1
ATOM 2403 O O . THR A 1 307 ? -12.477 20.359 -39.5 1 22.3 307 THR A O 1
ATOM 2406 N N . MET B 1 1 ? 45.156 -28.531 -13.922 1 20.72 1 MET B N 1
ATOM 2407 C CA . MET B 1 1 ? 44.25 -28.141 -14.984 1 20.72 1 MET B CA 1
ATOM 2408 C C . MET B 1 1 ? 42.875 -27.734 -14.414 1 20.72 1 MET B C 1
ATOM 2410 O O . MET B 1 1 ? 41.906 -27.562 -15.156 1 20.72 1 MET B O 1
ATOM 2414 N N . ALA B 1 2 ? 42.5 -28.047 -13.102 1 25.92 2 ALA B N 1
ATOM 2415 C CA . ALA B 1 2 ? 41.219 -28.203 -12.375 1 25.92 2 ALA B CA 1
ATOM 2416 C C . ALA B 1 2 ? 40.531 -26.844 -12.188 1 25.92 2 ALA B C 1
ATOM 2418 O O . ALA B 1 2 ? 39.438 -26.781 -11.641 1 25.92 2 ALA B O 1
ATOM 2419 N N . THR B 1 3 ? 41.188 -25.703 -12.117 1 26.77 3 THR B N 1
ATOM 2420 C CA . THR B 1 3 ? 40.75 -24.547 -11.352 1 26.77 3 THR B CA 1
ATOM 2421 C C . THR B 1 3 ? 39.688 -23.781 -12.125 1 26.77 3 THR B C 1
ATOM 2423 O O . THR B 1 3 ? 39.219 -22.719 -11.68 1 26.77 3 THR B O 1
ATOM 2426 N N . GLY B 1 4 ? 39.438 -23.984 -13.453 1 28.36 4 GLY B N 1
ATOM 2427 C CA . GLY B 1 4 ? 38.75 -23 -14.273 1 28.36 4 GLY B CA 1
ATOM 2428 C C . GLY B 1 4 ? 37.25 -22.969 -14.008 1 28.36 4 GLY B C 1
ATOM 2429 O O . GLY B 1 4 ? 36.531 -22.203 -14.656 1 28.36 4 GLY B O 1
ATOM 2430 N N . SER B 1 5 ? 36.562 -24.031 -13.477 1 29.73 5 SER B N 1
ATOM 2431 C CA . SER B 1 5 ? 35.156 -24.312 -13.57 1 29.73 5 SER B CA 1
ATOM 2432 C C . SER B 1 5 ? 34.344 -23.438 -12.594 1 29.73 5 SER B C 1
ATOM 2434 O O . SER B 1 5 ? 33.125 -23.484 -12.578 1 29.73 5 SER B O 1
ATOM 2436 N N . GLN B 1 6 ? 34.938 -22.859 -11.547 1 30.17 6 GLN B N 1
ATOM 2437 C CA . GLN B 1 6 ? 34.156 -22.281 -10.461 1 30.17 6 GLN B CA 1
ATOM 2438 C C . GLN B 1 6 ? 33.531 -20.969 -10.883 1 30.17 6 GLN B C 1
ATOM 2440 O O . GLN B 1 6 ? 32.719 -20.391 -10.148 1 30.17 6 GLN B O 1
ATOM 2445 N N . CYS B 1 7 ? 34 -20.203 -11.906 1 31.95 7 CYS B N 1
ATOM 2446 C CA . CYS B 1 7 ? 33.531 -18.844 -12.195 1 31.95 7 CYS B CA 1
ATOM 2447 C C . CYS B 1 7 ? 32.156 -18.875 -12.836 1 31.95 7 CYS B C 1
ATOM 2449 O O . CYS B 1 7 ? 31.531 -17.828 -13.016 1 31.95 7 CYS B O 1
ATOM 2451 N N . ALA B 1 8 ? 31.688 -19.969 -13.523 1 31.61 8 ALA B N 1
ATOM 2452 C CA . ALA B 1 8 ? 30.422 -19.984 -14.266 1 31.61 8 ALA B CA 1
ATOM 2453 C C . ALA B 1 8 ? 29.234 -19.953 -13.312 1 31.61 8 ALA B C 1
ATOM 2455 O O . ALA B 1 8 ? 28.172 -19.422 -13.656 1 31.61 8 ALA B O 1
ATOM 2456 N N . ASP B 1 9 ? 29.281 -20.562 -12.109 1 31.62 9 ASP B N 1
ATOM 2457 C CA . ASP B 1 9 ? 28.156 -20.75 -11.195 1 31.62 9 ASP B CA 1
ATOM 2458 C C . ASP B 1 9 ? 27.781 -19.438 -10.508 1 31.62 9 ASP B C 1
ATOM 2460 O O . ASP B 1 9 ? 26.625 -19.25 -10.125 1 31.62 9 ASP B O 1
ATOM 2464 N N . GLU B 1 10 ? 28.734 -18.562 -10.195 1 32.53 10 GLU B N 1
ATOM 2465 C CA . GLU B 1 10 ? 28.469 -17.312 -9.508 1 32.53 10 GLU B CA 1
ATOM 2466 C C . GLU B 1 10 ? 27.703 -16.344 -10.398 1 32.53 10 GLU B C 1
ATOM 2468 O O . GLU B 1 10 ? 26.984 -15.461 -9.914 1 32.53 10 GLU B O 1
ATOM 2473 N N . ALA B 1 11 ? 27.844 -16.328 -11.766 1 33.09 11 ALA B N 1
ATOM 2474 C CA . ALA B 1 11 ? 27.172 -15.492 -12.75 1 33.09 11 ALA B CA 1
ATOM 2475 C C . ALA B 1 11 ? 25.703 -15.883 -12.891 1 33.09 11 ALA B C 1
ATOM 2477 O O . ALA B 1 11 ? 24.891 -15.102 -13.375 1 33.09 11 ALA B O 1
ATOM 2478 N N . ALA B 1 12 ? 25.219 -17.031 -12.789 1 34.25 12 ALA B N 1
ATOM 2479 C CA . ALA B 1 12 ? 23.875 -17.578 -12.875 1 34.25 12 ALA B CA 1
ATOM 2480 C C . ALA B 1 12 ? 23.016 -17.078 -11.703 1 34.25 12 ALA B C 1
ATOM 2482 O O . ALA B 1 12 ? 21.812 -16.844 -11.859 1 34.25 12 ALA B O 1
ATOM 2483 N N . GLY B 1 13 ? 23.469 -17.031 -10.391 1 34.31 13 GLY B N 1
ATOM 2484 C CA . GLY B 1 13 ? 22.75 -16.547 -9.219 1 34.31 13 GLY B CA 1
ATOM 2485 C C . GLY B 1 13 ? 22.406 -15.07 -9.289 1 34.31 13 GLY B C 1
ATOM 2486 O O . GLY B 1 13 ? 21.516 -14.602 -8.586 1 34.31 13 GLY B O 1
ATOM 2487 N N . ALA B 1 14 ? 23.297 -14.148 -9.68 1 35.62 14 ALA B N 1
ATOM 2488 C CA . ALA B 1 14 ? 23.188 -12.711 -9.93 1 35.62 14 ALA B CA 1
ATOM 2489 C C . ALA B 1 14 ? 22.312 -12.43 -11.148 1 35.62 14 ALA B C 1
ATOM 2491 O O . ALA B 1 14 ? 22.016 -11.273 -11.461 1 35.62 14 ALA B O 1
ATOM 2492 N N . ALA B 1 15 ? 22.172 -13.148 -12.133 1 38.41 15 ALA B N 1
ATOM 2493 C CA . ALA B 1 15 ? 21.438 -13.148 -13.398 1 38.41 15 ALA B CA 1
ATOM 2494 C C . ALA B 1 15 ? 19.953 -12.836 -13.172 1 38.41 15 ALA B C 1
ATOM 2496 O O . ALA B 1 15 ? 19.25 -12.469 -14.109 1 38.41 15 ALA B O 1
ATOM 2497 N N . GLY B 1 16 ? 19.328 -13.281 -12.055 1 40.53 16 GLY B N 1
ATOM 2498 C CA . GLY B 1 16 ? 17.922 -13.102 -11.719 1 40.53 16 GLY B CA 1
ATOM 2499 C C . GLY B 1 16 ? 17.531 -11.641 -11.57 1 40.53 16 GLY B C 1
ATOM 2500 O O . GLY B 1 16 ? 16.344 -11.32 -11.477 1 40.53 16 GLY B O 1
ATOM 2501 N N . LEU B 1 17 ? 18.344 -10.781 -10.844 1 46.53 17 LEU B N 1
ATOM 2502 C CA . LEU B 1 17 ? 18.031 -9.398 -10.492 1 46.53 17 LEU B CA 1
ATOM 2503 C C . LEU B 1 17 ? 17.656 -8.594 -11.734 1 46.53 17 LEU B C 1
ATOM 2505 O O . LEU B 1 17 ? 16.625 -7.91 -11.742 1 46.53 17 LEU B O 1
ATOM 2509 N N . TYR B 1 18 ? 18.766 -7.98 -12.414 1 56.34 18 TYR B N 1
ATOM 2510 C CA . TYR B 1 18 ? 18.547 -7.051 -13.523 1 56.34 18 TYR B CA 1
ATOM 2511 C C . TYR B 1 18 ? 18.688 -7.758 -14.867 1 56.34 18 TYR B C 1
ATOM 2513 O O . TYR B 1 18 ? 19.766 -8.203 -15.234 1 56.34 18 TYR B O 1
ATOM 2521 N N . SER B 1 19 ? 17.562 -8.32 -15.312 1 76.81 19 SER B N 1
ATOM 2522 C CA . SER B 1 19 ? 17.516 -8.859 -16.672 1 76.81 19 SER B CA 1
ATOM 2523 C C . SER B 1 19 ? 17.891 -7.801 -17.703 1 76.81 19 SER B C 1
ATOM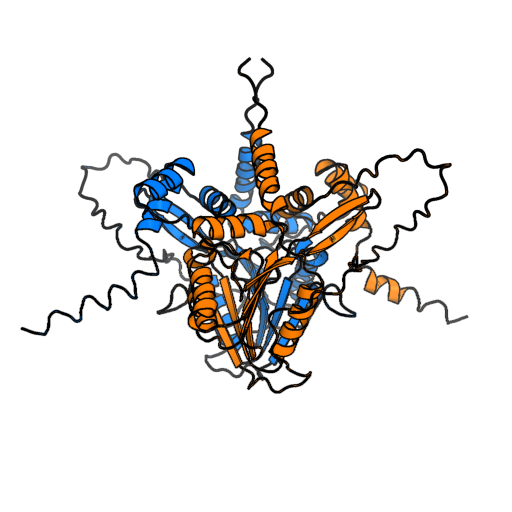 2525 O O . SER B 1 19 ? 17.219 -6.773 -17.812 1 76.81 19 SER B O 1
ATOM 2527 N N . GLU B 1 20 ? 19.172 -7.922 -18.234 1 82.44 20 GLU B N 1
ATOM 2528 C CA . GLU B 1 20 ? 19.594 -7.02 -19.297 1 82.44 20 GLU B CA 1
ATOM 2529 C C . GLU B 1 20 ? 18.5 -6.902 -20.375 1 82.44 20 GLU B C 1
ATOM 2531 O O . GLU B 1 20 ? 18.281 -5.816 -20.906 1 82.44 20 GLU B O 1
ATOM 2536 N N . ALA B 1 21 ? 17.875 -7.988 -20.531 1 88.94 21 ALA B N 1
ATOM 2537 C CA . ALA B 1 21 ? 16.812 -7.961 -21.516 1 88.94 21 ALA B CA 1
ATOM 2538 C C . ALA B 1 21 ? 15.664 -7.047 -21.078 1 88.94 21 ALA B C 1
ATOM 2540 O O . ALA B 1 21 ? 15.109 -6.305 -21.891 1 88.94 21 ALA B O 1
ATOM 2541 N N . GLN B 1 22 ? 15.367 -7.121 -19.844 1 88.5 22 GLN B N 1
ATOM 2542 C CA . GLN B 1 22 ? 14.305 -6.266 -19.328 1 88.5 22 GLN B CA 1
ATOM 2543 C C . GLN B 1 22 ? 14.719 -4.797 -19.344 1 88.5 22 GLN B C 1
ATOM 2545 O O . GLN B 1 22 ? 13.906 -3.92 -19.656 1 88.5 22 GLN B O 1
ATOM 2550 N N . ARG B 1 23 ? 15.992 -4.586 -19.109 1 87.19 23 ARG B N 1
ATOM 2551 C CA . ARG B 1 23 ? 16.5 -3.221 -19.172 1 87.19 23 ARG B CA 1
ATOM 2552 C C . ARG B 1 23 ? 16.375 -2.65 -20.578 1 87.19 23 ARG B C 1
ATOM 2554 O O . ARG B 1 23 ? 15.938 -1.514 -20.75 1 87.19 23 ARG B O 1
ATOM 2561 N N . LEU B 1 24 ? 16.797 -3.455 -21.484 1 90.38 24 LEU B N 1
ATOM 2562 C CA . LEU B 1 24 ? 16.703 -3.02 -22.859 1 90.38 24 LEU B CA 1
ATOM 2563 C C . LEU B 1 24 ? 15.258 -2.82 -23.281 1 90.38 24 LEU B C 1
ATOM 2565 O O . LEU B 1 24 ? 14.953 -1.905 -24.062 1 90.38 24 LEU B O 1
ATOM 2569 N N . ALA B 1 25 ? 14.453 -3.65 -22.781 1 93.56 25 ALA B N 1
ATOM 2570 C CA . ALA B 1 25 ? 13.031 -3.508 -23.078 1 93.56 25 ALA B CA 1
ATOM 2571 C C . ALA B 1 25 ? 12.492 -2.176 -22.562 1 93.56 25 ALA B C 1
ATOM 2573 O O . ALA B 1 25 ? 11.711 -1.509 -23.234 1 93.56 25 ALA B O 1
ATOM 2574 N N . LEU B 1 26 ? 12.945 -1.762 -21.406 1 91.38 26 LEU B N 1
ATOM 2575 C CA . LEU B 1 26 ? 12.516 -0.498 -20.812 1 91.38 26 LEU B CA 1
ATOM 2576 C C . LEU B 1 26 ? 13.039 0.685 -21.625 1 91.38 26 LEU B C 1
ATOM 2578 O O . LEU B 1 26 ? 12.344 1.697 -21.766 1 91.38 26 LEU B O 1
ATOM 2582 N N . GLU B 1 27 ? 14.18 0.494 -22.156 1 91.44 27 GLU B N 1
ATOM 2583 C CA . GLU B 1 27 ? 14.727 1.543 -23 1 91.44 27 GLU B CA 1
ATOM 2584 C C . GLU B 1 27 ? 13.867 1.739 -24.25 1 91.44 27 GLU B C 1
ATOM 2586 O O . GLU B 1 27 ? 13.609 2.873 -24.672 1 91.44 27 GLU B O 1
ATOM 2591 N N . GLU B 1 28 ? 13.453 0.639 -24.781 1 93 28 GLU B N 1
ATOM 2592 C CA . GLU B 1 28 ? 12.57 0.7 -25.938 1 93 28 GLU B CA 1
ATOM 2593 C C . GLU B 1 28 ? 11.234 1.348 -25.594 1 93 28 GLU B C 1
ATOM 2595 O O . GLU B 1 28 ? 10.664 2.078 -26.406 1 93 28 GLU B O 1
ATOM 2600 N N . LEU B 1 29 ? 10.789 1.063 -24.422 1 93.25 29 LEU B N 1
ATOM 2601 C CA . LEU B 1 29 ? 9.523 1.632 -23.969 1 93.25 29 LEU B CA 1
ATOM 2602 C C . LEU B 1 29 ? 9.609 3.152 -23.875 1 93.25 29 LEU B C 1
ATOM 2604 O O . LEU B 1 29 ? 8.734 3.859 -24.391 1 93.25 29 LEU B O 1
ATOM 2608 N N . VAL B 1 30 ? 10.664 3.629 -23.281 1 90.44 30 VAL B N 1
ATOM 2609 C CA . VAL B 1 30 ? 10.828 5.059 -23.047 1 90.44 30 VAL B CA 1
ATOM 2610 C C . VAL B 1 30 ? 11.086 5.777 -24.375 1 90.44 30 VAL B C 1
ATOM 2612 O O . VAL B 1 30 ? 10.594 6.883 -24.594 1 90.44 30 VAL B O 1
ATOM 2615 N N . ALA B 1 31 ? 11.758 5.148 -25.234 1 88.81 31 ALA B N 1
ATOM 2616 C CA . ALA B 1 31 ? 12.148 5.77 -26.5 1 88.81 31 ALA B CA 1
ATOM 2617 C C . ALA B 1 31 ? 11.008 5.711 -27.516 1 88.81 31 ALA B C 1
ATOM 2619 O O . ALA B 1 31 ? 10.766 6.676 -28.25 1 88.81 31 ALA B O 1
ATOM 2620 N N . GLY B 1 32 ? 10.336 4.59 -27.578 1 91 32 GLY B N 1
ATOM 2621 C CA . GLY B 1 32 ? 9.414 4.383 -28.672 1 91 32 GLY B CA 1
ATOM 2622 C C . GLY B 1 32 ? 7.992 4.09 -28.219 1 91 32 GLY B C 1
ATOM 2623 O O . GLY B 1 32 ? 7.094 3.926 -29.047 1 91 32 GLY B O 1
ATOM 2624 N N . GLY B 1 33 ? 7.781 3.965 -26.984 1 92.69 33 GLY B N 1
ATOM 2625 C CA . GLY B 1 33 ? 6.438 3.754 -26.484 1 92.69 33 GLY B CA 1
ATOM 2626 C C . GLY B 1 33 ? 6.062 2.287 -26.375 1 92.69 33 GLY B C 1
ATOM 2627 O O . GLY B 1 33 ? 6.934 1.416 -26.391 1 92.69 33 GLY B O 1
ATOM 2628 N N . ARG B 1 34 ? 4.766 1.995 -26.234 1 94.38 34 ARG B N 1
ATOM 2629 C CA . ARG B 1 34 ? 4.215 0.668 -25.969 1 94.38 34 ARG B CA 1
ATOM 2630 C C . ARG B 1 34 ? 4.516 -0.282 -27.125 1 94.38 34 ARG B C 1
ATOM 2632 O O . ARG B 1 34 ? 4.914 -1.428 -26.906 1 94.38 34 ARG B O 1
ATOM 2639 N N . ASP B 1 35 ? 4.273 0.247 -28.312 1 95.38 35 ASP B N 1
ATOM 2640 C CA . ASP B 1 35 ? 4.438 -0.609 -29.469 1 95.38 35 ASP B CA 1
ATOM 2641 C C . ASP B 1 35 ? 5.895 -1.039 -29.641 1 95.38 35 ASP B C 1
ATOM 2643 O O . ASP B 1 35 ? 6.172 -2.193 -29.969 1 95.38 35 ASP B O 1
ATOM 2647 N N . ALA B 1 36 ? 6.801 -0.166 -29.422 1 95.56 36 ALA B N 1
ATOM 2648 C CA . ALA B 1 36 ? 8.219 -0.494 -29.5 1 95.56 36 ALA B CA 1
ATOM 2649 C C . ALA B 1 36 ? 8.609 -1.512 -28.438 1 95.56 36 ALA B C 1
ATOM 2651 O O . ALA B 1 36 ? 9.391 -2.434 -28.688 1 95.56 36 ALA B O 1
ATOM 2652 N N . PHE B 1 37 ? 8.117 -1.304 -27.266 1 95.81 37 PHE B N 1
ATOM 2653 C CA . PHE B 1 37 ? 8.336 -2.227 -26.156 1 95.81 37 PHE B CA 1
ATOM 2654 C C . PHE B 1 37 ? 7.883 -3.633 -26.531 1 95.81 37 PHE B C 1
ATOM 2656 O O . PHE B 1 37 ? 8.648 -4.594 -26.406 1 95.81 37 PHE B O 1
ATOM 2663 N N . ARG B 1 38 ? 6.695 -3.736 -27.047 1 96 38 ARG B N 1
ATOM 2664 C CA . ARG B 1 38 ? 6.133 -5.039 -27.391 1 96 38 ARG B CA 1
ATOM 2665 C C . ARG B 1 38 ? 6.883 -5.676 -28.562 1 96 38 ARG B C 1
ATOM 2667 O O . ARG B 1 38 ? 7.09 -6.891 -28.578 1 96 38 ARG B O 1
ATOM 2674 N N . ALA B 1 39 ? 7.234 -4.902 -29.516 1 96.5 39 ALA B N 1
ATOM 2675 C CA . ALA B 1 39 ? 8.023 -5.406 -30.641 1 96.5 39 ALA B CA 1
ATOM 2676 C C . ALA B 1 39 ? 9.352 -5.977 -30.156 1 96.5 39 ALA B C 1
ATOM 2678 O O . ALA B 1 39 ? 9.797 -7.023 -30.641 1 96.5 39 ALA B O 1
ATOM 2679 N N . PHE B 1 40 ? 9.945 -5.289 -29.25 1 96.38 40 PHE B N 1
ATOM 2680 C CA . PHE B 1 40 ? 11.211 -5.758 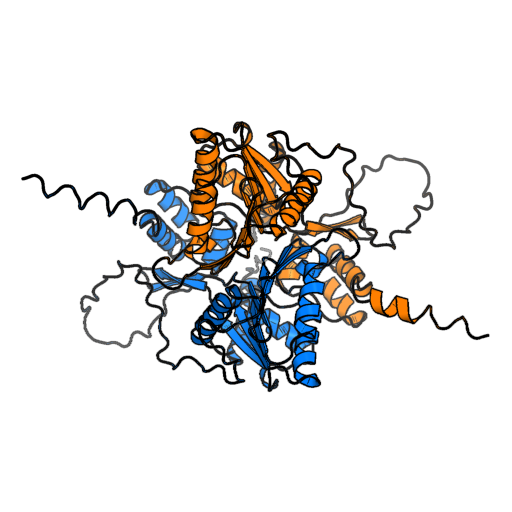-28.688 1 96.38 40 PHE B CA 1
ATOM 2681 C C . PHE B 1 40 ? 11.023 -7.094 -27.984 1 96.38 40 PHE B C 1
ATOM 2683 O O . PHE B 1 40 ? 11.828 -8.016 -28.156 1 96.38 40 PHE B O 1
ATOM 2690 N N . LEU B 1 41 ? 10 -7.133 -27.109 1 95.31 41 LEU B N 1
ATOM 2691 C CA . LEU B 1 41 ? 9.742 -8.367 -26.375 1 95.31 41 LEU B CA 1
ATOM 2692 C C . LEU B 1 41 ? 9.578 -9.539 -27.344 1 95.31 41 LEU B C 1
ATOM 2694 O O . LEU B 1 41 ? 10.109 -10.625 -27.094 1 95.31 41 LEU B O 1
ATOM 2698 N N . ARG B 1 42 ? 8.891 -9.312 -28.438 1 95.12 42 ARG B N 1
ATOM 2699 C CA . ARG B 1 42 ? 8.672 -10.359 -29.438 1 95.12 42 ARG B CA 1
ATOM 2700 C C . ARG B 1 42 ? 9.984 -10.742 -30.125 1 95.12 42 ARG B C 1
ATOM 2702 O O . ARG B 1 42 ? 10.297 -11.93 -30.25 1 95.12 42 ARG B O 1
ATOM 2709 N N . ARG B 1 43 ? 10.672 -9.797 -30.469 1 96.19 43 ARG B N 1
ATOM 2710 C CA . ARG B 1 43 ? 11.914 -10.008 -31.203 1 96.19 43 ARG B CA 1
ATOM 2711 C C . ARG B 1 43 ? 12.938 -10.766 -30.359 1 96.19 43 ARG B C 1
ATOM 2713 O O . ARG B 1 43 ? 13.617 -11.672 -30.859 1 96.19 43 ARG B O 1
ATOM 2720 N N . GLU B 1 44 ? 13.023 -10.398 -29.078 1 94.75 44 GLU B N 1
ATOM 2721 C CA . GLU B 1 44 ? 14.047 -10.961 -28.203 1 94.75 44 GLU B CA 1
ATOM 2722 C C . GLU B 1 44 ? 13.492 -12.117 -27.359 1 94.75 44 GLU B C 1
ATOM 2724 O O . GLU B 1 44 ? 14.188 -12.656 -26.5 1 94.75 44 GLU B O 1
ATOM 2729 N N . ARG B 1 45 ? 12.266 -12.43 -27.578 1 92.25 45 ARG B N 1
ATOM 2730 C CA . ARG B 1 45 ? 11.602 -13.539 -26.906 1 92.25 45 ARG B CA 1
ATOM 2731 C C . ARG B 1 45 ? 11.656 -13.367 -25.391 1 92.25 45 ARG B C 1
ATOM 2733 O O . ARG B 1 45 ? 12.031 -14.289 -24.672 1 92.25 45 ARG B O 1
ATOM 2740 N N . VAL B 1 46 ? 11.391 -12.188 -25.016 1 91.75 46 VAL B N 1
ATOM 2741 C CA . VAL B 1 46 ? 11.297 -11.867 -23.594 1 91.75 46 VAL B CA 1
ATOM 2742 C C . VAL B 1 46 ? 9.836 -11.906 -23.141 1 91.75 46 VAL B C 1
ATOM 2744 O O . VAL B 1 46 ? 8.961 -11.383 -23.828 1 91.75 46 VAL B O 1
ATOM 2747 N N . ALA B 1 47 ? 9.602 -12.539 -22.016 1 91.19 47 ALA B N 1
ATOM 2748 C CA . ALA B 1 47 ? 8.242 -12.578 -21.469 1 91.19 47 ALA B CA 1
ATOM 2749 C C . ALA B 1 47 ? 7.738 -11.18 -21.141 1 91.19 47 ALA B C 1
ATOM 2751 O O . ALA B 1 47 ? 8.516 -10.312 -20.734 1 91.19 47 ALA B O 1
ATOM 2752 N N . GLU B 1 48 ? 6.453 -10.977 -21.312 1 92.5 48 GLU B N 1
ATOM 2753 C CA . GLU B 1 48 ? 5.836 -9.703 -20.953 1 92.5 48 GLU B CA 1
ATOM 2754 C C . GLU B 1 48 ? 5.766 -9.523 -19.438 1 92.5 48 GLU B C 1
ATOM 2756 O O . GLU B 1 48 ? 4.797 -9.945 -18.812 1 92.5 48 GLU B O 1
ATOM 2761 N N . PHE B 1 49 ? 6.691 -8.805 -18.984 1 92.81 49 PHE B N 1
ATOM 2762 C CA . PHE B 1 49 ? 6.867 -8.758 -17.531 1 92.81 49 PHE B CA 1
ATOM 2763 C C . PHE B 1 49 ? 6.152 -7.555 -16.938 1 92.81 49 PHE B C 1
ATOM 2765 O O . PHE B 1 49 ? 6.133 -7.375 -15.727 1 92.81 49 PHE B O 1
ATOM 2772 N N . LEU B 1 50 ? 5.57 -6.664 -17.75 1 94.44 50 LEU B N 1
ATOM 2773 C CA . LEU B 1 50 ? 4.828 -5.504 -17.281 1 94.44 50 LEU B CA 1
ATOM 2774 C C . LEU B 1 50 ? 3.346 -5.629 -17.625 1 94.44 50 LEU B C 1
ATOM 2776 O O . LEU B 1 50 ? 2.992 -5.941 -18.766 1 94.44 50 LEU B O 1
ATOM 2780 N N . SER B 1 51 ? 2.521 -5.395 -16.625 1 93.5 51 SER B N 1
ATOM 2781 C CA . SER B 1 51 ? 1.094 -5.262 -16.891 1 93.5 51 SER B CA 1
ATOM 2782 C C . SER B 1 51 ? 0.777 -3.918 -17.547 1 93.5 51 SER B C 1
ATOM 2784 O O . SER B 1 51 ? 1.621 -3.02 -17.562 1 93.5 51 SER B O 1
ATOM 2786 N N . GLU B 1 52 ? -0.453 -3.789 -18.031 1 91.62 52 GLU B N 1
ATOM 2787 C CA . GLU B 1 52 ? -0.854 -2.557 -18.703 1 91.62 52 GLU B CA 1
ATOM 2788 C C . GLU B 1 52 ? -0.792 -1.364 -17.75 1 91.62 52 GLU B C 1
ATOM 2790 O O . GLU B 1 52 ? -0.258 -0.311 -18.094 1 91.62 52 GLU B O 1
ATOM 2795 N N . PRO B 1 53 ? -1.294 -1.527 -16.547 1 92 53 PRO B N 1
ATOM 2796 C CA . PRO B 1 53 ? -1.162 -0.392 -15.633 1 92 53 PRO B CA 1
ATOM 2797 C C . PRO B 1 53 ? 0.294 -0.024 -15.359 1 92 53 PRO B C 1
ATOM 2799 O O . PRO B 1 53 ? 0.622 1.158 -15.227 1 92 53 PRO B O 1
ATOM 2802 N N . GLU B 1 54 ? 1.16 -0.988 -15.273 1 94.56 54 GLU B N 1
ATOM 2803 C CA . GLU B 1 54 ? 2.578 -0.71 -15.062 1 94.56 54 GLU B CA 1
ATOM 2804 C C . GLU B 1 54 ? 3.182 0.022 -16.25 1 94.56 54 GLU B C 1
ATOM 2806 O O . GLU B 1 54 ? 3.961 0.961 -16.078 1 94.56 54 GLU B O 1
ATOM 2811 N N . LEU B 1 55 ? 2.822 -0.438 -17.438 1 93.94 55 LEU B N 1
ATOM 2812 C CA . LEU B 1 55 ? 3.293 0.226 -18.656 1 93.94 55 LEU B CA 1
ATOM 2813 C C . LEU B 1 55 ? 2.887 1.696 -18.656 1 93.94 55 LEU B C 1
ATOM 2815 O O . LEU B 1 55 ? 3.711 2.57 -18.938 1 93.94 55 LEU B O 1
ATOM 2819 N N . GLN B 1 56 ? 1.667 1.92 -18.312 1 92.06 56 GLN B N 1
ATOM 2820 C CA . GLN B 1 56 ? 1.151 3.285 -18.281 1 92.06 56 GLN B CA 1
ATOM 2821 C C . GLN B 1 56 ? 1.886 4.129 -17.25 1 92.06 56 GLN B C 1
ATOM 2823 O O . GLN B 1 56 ? 2.262 5.27 -17.516 1 92.06 56 GLN B O 1
ATOM 2828 N N . ALA B 1 57 ? 2.111 3.545 -16.125 1 91.5 57 ALA B N 1
ATOM 2829 C CA . ALA B 1 57 ? 2.795 4.254 -15.055 1 91.5 57 ALA B CA 1
ATOM 2830 C C . ALA B 1 57 ? 4.234 4.59 -15.438 1 91.5 57 ALA B C 1
ATOM 2832 O O . ALA B 1 57 ? 4.73 5.672 -15.133 1 91.5 57 ALA B O 1
ATOM 2833 N N . LEU B 1 58 ? 4.879 3.654 -16.078 1 92.94 58 LEU B N 1
ATOM 2834 C CA . LEU B 1 58 ? 6.266 3.859 -16.484 1 92.94 58 LEU B CA 1
ATOM 2835 C C . LEU B 1 58 ? 6.367 4.965 -17.531 1 92.94 58 LEU B C 1
ATOM 2837 O O . LEU B 1 58 ? 7.281 5.789 -17.484 1 92.94 58 LEU B O 1
ATOM 2841 N N . LEU B 1 59 ? 5.461 4.984 -18.453 1 91.62 59 LEU B N 1
ATOM 2842 C CA . LEU B 1 59 ? 5.461 6.012 -19.484 1 91.62 59 LEU B CA 1
ATOM 2843 C C . LEU B 1 59 ? 5.238 7.395 -18.891 1 91.62 59 LEU B C 1
ATOM 2845 O O . LEU B 1 59 ? 5.859 8.367 -19.312 1 91.62 59 LEU B O 1
ATOM 2849 N N . GLU B 1 60 ? 4.414 7.406 -17.844 1 88 60 GLU B N 1
ATOM 2850 C CA . GLU B 1 60 ? 4.133 8.672 -17.172 1 88 60 GLU B CA 1
ATOM 2851 C C . GLU B 1 60 ? 5.316 9.133 -16.328 1 88 60 GLU B C 1
ATOM 2853 O O . GLU B 1 60 ? 5.504 10.328 -16.094 1 88 60 GLU B O 1
ATOM 2858 N N . ALA B 1 61 ? 6.09 8.195 -15.875 1 89.38 61 ALA B N 1
ATOM 2859 C CA . ALA B 1 61 ? 7.195 8.484 -14.969 1 89.38 61 ALA B CA 1
ATOM 2860 C C . ALA B 1 61 ? 8.477 8.789 -15.742 1 89.38 61 ALA B C 1
ATOM 2862 O O . ALA B 1 61 ? 9.492 9.148 -15.148 1 89.38 61 ALA B O 1
ATOM 2863 N N . ALA B 1 62 ? 8.43 8.609 -17.047 1 89.81 62 ALA B N 1
ATOM 2864 C CA . ALA B 1 62 ? 9.625 8.805 -17.859 1 89.81 62 ALA B CA 1
ATOM 2865 C C . ALA B 1 62 ? 9.969 10.281 -18 1 89.81 62 ALA B C 1
ATOM 2867 O O . ALA B 1 62 ? 9.086 11.117 -18.203 1 89.81 62 ALA B O 1
ATOM 2868 N N . VAL B 1 63 ? 11.258 10.547 -17.781 1 85.25 63 VAL B N 1
ATOM 2869 C CA . VAL B 1 63 ? 11.789 11.898 -17.938 1 85.25 63 VAL B CA 1
ATOM 2870 C C . VAL B 1 63 ? 12.758 11.938 -19.109 1 85.25 63 VAL B C 1
ATOM 2872 O O . VAL B 1 63 ? 13.734 11.188 -19.156 1 85.25 63 VAL B O 1
ATOM 2875 N N . PRO B 1 64 ? 12.492 12.758 -20 1 82.56 64 PRO B N 1
ATOM 2876 C CA . PRO B 1 64 ? 13.375 12.844 -21.172 1 82.56 64 PRO B CA 1
ATOM 2877 C C . PRO B 1 64 ? 14.773 13.344 -20.812 1 82.56 64 PRO B C 1
ATOM 2879 O O . PRO B 1 64 ? 14.969 13.938 -19.75 1 82.56 64 PRO B O 1
ATOM 2882 N N . PRO B 1 65 ? 15.719 13.055 -21.672 1 81.25 65 PRO B N 1
ATOM 2883 C CA . PRO B 1 65 ? 17.078 13.523 -21.406 1 81.25 65 PRO B CA 1
ATOM 2884 C C . PRO B 1 65 ? 17.188 15.039 -21.344 1 81.25 65 PRO B C 1
ATOM 2886 O O . PRO B 1 65 ? 16.422 15.742 -22.016 1 81.25 65 PRO B O 1
ATOM 2889 N N . ARG B 1 66 ? 17.984 15.539 -20.328 1 68 66 ARG B N 1
ATOM 2890 C CA . ARG B 1 66 ? 18.203 16.984 -20.25 1 68 66 ARG B CA 1
ATOM 2891 C C . ARG B 1 66 ? 18.891 17.516 -21.5 1 68 66 ARG B C 1
ATOM 2893 O O . ARG B 1 66 ? 19.875 16.938 -21.953 1 68 66 ARG B O 1
ATOM 2900 N N . GLN B 1 67 ? 18.266 18.234 -22.297 1 61.47 67 GLN B N 1
ATOM 2901 C CA . GLN B 1 67 ? 18.953 18.906 -23.406 1 61.47 67 GLN B CA 1
ATOM 2902 C C . GLN B 1 67 ? 20.016 19.875 -22.906 1 61.47 67 GLN B C 1
ATOM 2904 O O . GLN B 1 67 ? 19.719 20.766 -22.109 1 61.47 67 GLN B O 1
ATOM 2909 N N . GLU B 1 68 ? 21.219 19.438 -22.484 1 50.28 68 GLU B N 1
ATOM 2910 C CA . GLU B 1 68 ? 22.25 20.453 -22.266 1 50.28 68 GLU B CA 1
ATOM 2911 C C . GLU B 1 68 ? 22.25 21.484 -23.375 1 50.28 68 GLU B C 1
ATOM 2913 O O . GLU B 1 68 ? 22.078 21.141 -24.547 1 50.28 68 GLU B O 1
ATOM 2918 N N . PRO B 1 69 ? 22.094 22.734 -23.078 1 47 69 PRO B N 1
ATOM 2919 C CA . PRO B 1 69 ? 22.391 23.688 -24.156 1 47 69 PRO B CA 1
ATOM 2920 C C . PRO B 1 69 ? 23.688 23.359 -24.891 1 47 69 PRO B C 1
ATOM 2922 O O . PRO B 1 69 ? 24.656 22.906 -24.266 1 47 69 PRO B O 1
ATOM 2925 N N . GLU B 1 70 ? 23.719 23.078 -26.156 1 42.62 70 GLU B N 1
ATOM 2926 C CA . GLU B 1 70 ? 24.891 22.922 -27.031 1 42.62 70 GLU B CA 1
ATOM 2927 C C . GLU B 1 70 ? 25.938 24 -26.734 1 42.62 70 GLU B C 1
ATOM 2929 O O . GLU B 1 70 ? 25.75 25.156 -27.109 1 42.62 70 GLU B O 1
ATOM 2934 N N . GLU B 1 71 ? 26.531 24.188 -25.688 1 40.38 71 GLU B N 1
ATOM 2935 C CA . GLU B 1 71 ? 27.688 25.047 -25.938 1 40.38 71 GLU B CA 1
ATOM 2936 C C . GLU B 1 71 ? 28.562 24.5 -27.047 1 40.38 71 GLU B C 1
ATOM 2938 O O . GLU B 1 71 ? 28.719 23.281 -27.188 1 40.38 71 GLU B O 1
ATOM 2943 N N . PRO B 1 72 ? 28.953 25.312 -28.094 1 41.69 72 PRO B N 1
ATOM 2944 C CA . PRO B 1 72 ? 29.844 24.953 -29.203 1 41.69 72 PRO B CA 1
ATOM 2945 C C . PRO B 1 72 ? 31.109 24.219 -28.734 1 41.69 72 PRO B C 1
ATOM 2947 O O . PRO B 1 72 ? 32.094 24.141 -29.484 1 41.69 72 PRO B O 1
ATOM 2950 N N . GLY B 1 73 ? 31.219 23.562 -27.578 1 36.94 73 GLY B N 1
ATOM 2951 C CA . GLY B 1 73 ? 32.562 23.125 -27.312 1 36.94 73 GLY B CA 1
ATOM 2952 C C . GLY B 1 73 ? 33.125 22.188 -28.359 1 36.94 73 GLY B C 1
ATOM 2953 O O . GLY B 1 73 ? 32.375 21.719 -29.234 1 36.94 73 GLY B O 1
ATOM 2954 N N . PRO B 1 74 ? 34.625 22.031 -28.391 1 38.88 74 PRO B N 1
ATOM 2955 C CA . PRO B 1 74 ? 35.375 21.25 -29.359 1 38.88 74 PRO B CA 1
ATOM 2956 C C . PRO B 1 74 ? 34.812 19.859 -29.578 1 38.88 74 PRO B C 1
ATOM 2958 O O . PRO B 1 74 ? 33.938 19.422 -28.828 1 38.88 74 PRO B O 1
ATOM 2961 N N . GLY B 1 75 ? 35.625 18.969 -30.359 1 32.84 75 GLY B N 1
ATOM 2962 C CA . GLY B 1 75 ? 35.5 17.719 -31.094 1 32.84 75 GLY B CA 1
ATOM 2963 C C . GLY B 1 75 ? 34.906 16.594 -30.234 1 32.84 75 GLY B C 1
ATOM 2964 O O . GLY B 1 75 ? 34.844 16.719 -29.016 1 32.84 75 GLY B O 1
ATOM 2965 N N . PRO B 1 76 ? 34.281 15.547 -30.953 1 36.03 76 PRO B N 1
ATOM 2966 C CA . PRO B 1 76 ? 33.562 14.359 -30.484 1 36.03 76 PRO B CA 1
ATOM 2967 C C . PRO B 1 76 ? 34.375 13.555 -29.469 1 36.03 76 PRO B C 1
ATOM 2969 O O . PRO B 1 76 ? 35.25 12.773 -29.828 1 36.03 76 PRO B O 1
ATOM 2972 N N . GLY B 1 77 ? 35.094 14.164 -28.516 1 30.55 77 GLY B N 1
ATOM 2973 C CA . GLY B 1 77 ? 35.844 13.156 -27.766 1 30.55 77 GLY B CA 1
ATOM 2974 C C . GLY B 1 77 ? 34.938 12.023 -27.266 1 30.55 77 GLY B C 1
ATOM 2975 O O . GLY B 1 77 ? 33.719 12.172 -27.203 1 30.55 77 GLY B O 1
ATOM 2976 N N . GLU B 1 78 ? 35.562 10.742 -27.312 1 31.27 78 GLU B N 1
ATOM 2977 C CA . GLU B 1 78 ? 35.094 9.391 -27.016 1 31.27 78 GLU B CA 1
ATOM 2978 C C . GLU B 1 78 ? 34.344 9.344 -25.703 1 31.27 78 GLU B C 1
ATOM 2980 O O . GLU B 1 78 ? 34.938 9.438 -24.625 1 31.27 78 GLU B O 1
ATOM 2985 N N . ARG B 1 79 ? 33.25 10.031 -25.641 1 31.02 79 ARG B N 1
ATOM 2986 C CA . ARG B 1 79 ? 32.5 9.797 -24.422 1 31.02 79 ARG B CA 1
ATOM 2987 C C . ARG B 1 79 ? 32.375 8.305 -24.141 1 31.02 79 ARG B C 1
ATOM 2989 O O . ARG B 1 79 ? 31.953 7.539 -25.016 1 31.02 79 ARG B O 1
ATOM 2996 N N . SER B 1 80 ? 33.344 7.719 -23.344 1 32.28 80 SER B N 1
ATOM 2997 C CA . SER B 1 80 ? 33.281 6.344 -22.875 1 32.28 80 SER B CA 1
ATOM 2998 C C . SER B 1 80 ? 31.859 5.945 -22.469 1 32.28 80 SER B C 1
ATOM 3000 O O . SER B 1 80 ? 31.234 6.621 -21.656 1 32.28 80 SER B O 1
ATOM 3002 N N . LEU B 1 81 ? 31.078 5.395 -23.359 1 30.92 81 LEU B N 1
ATOM 3003 C CA . LEU B 1 81 ? 29.781 4.719 -23.359 1 30.92 81 LEU B CA 1
ATOM 3004 C C . LEU B 1 81 ? 29.703 3.711 -22.219 1 30.92 81 LEU B C 1
ATOM 3006 O O . LEU B 1 81 ? 28.859 2.811 -22.234 1 30.92 81 LEU B O 1
ATOM 3010 N N . ASP B 1 82 ? 30.719 3.674 -21.328 1 31.27 82 ASP B N 1
ATOM 3011 C CA . ASP B 1 82 ? 30.578 2.547 -20.422 1 31.27 82 ASP B CA 1
ATOM 3012 C C . ASP B 1 82 ? 29.266 2.652 -19.625 1 31.27 82 ASP B C 1
ATOM 3014 O O . ASP B 1 82 ? 29.25 3.23 -18.531 1 31.27 82 ASP B O 1
ATOM 3018 N N . CYS B 1 83 ? 28.234 3.137 -20.172 1 33.81 83 CYS B N 1
ATOM 3019 C CA . CYS B 1 83 ? 26.938 3.182 -19.516 1 33.81 83 CYS B CA 1
ATOM 3020 C C . CYS B 1 83 ? 26.469 1.784 -19.125 1 33.81 83 CYS B C 1
ATOM 3022 O O . CYS B 1 83 ? 25.297 1.57 -18.844 1 33.81 83 CYS B O 1
ATOM 3024 N N . SER B 1 84 ? 27.344 0.813 -19.359 1 32.22 84 SER B N 1
ATOM 3025 C CA . SER B 1 84 ? 26.875 -0.552 -19.156 1 32.22 84 SER B CA 1
ATOM 3026 C C . SER B 1 84 ? 26.219 -0.72 -17.797 1 32.22 84 SER B C 1
ATOM 3028 O O . SER B 1 84 ? 25.406 -1.62 -17.594 1 32.22 84 SER B O 1
ATOM 3030 N N . SER B 1 85 ? 27.078 -0.473 -16.703 1 33.16 85 SER B N 1
ATOM 3031 C CA . SER B 1 85 ? 26.688 -0.972 -15.391 1 33.16 85 SER B CA 1
ATOM 3032 C C . SER B 1 85 ? 25.531 -0.167 -14.812 1 33.16 85 SER B C 1
ATOM 3034 O O . SER B 1 85 ? 25.484 1.058 -14.953 1 33.16 85 SER B O 1
ATOM 3036 N N . LEU B 1 86 ? 24.312 -0.545 -14.891 1 37.62 86 LEU B N 1
ATOM 3037 C CA . LEU B 1 86 ? 23.25 -0.077 -14.008 1 37.62 86 LEU B CA 1
ATOM 3038 C C . LEU B 1 86 ? 23.828 0.409 -12.68 1 37.62 86 LEU B C 1
ATOM 3040 O O . LEU B 1 86 ? 23.875 -0.345 -11.703 1 37.62 86 LEU B O 1
ATOM 3044 N N . THR B 1 87 ? 25.016 0.975 -12.695 1 34 87 THR B N 1
ATOM 3045 C CA . THR B 1 87 ? 25.516 1.481 -11.422 1 34 87 THR B CA 1
ATOM 3046 C C . THR B 1 87 ? 24.547 2.506 -10.828 1 34 87 THR B C 1
ATOM 3048 O O . THR B 1 87 ? 24.172 3.473 -11.5 1 34 87 THR B O 1
ATOM 3051 N N . TYR B 1 88 ? 23.578 2.01 -10.047 1 36.75 88 TYR B N 1
ATOM 3052 C CA . TYR B 1 88 ? 22.828 2.832 -9.094 1 36.75 88 TYR B CA 1
ATOM 3053 C C . TYR B 1 88 ? 23.734 3.902 -8.484 1 36.75 88 TYR B C 1
ATOM 3055 O O . TYR B 1 88 ? 24.641 3.594 -7.715 1 36.75 88 TYR B O 1
ATOM 3063 N N . PHE B 1 89 ? 24.172 4.879 -9.227 1 34.75 89 PHE B N 1
ATOM 3064 C CA . PHE B 1 89 ? 24.797 5.922 -8.438 1 34.75 89 PHE B CA 1
ATOM 3065 C C . PHE B 1 89 ? 23.75 6.793 -7.75 1 34.75 89 PHE B C 1
ATOM 3067 O O . PHE B 1 89 ? 22.953 7.453 -8.414 1 34.75 89 PHE B O 1
ATOM 3074 N N . PRO B 1 90 ? 23.391 6.438 -6.574 1 38.97 90 PRO B N 1
ATOM 3075 C CA . PRO B 1 90 ? 22.594 7.473 -5.91 1 38.97 90 PRO B CA 1
ATOM 3076 C C . PRO B 1 90 ? 23.141 8.883 -6.137 1 38.97 90 PRO B C 1
ATOM 3078 O O . PRO B 1 90 ? 24.359 9.086 -6.074 1 38.97 90 PRO B O 1
ATOM 3081 N N . GLU B 1 91 ? 22.672 9.508 -7.082 1 40.5 91 GLU B N 1
ATOM 3082 C CA . GLU B 1 91 ? 23.125 10.898 -7.094 1 40.5 91 GLU B CA 1
ATOM 3083 C C . GLU B 1 91 ? 23.203 11.469 -5.68 1 40.5 91 GLU B C 1
ATOM 3085 O O . GLU B 1 91 ? 22.188 11.625 -5.008 1 40.5 91 GLU B O 1
ATOM 3090 N N . ARG B 1 92 ? 24.25 11.094 -4.996 1 39.28 92 ARG B N 1
ATOM 3091 C CA . ARG B 1 92 ? 24.453 11.781 -3.727 1 39.28 92 ARG B CA 1
ATOM 3092 C C . ARG B 1 92 ? 24.484 13.297 -3.918 1 39.28 92 ARG B C 1
ATOM 3094 O O . ARG B 1 92 ? 25.234 13.812 -4.742 1 39.28 92 ARG B O 1
ATOM 3101 N N . SER B 1 93 ? 23.344 13.836 -3.689 1 40.81 93 SER B N 1
ATOM 3102 C CA . SER B 1 93 ? 23.438 15.297 -3.619 1 40.81 93 SER B CA 1
ATOM 3103 C C . SER B 1 93 ? 24.625 15.727 -2.764 1 40.81 93 SER B C 1
ATOM 3105 O O . SER B 1 93 ? 24.922 15.102 -1.744 1 40.81 93 SER B O 1
ATOM 3107 N N . ASP B 1 94 ? 25.641 16.281 -3.33 1 43.28 94 ASP B N 1
ATOM 3108 C CA . ASP B 1 94 ? 26.719 16.922 -2.582 1 43.28 94 ASP B CA 1
ATOM 3109 C C . ASP B 1 94 ? 26.172 17.719 -1.405 1 43.28 94 ASP B C 1
ATOM 3111 O O . ASP B 1 94 ? 26.938 18.297 -0.631 1 43.28 94 ASP B O 1
ATOM 3115 N N . ALA B 1 95 ? 24.859 17.938 -1.399 1 47.75 95 ALA B N 1
ATOM 3116 C CA . ALA B 1 95 ? 24.422 18.766 -0.279 1 47.75 95 ALA B CA 1
ATOM 3117 C C . ALA B 1 95 ? 24.328 17.938 1.006 1 47.75 95 ALA B C 1
ATOM 3119 O O . ALA B 1 95 ? 24 16.75 0.971 1 47.75 95 ALA B O 1
ATOM 3120 N N . GLU B 1 96 ? 25.062 18.297 1.978 1 54.03 96 GLU B N 1
ATOM 3121 C CA . GLU B 1 96 ? 24.984 17.688 3.301 1 54.03 96 GLU B CA 1
ATOM 3122 C C . GLU B 1 96 ? 23.562 17.25 3.633 1 54.03 96 GLU B C 1
ATOM 3124 O O . GLU B 1 96 ? 22.609 17.984 3.361 1 54.03 96 GLU B O 1
ATOM 3129 N N . PRO B 1 97 ? 23.438 15.93 3.875 1 58.56 97 PRO B N 1
ATOM 3130 C CA . PRO B 1 97 ? 22.094 15.508 4.297 1 58.56 97 PRO B CA 1
ATOM 3131 C C . PRO B 1 97 ? 21.469 16.484 5.293 1 58.56 97 PRO B C 1
ATOM 3133 O O . PRO B 1 97 ? 22.141 16.969 6.207 1 58.56 97 PRO B O 1
ATOM 3136 N N . PRO B 1 98 ? 20.359 16.969 4.891 1 65.94 98 PRO B N 1
ATOM 3137 C CA . PRO B 1 98 ? 19.719 17.906 5.832 1 65.94 98 PRO B CA 1
ATOM 3138 C C . PRO B 1 98 ? 19.562 17.297 7.227 1 65.94 98 PRO B C 1
ATOM 3140 O O . PRO B 1 98 ? 19.281 16.109 7.363 1 65.94 98 PRO B O 1
ATOM 3143 N N . ALA B 1 99 ? 20.094 17.906 8.164 1 75.44 99 ALA B N 1
ATOM 3144 C CA . ALA B 1 99 ? 19.875 17.516 9.555 1 75.44 99 ALA B CA 1
ATOM 3145 C C . ALA B 1 99 ? 18.391 17.562 9.906 1 75.44 99 ALA B C 1
ATOM 3147 O O . ALA B 1 99 ? 17.609 18.281 9.273 1 75.44 99 ALA B O 1
ATOM 3148 N N . LEU B 1 100 ? 17.984 16.516 10.68 1 84.06 100 LEU B N 1
ATOM 3149 C CA . LEU B 1 100 ? 16.672 16.641 11.281 1 84.06 100 LEU B CA 1
ATOM 3150 C C . LEU B 1 100 ? 16.578 17.906 12.125 1 84.06 100 LEU B C 1
ATOM 3152 O O . LEU B 1 100 ? 16.812 17.875 13.336 1 84.06 100 LEU B O 1
ATOM 3156 N N . GLU B 1 101 ? 16.172 19 11.469 1 83 101 GLU B N 1
ATOM 3157 C CA . GLU B 1 101 ? 16.328 20.359 11.953 1 83 101 GLU B CA 1
ATOM 3158 C C . GLU B 1 101 ? 15.484 20.609 13.203 1 83 101 GLU B C 1
ATOM 3160 O O . GLU B 1 101 ? 15.812 21.484 14.016 1 83 101 GLU B O 1
ATOM 3165 N N . LEU B 1 102 ? 14.398 19.875 13.375 1 88.62 102 LEU B N 1
ATOM 3166 C CA . LEU B 1 102 ? 13.539 20.109 14.523 1 88.62 102 LEU B CA 1
ATOM 3167 C C . LEU B 1 102 ? 14.023 19.328 15.734 1 88.62 102 LEU B C 1
ATOM 3169 O O . LEU B 1 102 ? 13.562 19.547 16.859 1 88.62 102 LEU B O 1
ATOM 3173 N N . GLY B 1 103 ? 14.875 18.453 15.453 1 88.06 103 GLY B N 1
ATOM 3174 C CA . GLY B 1 103 ? 15.344 17.562 16.5 1 88.06 103 GLY B CA 1
ATOM 3175 C C . GLY B 1 103 ? 14.859 16.141 16.328 1 88.06 103 GLY B C 1
ATOM 3176 O O . GLY B 1 103 ? 13.883 15.891 15.609 1 88.06 103 GLY B O 1
ATOM 3177 N N . TRP B 1 104 ? 15.523 15.195 16.938 1 88.94 104 TRP B N 1
ATOM 3178 C CA . TRP B 1 104 ? 15.234 13.773 16.859 1 88.94 104 TRP B CA 1
ATOM 3179 C C . TRP B 1 104 ? 15.578 13.078 18.172 1 88.94 104 TRP B C 1
ATOM 3181 O O . TRP B 1 104 ? 16.562 13.422 18.828 1 88.94 104 TRP B O 1
ATOM 3191 N N . PRO B 1 105 ? 14.617 12.156 18.531 1 81.5 105 PRO B N 1
ATOM 3192 C CA . PRO B 1 105 ? 14.977 11.445 19.75 1 81.5 105 PRO B CA 1
ATOM 3193 C C . PRO B 1 105 ? 16.312 10.719 19.641 1 81.5 105 PRO B C 1
ATOM 3195 O O . PRO B 1 105 ? 16.625 10.148 18.594 1 81.5 105 PRO B O 1
ATOM 3198 N N . GLY B 1 106 ? 17.188 10.969 20.484 1 77.06 106 GLY B N 1
ATOM 3199 C CA . GLY B 1 106 ? 18.516 10.383 20.422 1 77.06 106 GLY B CA 1
ATOM 3200 C C . GLY B 1 106 ? 18.578 8.961 20.953 1 77.06 106 GLY B C 1
ATOM 3201 O O . GLY B 1 106 ? 18.734 8.742 22.156 1 77.06 106 GLY B O 1
ATOM 3202 N N . PHE B 1 107 ? 18.156 8.047 20.172 1 79.5 107 PHE B N 1
ATOM 3203 C CA . PHE B 1 107 ? 18.344 6.652 20.547 1 79.5 107 PHE B CA 1
ATOM 3204 C C . PHE B 1 107 ? 19.656 6.113 19.984 1 79.5 107 PHE B C 1
ATOM 3206 O O . PHE B 1 107 ? 19.984 6.348 18.828 1 79.5 107 PHE B O 1
ATOM 3213 N N . ALA B 1 108 ? 20.406 5.566 20.828 1 74.38 108 ALA B N 1
ATOM 3214 C CA . ALA B 1 108 ? 21.594 4.871 20.359 1 74.38 108 ALA B CA 1
ATOM 3215 C C . ALA B 1 108 ? 21.25 3.482 19.828 1 74.38 108 ALA B C 1
ATOM 3217 O O . ALA B 1 108 ? 20.156 2.967 20.094 1 74.38 108 ALA B O 1
ATOM 3218 N N . SER B 1 109 ? 22.094 3.035 18.969 1 77.69 109 SER B N 1
ATOM 3219 C CA . SER B 1 109 ? 21.922 1.665 18.5 1 77.69 109 SER B CA 1
ATOM 3220 C C . SER B 1 109 ? 21.766 0.693 19.656 1 77.69 109 SER B C 1
ATOM 3222 O O . SER B 1 109 ? 22.516 0.76 20.625 1 77.69 109 SER B O 1
ATOM 3224 N N . GLY B 1 110 ? 20.75 -0.052 19.625 1 76.88 110 GLY B N 1
ATOM 3225 C CA . GLY B 1 110 ? 20.547 -1.058 20.656 1 76.88 110 GLY B CA 1
ATOM 3226 C C . GLY B 1 110 ? 19.797 -0.527 21.859 1 76.88 110 GLY B C 1
ATOM 3227 O O . GLY B 1 110 ? 19.562 -1.261 22.828 1 76.88 110 GLY B O 1
ATOM 3228 N N . SER B 1 111 ? 19.484 0.71 21.797 1 83.44 111 SER B N 1
ATOM 3229 C CA . SER B 1 111 ? 18.734 1.274 22.922 1 83.44 111 SER B CA 1
ATOM 3230 C C . SER B 1 111 ? 17.438 0.514 23.172 1 83.44 111 SER B C 1
ATOM 3232 O O . SER B 1 111 ? 16.812 0.03 22.219 1 83.44 111 SER B O 1
ATOM 3234 N N . PHE B 1 112 ? 17.141 0.38 24.453 1 84.25 112 PHE B N 1
ATOM 3235 C CA . PHE B 1 112 ? 15.875 -0.251 24.812 1 84.25 112 PHE B CA 1
ATOM 3236 C C . PHE B 1 112 ? 14.695 0.592 24.359 1 84.25 112 PHE B C 1
ATOM 3238 O O . PHE B 1 112 ? 14.625 1.785 24.656 1 84.25 112 PHE B O 1
ATOM 3245 N N . ARG B 1 113 ? 13.836 -0.005 23.609 1 89.5 113 ARG B N 1
ATOM 3246 C CA . ARG B 1 113 ? 12.68 0.702 23.062 1 89.5 113 ARG B CA 1
ATOM 3247 C C . ARG B 1 113 ? 11.375 0.046 23.516 1 89.5 113 ARG B C 1
ATOM 3249 O O . ARG B 1 113 ? 10.414 -0.024 22.75 1 89.5 113 ARG B O 1
ATOM 3256 N N . GLY B 1 114 ? 11.406 -0.553 24.625 1 86.31 114 GLY B N 1
ATOM 3257 C CA . GLY B 1 114 ? 10.211 -1.203 25.141 1 86.31 114 GLY B CA 1
ATOM 3258 C C . GLY B 1 114 ? 10.109 -2.664 24.75 1 86.31 114 GLY B C 1
ATOM 3259 O O . GLY B 1 114 ? 10.914 -3.158 23.969 1 86.31 114 GLY B O 1
ATOM 3260 N N . LEU B 1 115 ? 9.117 -3.352 25.281 1 88.81 115 LEU B N 1
ATOM 3261 C CA . LEU B 1 115 ? 8.867 -4.758 24.984 1 88.81 115 LEU B CA 1
ATOM 3262 C C . LEU B 1 115 ? 8.281 -4.926 23.594 1 88.81 115 LEU B C 1
ATOM 3264 O O . LEU B 1 115 ? 7.5 -4.082 23.141 1 88.81 115 LEU B O 1
ATOM 3268 N N . PRO B 1 116 ? 8.68 -6.008 23.016 1 90.25 116 PRO B N 1
ATOM 3269 C CA . PRO B 1 116 ? 8.102 -6.266 21.703 1 90.25 116 PRO B CA 1
ATOM 3270 C C . PRO B 1 116 ? 6.598 -6.523 21.766 1 90.25 116 PRO B C 1
ATOM 3272 O O . PRO B 1 116 ? 6.145 -7.398 22.5 1 90.25 116 PRO B O 1
ATOM 3275 N N . ARG B 1 117 ? 5.848 -5.727 21.109 1 93.88 117 ARG B N 1
ATOM 3276 C CA . ARG B 1 117 ? 4.402 -5.879 20.969 1 93.88 117 ARG B CA 1
ATOM 3277 C C . ARG B 1 117 ? 3.957 -5.656 19.531 1 93.88 117 ARG B C 1
ATOM 3279 O O . ARG B 1 117 ? 4.559 -4.863 18.812 1 93.88 117 ARG B O 1
ATOM 3286 N N . VAL B 1 118 ? 2.922 -6.457 19.188 1 95.81 118 VAL B N 1
ATOM 3287 C CA . VAL B 1 118 ? 2.355 -6.348 17.844 1 95.81 118 VAL B CA 1
ATOM 3288 C C . VAL B 1 118 ? 0.836 -6.227 17.922 1 95.81 118 VAL B C 1
ATOM 3290 O O . VAL B 1 118 ? 0.179 -7.039 18.578 1 95.81 118 VAL B O 1
ATOM 3293 N N . GLU B 1 119 ? 0.333 -5.207 17.312 1 95.69 119 GLU B N 1
ATOM 3294 C CA . GLU B 1 119 ? -1.109 -5.035 17.172 1 95.69 119 GLU B CA 1
ATOM 3295 C C . GLU B 1 119 ? -1.514 -4.938 15.695 1 95.69 119 GLU B C 1
ATOM 3297 O O . GLU B 1 119 ? -0.955 -4.137 14.945 1 95.69 119 GLU B O 1
ATOM 3302 N N . ALA B 1 120 ? -2.469 -5.785 15.359 1 95.94 120 ALA B N 1
ATOM 3303 C CA . ALA B 1 120 ? -2.938 -5.777 13.977 1 95.94 120 ALA B CA 1
ATOM 3304 C C . ALA B 1 120 ? -4.312 -5.125 13.867 1 95.94 120 ALA B C 1
ATOM 3306 O O . ALA B 1 120 ? -5.18 -5.34 14.719 1 95.94 120 ALA B O 1
ATOM 3307 N N . HIS B 1 121 ? -4.496 -4.277 12.867 1 95.94 121 HIS B N 1
ATOM 3308 C CA . HIS B 1 121 ? -5.777 -3.646 12.57 1 95.94 121 HIS B CA 1
ATOM 3309 C C . HIS B 1 121 ? -6.148 -3.828 11.102 1 95.94 121 HIS B C 1
ATOM 3311 O O . HIS B 1 121 ? -5.281 -3.764 10.227 1 95.94 121 HIS B O 1
ATOM 3317 N N . PHE B 1 122 ? -7.426 -4.008 10.906 1 95.12 122 PHE B N 1
ATOM 3318 C CA . PHE B 1 122 ? -7.945 -4.195 9.555 1 95.12 122 PHE B CA 1
ATOM 3319 C C . PHE B 1 122 ? -9.062 -3.197 9.266 1 95.12 122 PHE B C 1
ATOM 3321 O O . PHE B 1 122 ? -9.75 -2.746 10.18 1 95.12 122 PHE B O 1
ATOM 3328 N N . GLN B 1 123 ? -9.156 -2.812 8.008 1 92.12 123 GLN B N 1
ATOM 3329 C CA . GLN B 1 123 ? -10.234 -1.961 7.512 1 92.12 123 GLN B CA 1
ATOM 3330 C C . GLN B 1 123 ? -10.906 -2.584 6.293 1 92.12 123 GLN B C 1
ATOM 3332 O O . GLN B 1 123 ? -10.266 -2.787 5.258 1 92.12 123 GLN B O 1
ATOM 3337 N N . PRO B 1 124 ? -12.203 -2.906 6.289 1 86.62 124 PRO B N 1
ATOM 3338 C CA . PRO B 1 124 ? -13.055 -2.709 7.465 1 86.62 124 PRO B CA 1
ATOM 3339 C C . PRO B 1 124 ? -12.75 -3.697 8.586 1 86.62 124 PRO B C 1
ATOM 3341 O O . PRO B 1 124 ? -12.227 -4.785 8.336 1 86.62 124 PRO B O 1
ATOM 3344 N N . GLY B 1 125 ? -12.891 -3.234 9.797 1 80 125 GLY B N 1
ATOM 3345 C CA . GLY B 1 125 ? -12.711 -4.113 10.945 1 80 125 GLY B CA 1
ATOM 3346 C C . GLY B 1 125 ? -13.938 -4.949 11.258 1 80 125 GLY B C 1
ATOM 3347 O O . GLY B 1 125 ? -14.992 -4.754 10.648 1 80 125 GLY B O 1
ATOM 3348 N N . TYR B 1 126 ? -13.469 -6.023 12.047 1 71.56 126 TYR B N 1
ATOM 3349 C CA . TYR B 1 126 ? -14.57 -6.84 12.539 1 71.56 126 TYR B CA 1
ATOM 3350 C C . TYR B 1 126 ? -15.016 -6.379 13.922 1 71.56 126 TYR B C 1
ATOM 3352 O O . TYR B 1 126 ? -14.195 -5.926 14.727 1 71.56 126 TYR B O 1
ATOM 3360 N N . GLY B 1 127 ? -16.281 -6.02 14 1 61 127 GLY B N 1
ATOM 3361 C CA . GLY B 1 127 ? -16.797 -5.648 15.312 1 61 127 GLY B CA 1
ATOM 3362 C C . GLY B 1 127 ? -17.234 -4.199 15.383 1 61 127 GLY B C 1
ATOM 3363 O O . GLY B 1 127 ? -17.844 -3.682 14.438 1 61 127 GLY B O 1
ATOM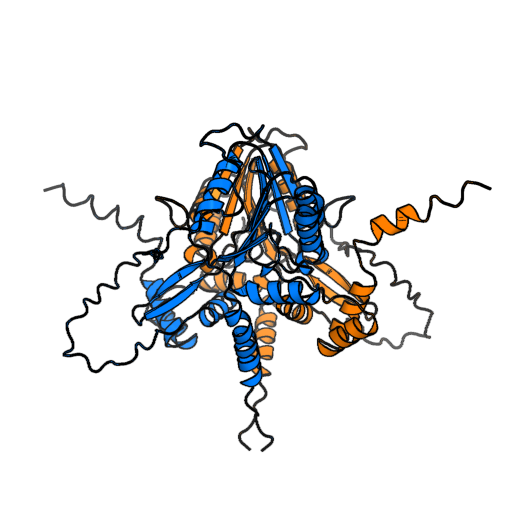 3364 N N . ALA B 1 128 ? -16.734 -3.518 16.516 1 56.75 128 ALA B N 1
ATOM 3365 C CA . ALA B 1 128 ? -17.297 -2.221 16.891 1 56.75 128 ALA B CA 1
ATOM 3366 C C . ALA B 1 128 ? -16.641 -1.095 16.094 1 56.75 128 ALA B C 1
ATOM 3368 O O . ALA B 1 128 ? -17.219 -0.015 15.945 1 56.75 128 ALA B O 1
ATOM 3369 N N . GLU B 1 129 ? -15.438 -1.364 15.562 1 67.69 129 GLU B N 1
ATOM 3370 C CA . GLU B 1 129 ? -14.758 -0.274 14.875 1 67.69 129 GLU B CA 1
ATOM 3371 C C . GLU B 1 129 ? -14.641 -0.554 13.375 1 67.69 129 GLU B C 1
ATOM 3373 O O . GLU B 1 129 ? -13.719 -1.254 12.945 1 67.69 129 GLU B O 1
ATOM 3378 N N . LEU B 1 130 ? -15.484 0.044 12.656 1 72.06 130 LEU B N 1
ATOM 3379 C CA . LEU B 1 130 ? -15.531 -0.179 11.211 1 72.06 130 LEU B CA 1
ATOM 3380 C C . LEU B 1 130 ? -14.281 0.373 10.539 1 72.06 130 LEU B C 1
ATOM 3382 O O . LEU B 1 130 ? -13.766 -0.221 9.586 1 72.06 130 LEU B O 1
ATOM 3386 N N . TYR B 1 131 ? -13.805 1.461 11.125 1 84.25 131 TYR B N 1
ATOM 3387 C CA . TYR B 1 131 ? -12.641 2.084 10.5 1 84.25 131 TYR B CA 1
ATOM 3388 C C . TYR B 1 131 ? -11.391 1.87 11.344 1 84.25 131 TYR B C 1
ATOM 3390 O O . TYR B 1 131 ? -10.742 2.834 11.758 1 84.25 131 TYR B O 1
ATOM 3398 N N . GLY B 1 132 ? -11.023 0.627 11.461 1 89.62 132 GLY B N 1
ATOM 3399 C CA . GLY B 1 132 ? -9.992 0.19 12.391 1 89.62 132 GLY B CA 1
ATOM 3400 C C . GLY B 1 132 ? -8.641 0.828 12.125 1 89.62 132 GLY B C 1
ATOM 3401 O O . GLY B 1 132 ? -7.961 1.264 13.055 1 89.62 132 GLY B O 1
ATOM 3402 N N . CYS B 1 133 ? -8.281 0.962 10.883 1 95.81 133 CYS B N 1
ATOM 3403 C CA . CYS B 1 133 ? -6.961 1.492 10.555 1 95.81 133 CYS B CA 1
ATOM 3404 C C . CYS B 1 133 ? -6.895 2.992 10.812 1 95.81 133 CYS B C 1
ATOM 3406 O O . CYS B 1 133 ? -5.965 3.477 11.461 1 95.81 133 CYS B O 1
ATOM 3408 N N . LYS B 1 134 ? -7.867 3.76 10.352 1 95.5 134 LYS B N 1
ATOM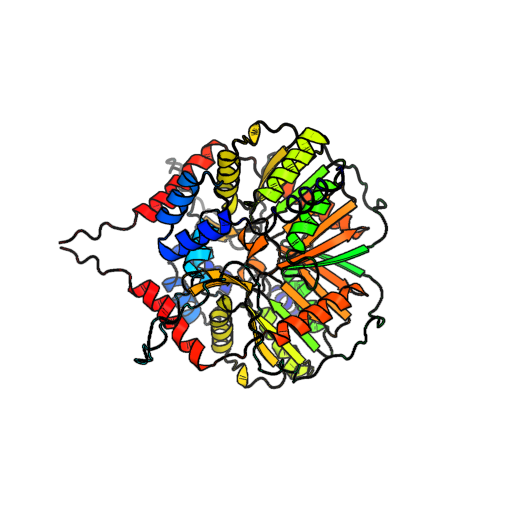 3409 C CA . LYS B 1 134 ? -7.875 5.211 10.531 1 95.5 134 LYS B CA 1
ATOM 3410 C C . LYS B 1 134 ? -7.875 5.582 12.008 1 95.5 134 LYS B C 1
ATOM 3412 O O . LYS B 1 134 ? -7.078 6.418 12.445 1 95.5 134 LYS B O 1
ATOM 3417 N N . GLU B 1 135 ? -8.727 4.91 12.727 1 95.19 135 GLU B N 1
ATOM 3418 C CA . GLU B 1 135 ? -8.836 5.219 14.148 1 95.19 135 GLU B CA 1
ATOM 3419 C C . GLU B 1 135 ? -7.543 4.875 14.891 1 95.19 135 GLU B C 1
ATOM 3421 O O . GLU B 1 135 ? -7.121 5.609 15.781 1 95.19 135 GLU B O 1
ATOM 3426 N N . ALA B 1 136 ? -6.969 3.779 14.547 1 96.69 136 ALA B N 1
ATOM 3427 C CA . ALA B 1 136 ? -5.711 3.391 15.18 1 96.69 136 ALA B CA 1
ATOM 3428 C C . ALA B 1 136 ? -4.613 4.414 14.891 1 96.69 136 ALA B C 1
ATOM 3430 O O . ALA B 1 136 ? -3.844 4.773 15.781 1 96.69 136 ALA B O 1
ATOM 3431 N N . VAL B 1 137 ? -4.555 4.879 13.656 1 98.25 137 VAL B N 1
ATOM 3432 C CA . VAL B 1 137 ? -3.572 5.883 13.266 1 98.25 137 VAL B CA 1
ATOM 3433 C C . VAL B 1 137 ? -3.789 7.164 14.07 1 98.25 137 VAL B C 1
ATOM 3435 O O . VAL B 1 137 ? -2.838 7.727 14.617 1 98.25 137 VAL B O 1
ATOM 3438 N N . ARG B 1 138 ? -5.016 7.598 14.148 1 98.06 138 ARG B N 1
ATOM 3439 C CA . ARG B 1 138 ? -5.332 8.828 14.867 1 98.06 138 ARG B CA 1
ATOM 3440 C C . ARG B 1 138 ? -4.992 8.688 16.344 1 98.06 138 ARG B C 1
ATOM 3442 O O . ARG B 1 138 ? -4.488 9.633 16.969 1 98.06 138 ARG B O 1
ATOM 3449 N N . ARG B 1 139 ? -5.258 7.516 16.844 1 97.69 139 ARG B N 1
ATOM 3450 C CA . ARG B 1 139 ? -4.922 7.266 18.25 1 97.69 139 ARG B CA 1
ATOM 3451 C C . ARG B 1 139 ? -3.418 7.371 18.484 1 97.69 139 ARG B C 1
ATOM 3453 O O . ARG B 1 139 ? -2.977 7.938 19.484 1 97.69 139 ARG B O 1
ATOM 3460 N N . GLU B 1 140 ? -2.639 6.805 17.578 1 98.5 140 GLU B N 1
ATOM 3461 C CA . GLU B 1 140 ? -1.186 6.891 17.688 1 98.5 140 GLU B CA 1
ATOM 3462 C C . GLU B 1 140 ? -0.711 8.336 17.641 1 98.5 140 GLU B C 1
ATOM 3464 O O . GLU B 1 140 ? 0.159 8.734 18.422 1 98.5 140 GLU B O 1
ATOM 3469 N N . ILE B 1 141 ? -1.265 9.156 16.781 1 98.75 141 ILE B N 1
ATOM 3470 C CA . ILE B 1 141 ? -0.893 10.555 16.641 1 98.75 141 ILE B CA 1
ATOM 3471 C C . ILE B 1 141 ? -1.215 11.305 17.938 1 98.75 141 ILE B C 1
ATOM 3473 O O . ILE B 1 141 ? -0.397 12.086 18.422 1 98.75 141 ILE B O 1
ATOM 3477 N N . ARG B 1 142 ? -2.34 10.992 18.469 1 98.25 142 ARG B N 1
ATOM 3478 C CA . ARG B 1 142 ? -2.795 11.672 19.672 1 98.25 142 ARG B CA 1
ATOM 3479 C C . ARG B 1 142 ? -1.938 11.289 20.875 1 98.25 142 ARG B C 1
ATOM 3481 O O . ARG B 1 142 ? -1.811 12.062 21.828 1 98.25 142 ARG B O 1
ATOM 3488 N N . SER B 1 143 ? -1.309 10.164 20.812 1 97.75 143 SER B N 1
ATOM 3489 C CA . SER B 1 143 ? -0.517 9.68 21.938 1 97.75 143 SER B CA 1
ATOM 3490 C C . SER B 1 143 ? 0.912 10.203 21.875 1 97.75 143 SER B C 1
ATOM 3492 O O . SER B 1 143 ? 1.658 10.102 22.859 1 97.75 143 SER B O 1
ATOM 3494 N N . ALA B 1 144 ? 1.287 10.773 20.766 1 98.19 144 ALA B N 1
ATOM 3495 C CA . ALA B 1 144 ? 2.66 11.234 20.578 1 98.19 144 ALA B CA 1
ATOM 3496 C C . ALA B 1 144 ? 3.02 12.336 21.562 1 98.19 144 ALA B C 1
ATOM 3498 O O . ALA B 1 144 ? 2.203 13.219 21.844 1 98.19 144 ALA B O 1
ATOM 3499 N N . ARG B 1 145 ? 4.355 12.406 22 1 97.12 145 ARG B N 1
ATOM 3500 C CA . ARG B 1 145 ? 4.777 13.367 23 1 97.12 145 ARG B CA 1
ATOM 3501 C C . ARG B 1 145 ? 5.941 14.219 22.5 1 97.12 145 ARG B C 1
ATOM 3503 O O . ARG B 1 145 ? 6.105 15.367 22.922 1 97.12 145 ARG B O 1
ATOM 3510 N N . GLU B 1 146 ? 6.727 13.672 21.625 1 96.88 146 GLU B N 1
ATOM 3511 C CA . GLU B 1 146 ? 7.941 14.391 21.25 1 96.88 146 GLU B CA 1
ATOM 3512 C C . GLU B 1 146 ? 8.016 14.594 19.734 1 96.88 146 GLU B C 1
ATOM 3514 O O . GLU B 1 146 ? 8.25 15.711 19.266 1 96.88 146 GLU B O 1
ATOM 3519 N N . VAL B 1 147 ? 7.898 13.469 19.047 1 97.75 147 VAL B N 1
ATOM 3520 C CA . VAL B 1 147 ? 8.133 13.562 17.609 1 97.75 147 VAL B CA 1
ATOM 3521 C C . VAL B 1 147 ? 7.258 12.555 16.875 1 97.75 147 VAL B C 1
ATOM 3523 O O . VAL B 1 147 ? 7.051 11.438 17.359 1 97.75 147 VAL B O 1
ATOM 3526 N N . ILE B 1 148 ? 6.719 12.945 15.719 1 98.56 148 ILE B N 1
ATOM 3527 C CA . ILE B 1 148 ? 6.062 12.07 14.75 1 98.56 148 ILE B CA 1
ATOM 3528 C C . ILE B 1 148 ? 6.797 12.148 13.414 1 98.56 148 ILE B C 1
ATOM 3530 O O . ILE B 1 148 ? 7.012 13.242 12.875 1 98.56 148 ILE B O 1
ATOM 3534 N N . ALA B 1 149 ? 7.273 11.047 12.93 1 98.44 149 ALA B N 1
ATOM 3535 C CA . ALA B 1 149 ? 7.914 10.961 11.625 1 98.44 149 ALA B CA 1
ATOM 3536 C C . ALA B 1 149 ? 7.113 10.07 10.68 1 98.44 149 ALA B C 1
ATOM 3538 O O . ALA B 1 149 ? 6.852 8.906 10.984 1 98.44 149 ALA B O 1
ATOM 3539 N N . LEU B 1 150 ? 6.797 10.664 9.523 1 98.56 150 LEU B N 1
ATOM 3540 C CA . LEU B 1 150 ? 5.883 10 8.602 1 98.56 150 LEU B CA 1
ATOM 3541 C C . LEU B 1 150 ? 6.535 9.812 7.234 1 98.56 150 LEU B C 1
ATOM 3543 O O . LEU B 1 150 ? 7.184 10.727 6.723 1 98.56 150 LEU B O 1
ATOM 3547 N N . VAL B 1 151 ? 6.465 8.625 6.672 1 98.69 151 VAL B N 1
ATOM 3548 C CA . VAL B 1 151 ? 6.723 8.32 5.27 1 98.69 151 VAL B CA 1
ATOM 3549 C C . VAL B 1 151 ? 5.449 7.793 4.613 1 98.69 151 VAL B C 1
ATOM 3551 O O . VAL B 1 151 ? 4.883 6.793 5.059 1 98.69 151 VAL B O 1
ATOM 3554 N N . MET B 1 152 ? 4.98 8.469 3.572 1 98.56 152 MET B N 1
ATOM 3555 C CA . MET B 1 152 ? 3.689 8.094 3 1 98.56 152 MET B CA 1
ATOM 3556 C C . MET B 1 152 ? 3.699 8.25 1.483 1 98.56 152 MET B C 1
ATOM 3558 O O . MET B 1 152 ? 4.332 9.172 0.957 1 98.56 152 MET B O 1
ATOM 3562 N N . ASP B 1 153 ? 2.941 7.402 0.854 1 98.19 153 ASP B N 1
ATOM 3563 C CA . ASP B 1 153 ? 2.744 7.5 -0.588 1 98.19 153 ASP B CA 1
ATOM 3564 C C . ASP B 1 153 ? 1.788 8.641 -0.935 1 98.19 153 ASP B C 1
ATOM 3566 O O . ASP B 1 153 ? 1.985 9.344 -1.928 1 98.19 153 ASP B O 1
ATOM 3570 N N . SER B 1 154 ? 0.75 8.758 -0.173 1 97.75 154 SER B N 1
ATOM 3571 C CA . SER B 1 154 ? -0.271 9.789 -0.344 1 97.75 154 SER B CA 1
ATOM 3572 C C . SER B 1 154 ? -0.796 10.273 1.002 1 97.75 154 SER B C 1
ATOM 3574 O O . SER B 1 154 ? -0.894 9.5 1.954 1 97.75 154 SER B O 1
ATOM 3576 N N . PHE B 1 155 ? -1.102 11.578 1.022 1 98.31 155 PHE B N 1
ATOM 3577 C CA . PHE B 1 155 ? -1.62 12.18 2.246 1 98.31 155 PHE B CA 1
ATOM 3578 C C . PHE B 1 155 ? -2.6 13.297 1.923 1 98.31 155 PHE B C 1
ATOM 3580 O O . PHE B 1 155 ? -2.191 14.445 1.702 1 98.31 155 PHE B O 1
ATOM 3587 N N . THR B 1 156 ? -3.877 12.953 1.958 1 97.81 156 THR B N 1
ATOM 3588 C CA . THR B 1 156 ? -4.91 13.945 1.684 1 97.81 156 THR B CA 1
ATOM 3589 C C . THR B 1 156 ? -6.078 13.789 2.654 1 97.81 156 THR B C 1
ATOM 3591 O O . THR B 1 156 ? -7.172 14.305 2.404 1 97.81 156 THR B O 1
ATOM 3594 N N . ASP B 1 157 ? -5.902 13.039 3.713 1 97.38 157 ASP B N 1
ATOM 3595 C CA . ASP B 1 157 ? -6.93 12.898 4.742 1 97.38 157 ASP B CA 1
ATOM 3596 C C . ASP B 1 157 ? -6.91 14.086 5.699 1 97.38 157 ASP B C 1
ATOM 3598 O O . ASP B 1 157 ? -5.969 14.242 6.484 1 97.38 157 ASP B O 1
ATOM 3602 N N . MET B 1 158 ? -7.934 14.773 5.746 1 95.56 158 MET B N 1
ATOM 3603 C CA . MET B 1 158 ? -8 16.016 6.496 1 95.56 158 MET B CA 1
ATOM 3604 C C . MET B 1 158 ? -8.047 15.75 7.996 1 95.56 158 MET B C 1
ATOM 3606 O O . MET B 1 158 ? -7.48 16.516 8.789 1 95.56 158 MET B O 1
ATOM 3610 N N . ASP B 1 159 ? -8.727 14.688 8.406 1 95.12 159 ASP B N 1
ATOM 3611 C CA . ASP B 1 159 ? -8.82 14.352 9.828 1 95.12 159 ASP B CA 1
ATOM 3612 C C . ASP B 1 159 ? -7.445 14.047 10.414 1 95.12 159 ASP B C 1
ATOM 3614 O O . ASP B 1 159 ? -7.102 14.539 11.492 1 95.12 159 ASP B O 1
ATOM 3618 N N . ILE B 1 160 ? -6.75 13.273 9.695 1 98.06 160 ILE B N 1
ATOM 3619 C CA . ILE B 1 160 ? -5.418 12.898 10.156 1 98.06 160 ILE B CA 1
ATOM 3620 C C . ILE B 1 160 ? -4.516 14.125 10.195 1 98.06 160 ILE B C 1
ATOM 3622 O O . ILE B 1 160 ? -3.746 14.312 11.141 1 98.06 160 ILE B O 1
ATOM 3626 N N . PHE B 1 161 ? -4.609 14.953 9.188 1 98.12 161 PHE B N 1
ATOM 3627 C CA . PHE B 1 161 ? -3.795 16.172 9.141 1 98.12 161 PHE B CA 1
ATOM 3628 C C . PHE B 1 161 ? -4.117 17.078 10.312 1 98.12 161 PHE B C 1
ATOM 3630 O O . PHE B 1 161 ? -3.217 17.656 10.922 1 98.12 161 PHE B O 1
ATOM 3637 N N . LYS B 1 162 ? -5.375 17.219 10.602 1 96.75 162 LYS B N 1
ATOM 3638 C CA . LYS B 1 162 ? -5.789 18.047 11.727 1 96.75 162 LYS B CA 1
ATOM 3639 C C . LYS B 1 162 ? -5.207 17.516 13.039 1 96.75 162 LYS B C 1
ATOM 3641 O O . LYS B 1 162 ? -4.789 18.297 13.898 1 96.75 162 LYS B O 1
ATOM 3646 N N . ASP B 1 163 ? -5.23 16.203 13.18 1 98.19 163 ASP B N 1
ATOM 3647 C CA . ASP B 1 163 ? -4.629 15.609 14.367 1 98.19 163 ASP B CA 1
ATOM 3648 C C . ASP B 1 163 ? -3.146 15.969 14.469 1 98.19 163 ASP B C 1
ATOM 3650 O O . ASP B 1 163 ? -2.645 16.25 15.562 1 98.19 163 ASP B O 1
ATOM 3654 N N . LEU B 1 164 ? -2.451 15.961 13.344 1 98.5 164 LEU B N 1
ATOM 3655 C CA . LEU B 1 164 ? -1.037 16.328 13.336 1 98.5 164 LEU B CA 1
ATOM 3656 C C . LEU B 1 164 ? -0.845 17.781 13.703 1 98.5 164 LEU B C 1
ATOM 3658 O O . LEU B 1 164 ? 0.058 18.125 14.477 1 98.5 164 LEU B O 1
ATOM 3662 N N . GLN B 1 165 ? -1.681 18.625 13.203 1 97 165 GLN B N 1
ATOM 3663 C CA . GLN B 1 165 ? -1.613 20.047 13.523 1 97 165 GLN B CA 1
ATOM 3664 C C . GLN B 1 165 ? -1.832 20.281 15.016 1 97 165 GLN B C 1
ATOM 3666 O O . GLN B 1 165 ? -1.138 21.094 15.625 1 97 165 GLN B O 1
ATOM 3671 N N . GLU B 1 166 ? -2.787 19.578 15.461 1 97.12 166 GLU B N 1
ATOM 3672 C CA . GLU B 1 166 ? -3.086 19.719 16.891 1 97.12 166 GLU B CA 1
ATOM 3673 C C . GLU B 1 166 ? -1.915 19.25 17.734 1 97.12 166 GLU B C 1
ATOM 3675 O O . GLU B 1 166 ? -1.602 19.859 18.766 1 97.12 166 GLU B O 1
ATOM 3680 N N . ALA B 1 167 ? -1.318 18.172 17.328 1 98.12 167 ALA B N 1
ATOM 3681 C CA . ALA B 1 167 ? -0.139 17.688 18.047 1 98.12 167 ALA B CA 1
ATOM 3682 C C . ALA B 1 167 ? 0.951 18.75 18.094 1 98.12 167 ALA B C 1
ATOM 3684 O O . ALA B 1 167 ? 1.577 18.969 19.125 1 98.12 167 ALA B O 1
ATOM 3685 N N . CYS B 1 168 ? 1.124 19.469 17.062 1 96.94 168 CYS B N 1
ATOM 3686 C CA . CYS B 1 168 ? 2.137 20.516 16.969 1 96.94 168 CYS B CA 1
ATOM 3687 C C . CYS B 1 168 ? 1.748 21.719 17.828 1 96.94 168 CYS B C 1
ATOM 3689 O O . CYS B 1 168 ? 2.543 22.203 18.641 1 96.94 168 CYS B O 1
ATOM 3691 N N . SER B 1 169 ? 0.579 22.188 17.672 1 95.75 169 SER B N 1
ATOM 3692 C CA . SER B 1 169 ? 0.162 23.469 18.234 1 95.75 169 SER B CA 1
ATOM 3693 C C . SER B 1 169 ? -0.133 23.359 19.719 1 95.75 169 SER B C 1
ATOM 3695 O O . SER B 1 169 ? 0.191 24.266 20.5 1 95.75 169 SER B O 1
ATOM 3697 N N . LYS B 1 170 ? -0.687 22.203 20.094 1 96.69 170 LYS B N 1
ATOM 3698 C CA . LYS B 1 170 ? -1.14 22.078 21.469 1 96.69 170 LYS B CA 1
ATOM 3699 C C . LYS B 1 170 ? -0.098 21.375 22.328 1 96.69 170 LYS B C 1
ATOM 3701 O O . LYS B 1 170 ? 0.091 21.719 23.5 1 96.69 170 LYS B O 1
ATOM 3706 N N . ARG B 1 171 ? 0.542 20.422 21.734 1 97.38 171 ARG B N 1
ATOM 3707 C CA . ARG B 1 171 ? 1.429 19.594 22.547 1 97.38 171 ARG B CA 1
ATOM 3708 C C . ARG B 1 171 ? 2.887 19.812 22.156 1 97.38 171 ARG B C 1
ATOM 3710 O O . ARG B 1 171 ? 3.787 19.188 22.719 1 97.38 171 ARG B O 1
ATOM 3717 N N . HIS B 1 172 ? 3.16 20.641 21.203 1 97.38 172 HIS B N 1
ATOM 3718 C CA . HIS B 1 172 ? 4.496 21.016 20.75 1 97.38 172 HIS B CA 1
ATOM 3719 C C . HIS B 1 172 ? 5.277 19.797 20.266 1 97.38 172 HIS B C 1
ATOM 3721 O O . HIS B 1 172 ? 6.473 19.672 20.547 1 97.38 172 HIS B O 1
ATOM 3727 N N . VAL B 1 173 ? 4.555 18.844 19.688 1 97.94 173 VAL B N 1
ATOM 3728 C CA . VAL B 1 173 ? 5.164 17.688 19.062 1 97.94 173 VAL B CA 1
ATOM 3729 C C . VAL B 1 173 ? 5.762 18.062 17.703 1 97.94 173 VAL B C 1
ATOM 3731 O O . VAL B 1 173 ? 5.137 18.797 16.938 1 97.94 173 VAL B O 1
ATOM 3734 N N . LYS B 1 174 ? 7.035 17.672 17.5 1 97.81 174 LYS B N 1
ATOM 3735 C CA . LYS B 1 174 ? 7.656 17.891 16.188 1 97.81 174 LYS B CA 1
ATOM 3736 C C . LYS B 1 174 ? 7.148 16.875 15.172 1 97.81 174 LYS B C 1
ATOM 3738 O O . LYS B 1 174 ? 7.02 15.695 15.469 1 97.81 174 LYS B O 1
ATOM 3743 N N . VAL B 1 175 ? 6.867 17.359 13.938 1 98 175 VAL B N 1
ATOM 3744 C CA . VAL B 1 175 ? 6.316 16.484 12.914 1 98 175 VAL B CA 1
ATOM 3745 C C . VAL B 1 175 ? 7.172 16.562 11.648 1 98 175 VAL B C 1
ATOM 3747 O O . VAL B 1 175 ? 7.406 17.656 11.117 1 98 175 VAL B O 1
ATOM 3750 N N . TYR B 1 176 ? 7.711 15.422 11.227 1 97.5 176 TYR B N 1
ATOM 3751 C CA . TYR B 1 176 ? 8.375 15.281 9.938 1 97.5 176 TYR B CA 1
ATOM 3752 C C . TYR B 1 176 ? 7.508 14.484 8.969 1 97.5 176 TYR B C 1
ATOM 3754 O O . TYR B 1 176 ? 7.031 13.391 9.297 1 97.5 176 TYR B O 1
ATOM 3762 N N . ILE B 1 177 ? 7.324 15.016 7.75 1 97.62 177 ILE B N 1
ATOM 3763 C CA . ILE B 1 177 ? 6.547 14.312 6.734 1 97.62 177 ILE B CA 1
ATOM 3764 C C . ILE B 1 177 ? 7.383 14.141 5.473 1 97.62 177 ILE B C 1
ATOM 3766 O O . ILE B 1 177 ? 7.793 15.125 4.852 1 97.62 177 ILE B O 1
ATOM 3770 N N . LEU B 1 178 ? 7.695 12.961 5.129 1 97.62 178 LEU B N 1
ATOM 3771 C CA . LEU B 1 178 ? 8.266 12.609 3.834 1 97.62 178 LEU B CA 1
ATOM 3772 C C . LEU B 1 178 ? 7.195 12.039 2.906 1 97.62 178 LEU B C 1
ATOM 3774 O O . LEU B 1 178 ? 6.594 11.008 3.209 1 97.62 178 LEU B O 1
ATOM 3778 N N . LEU B 1 179 ? 6.988 12.688 1.803 1 97.44 179 LEU B N 1
ATOM 3779 C CA . LEU B 1 179 ? 5.879 12.344 0.919 1 97.44 179 LEU B CA 1
ATOM 3780 C C . LEU B 1 179 ? 6.375 12.094 -0.5 1 97.44 179 LEU B C 1
ATOM 3782 O O . LEU B 1 179 ? 7.258 12.797 -0.991 1 97.44 179 LEU B O 1
ATOM 3786 N N . ASP B 1 180 ? 5.77 11.086 -1.139 1 97 180 ASP B N 1
ATOM 3787 C CA . ASP B 1 180 ? 6.074 10.828 -2.543 1 97 180 ASP B CA 1
ATOM 3788 C C . ASP B 1 180 ? 5.914 12.094 -3.381 1 97 180 ASP B C 1
ATOM 3790 O O . ASP B 1 180 ? 4.926 12.82 -3.234 1 97 180 ASP B O 1
ATOM 3794 N N . GLN B 1 181 ? 6.742 12.242 -4.281 1 92.94 181 GLN B N 1
ATOM 3795 C CA . GLN B 1 181 ? 6.777 13.438 -5.113 1 92.94 181 GLN B CA 1
ATOM 3796 C C . GLN B 1 181 ? 5.48 13.594 -5.906 1 92.94 181 GLN B C 1
ATOM 3798 O O . GLN B 1 181 ? 4.961 14.703 -6.035 1 92.94 181 GLN B O 1
ATOM 3803 N N . ALA B 1 182 ? 5 12.523 -6.406 1 90.5 182 ALA B N 1
ATOM 3804 C CA . ALA B 1 182 ? 3.824 12.57 -7.273 1 90.5 182 ALA B CA 1
ATOM 3805 C C . ALA B 1 182 ? 2.582 12.984 -6.492 1 90.5 182 ALA B C 1
ATOM 3807 O O . ALA B 1 182 ? 1.606 13.461 -7.078 1 90.5 182 ALA B O 1
ATOM 3808 N N . SER B 1 183 ? 2.59 12.812 -5.215 1 93.31 183 SER B N 1
ATOM 3809 C CA . SER B 1 183 ? 1.417 13.094 -4.391 1 93.31 183 SER B CA 1
ATOM 3810 C C . SER B 1 183 ? 1.499 14.477 -3.756 1 93.31 183 SER B C 1
ATOM 3812 O O . SER B 1 183 ? 0.506 14.984 -3.23 1 93.31 183 SER B O 1
ATOM 3814 N N . PHE B 1 184 ? 2.531 15.117 -3.875 1 91.75 184 PHE B N 1
ATOM 3815 C CA . PHE B 1 184 ? 2.84 16.344 -3.162 1 91.75 184 PHE B CA 1
ATOM 3816 C C . PHE B 1 184 ? 1.871 17.453 -3.555 1 91.75 184 PHE B C 1
ATOM 3818 O O . PHE B 1 184 ? 1.346 18.172 -2.691 1 91.75 184 PHE B O 1
ATOM 3825 N N . PRO B 1 185 ? 1.543 17.656 -4.855 1 91.81 185 PRO B N 1
ATOM 3826 C CA . PRO B 1 185 ? 0.611 18.719 -5.223 1 91.81 185 PRO B CA 1
ATOM 3827 C C . PRO B 1 185 ? -0.763 18.547 -4.578 1 91.81 185 PRO B C 1
ATOM 3829 O O . PRO B 1 185 ? -1.401 19.547 -4.215 1 91.81 185 PRO B O 1
ATOM 3832 N N . HIS B 1 186 ? -1.158 17.375 -4.422 1 94.44 186 HIS B N 1
ATOM 3833 C CA . HIS B 1 186 ? -2.463 17.125 -3.822 1 94.44 186 HIS B CA 1
ATOM 3834 C C . HIS B 1 186 ? -2.445 17.406 -2.324 1 94.44 186 HIS B C 1
ATOM 3836 O O . HIS B 1 186 ? -3.432 17.891 -1.771 1 94.44 186 HIS B O 1
ATOM 3842 N N . PHE B 1 187 ? -1.365 17.109 -1.699 1 96.38 187 PHE B N 1
ATOM 3843 C CA . PHE B 1 187 ? -1.185 17.422 -0.286 1 96.38 187 PHE B CA 1
ATOM 3844 C C . PHE B 1 187 ? -1.21 18.938 -0.059 1 96.38 187 PHE B C 1
ATOM 3846 O O . PHE B 1 187 ? -1.886 19.422 0.851 1 96.38 187 PHE B O 1
ATOM 3853 N N . LEU B 1 188 ? -0.516 19.625 -0.896 1 93.12 188 LEU B N 1
ATOM 3854 C CA . LEU B 1 188 ? -0.459 21.078 -0.771 1 93.12 188 LEU B CA 1
ATOM 3855 C C . LEU B 1 188 ? -1.833 21.703 -1.004 1 93.12 188 LEU B C 1
ATOM 3857 O O . LEU B 1 188 ? -2.215 22.656 -0.317 1 93.12 188 LEU B O 1
ATOM 3861 N N . LYS B 1 189 ? -2.49 21.172 -1.966 1 93 189 LYS B N 1
ATOM 3862 C CA . LYS B 1 189 ? -3.842 21.656 -2.221 1 93 189 LYS B CA 1
ATOM 3863 C C . LYS B 1 189 ? -4.742 21.453 -1.008 1 93 189 LYS B C 1
ATOM 3865 O O . LYS B 1 189 ? -5.531 22.328 -0.654 1 93 189 LYS B O 1
ATOM 3870 N N . MET B 1 190 ? -4.652 20.297 -0.412 1 93.94 190 MET B N 1
ATOM 3871 C CA . MET B 1 190 ? -5.41 20.047 0.809 1 93.94 190 MET B CA 1
ATOM 3872 C C . MET B 1 190 ? -5.066 21.078 1.886 1 93.94 190 MET B C 1
ATOM 3874 O O . MET B 1 190 ? -5.961 21.641 2.516 1 93.94 190 MET B O 1
ATOM 3878 N N . CYS B 1 191 ? -3.812 21.312 2.09 1 93.38 191 CYS B N 1
ATOM 3879 C CA . CYS B 1 191 ? -3.371 22.281 3.084 1 93.38 191 CYS B CA 1
ATOM 3880 C C . CYS B 1 191 ? -3.938 23.656 2.783 1 93.38 191 CYS B C 1
ATOM 3882 O O . CYS B 1 191 ? -4.461 24.328 3.676 1 93.38 191 CYS B O 1
ATOM 3884 N N . SER B 1 192 ? -3.85 24.062 1.531 1 91.19 192 SER B N 1
ATOM 3885 C CA . SER B 1 192 ? -4.359 25.359 1.114 1 91.19 192 SER B CA 1
ATOM 3886 C C . SER B 1 192 ? -5.859 25.484 1.375 1 91.19 192 SER B C 1
ATOM 3888 O O . SER B 1 192 ? -6.328 26.5 1.875 1 91.19 192 SER B O 1
ATOM 3890 N N . ASN B 1 193 ? -6.527 24.422 1.068 1 89.75 193 ASN B N 1
ATOM 3891 C CA . ASN B 1 193 ? -7.969 24.406 1.285 1 89.75 193 ASN B CA 1
ATOM 3892 C C . ASN B 1 193 ? -8.312 24.516 2.766 1 89.75 193 ASN B C 1
ATOM 3894 O O . ASN B 1 193 ? -9.375 25.047 3.119 1 89.75 193 ASN B O 1
ATOM 3898 N N . LEU B 1 194 ? -7.434 24.062 3.562 1 91.25 194 LEU B N 1
ATOM 3899 C CA . LEU B 1 194 ? -7.633 24.141 5.004 1 91.25 194 LEU B CA 1
ATOM 3900 C C . LEU B 1 194 ? -7.082 25.438 5.57 1 91.25 194 LEU B C 1
ATOM 3902 O O . LEU B 1 194 ? -7.137 25.672 6.781 1 91.25 194 LEU B O 1
ATOM 3906 N N . GLY B 1 195 ? -6.527 26.266 4.707 1 91.31 195 GLY B N 1
ATOM 3907 C CA . GLY B 1 195 ? -5.969 27.547 5.125 1 91.31 195 GLY B CA 1
ATOM 3908 C C . GLY B 1 195 ? -4.629 27.406 5.824 1 91.31 195 GLY B C 1
ATOM 3909 O O . GLY B 1 195 ? -4.254 28.266 6.629 1 91.31 195 GLY B O 1
ATOM 3910 N N . VAL B 1 196 ? -3.986 26.312 5.559 1 92.5 196 VAL B N 1
ATOM 3911 C CA . VAL B 1 196 ? -2.723 26.047 6.238 1 92.5 196 VAL B CA 1
ATOM 3912 C C . VAL B 1 196 ? -1.56 26.281 5.277 1 92.5 196 VAL B C 1
ATOM 3914 O O . VAL B 1 196 ? -1.556 25.766 4.16 1 92.5 196 VAL B O 1
ATOM 3917 N N . ASN B 1 197 ? -0.654 27.094 5.738 1 89.94 197 ASN B N 1
ATOM 3918 C CA . ASN B 1 197 ? 0.625 27.25 5.051 1 89.94 197 ASN B CA 1
ATOM 3919 C C . ASN B 1 197 ? 1.717 26.406 5.711 1 89.94 197 ASN B C 1
ATOM 3921 O O . ASN B 1 197 ? 2.189 26.75 6.801 1 89.94 197 ASN B O 1
ATOM 3925 N N . ILE B 1 198 ? 2.102 25.453 5.035 1 89.38 198 ILE B N 1
ATOM 3926 C CA . ILE B 1 198 ? 3.02 24.469 5.594 1 89.38 198 ILE B CA 1
ATOM 3927 C C . ILE B 1 198 ? 4.348 25.141 5.945 1 89.38 198 ILE B C 1
ATOM 3929 O O . ILE B 1 198 ? 4.98 24.781 6.941 1 89.38 198 ILE B O 1
ATOM 3933 N N . GLU B 1 199 ? 4.762 26.109 5.207 1 84.88 199 GLU B N 1
ATOM 3934 C CA . GLU B 1 199 ? 6.031 26.797 5.426 1 84.88 199 GLU B CA 1
ATOM 3935 C C . GLU B 1 199 ? 6.012 27.594 6.73 1 84.88 199 GLU B C 1
ATOM 3937 O O . GLU B 1 199 ? 7.066 27.906 7.289 1 84.88 199 GLU B O 1
ATOM 3942 N N . GLU B 1 200 ? 4.863 27.875 7.152 1 88.5 200 GLU B N 1
ATOM 3943 C CA . GLU B 1 200 ? 4.719 28.703 8.352 1 88.5 200 GLU B CA 1
ATOM 3944 C C . GLU B 1 200 ? 4.605 27.828 9.602 1 88.5 200 GLU B C 1
ATOM 3946 O O . GLU B 1 200 ? 4.613 28.344 10.719 1 88.5 200 GLU B O 1
ATOM 3951 N N . GLN B 1 201 ? 4.535 26.562 9.359 1 91.31 201 GLN B N 1
ATOM 3952 C CA . GLN B 1 201 ? 4.438 25.656 10.5 1 91.31 201 GLN B CA 1
ATOM 3953 C C . GLN B 1 201 ? 5.801 25.438 11.148 1 91.31 201 GLN B C 1
ATOM 3955 O O . GLN B 1 201 ? 6.66 24.766 10.578 1 91.31 201 GLN B O 1
ATOM 3960 N N . LYS B 1 202 ? 6.008 25.922 12.328 1 92.31 202 LYS B N 1
ATOM 3961 C CA . LYS B 1 202 ? 7.316 25.953 12.977 1 92.31 202 LYS B CA 1
ATOM 3962 C C . LYS B 1 202 ? 7.758 24.547 13.375 1 92.31 202 LYS B C 1
ATOM 3964 O O . LYS B 1 202 ? 8.945 24.219 13.344 1 92.31 202 LYS B O 1
ATOM 3969 N N . LEU B 1 203 ? 6.801 23.766 13.742 1 96.44 203 LEU B N 1
ATOM 3970 C CA . LEU B 1 203 ? 7.152 22.438 14.266 1 96.44 203 LEU B CA 1
ATOM 3971 C C . LEU B 1 203 ? 6.828 21.344 13.258 1 96.44 203 LEU B C 1
ATOM 3973 O O . LEU B 1 203 ? 6.707 20.172 13.617 1 96.44 203 LEU B O 1
ATOM 3977 N N . MET B 1 204 ? 6.656 21.703 11.984 1 95.69 204 MET B N 1
ATOM 3978 C CA . MET B 1 204 ? 6.375 20.734 10.93 1 95.69 204 MET B CA 1
ATOM 3979 C C . MET B 1 204 ? 7.324 20.922 9.75 1 95.69 204 MET B C 1
ATOM 3981 O O . MET B 1 204 ? 7.551 22.047 9.305 1 95.69 204 MET B O 1
ATOM 3985 N N . ARG B 1 205 ? 7.914 19.844 9.312 1 95.06 205 ARG B N 1
ATOM 3986 C CA . ARG B 1 205 ? 8.75 19.828 8.109 1 95.06 205 ARG B CA 1
ATOM 3987 C C . ARG B 1 205 ? 8.25 18.812 7.102 1 95.06 205 ARG B C 1
ATOM 3989 O O . ARG B 1 205 ? 8.086 17.625 7.434 1 95.06 205 ARG B O 1
ATOM 3996 N N . VAL B 1 206 ? 7.973 19.297 5.918 1 95.31 206 VAL B N 1
ATOM 3997 C CA . VAL B 1 206 ? 7.5 18.438 4.84 1 95.31 206 VAL B CA 1
ATOM 3998 C C . VAL B 1 206 ? 8.523 18.406 3.709 1 95.31 206 VAL B C 1
ATOM 4000 O O . VAL B 1 206 ? 9 19.453 3.27 1 95.31 206 VAL B O 1
ATOM 4003 N N . ARG B 1 207 ? 8.922 17.234 3.289 1 94.94 207 ARG B N 1
ATOM 4004 C CA . ARG B 1 207 ? 9.875 17.062 2.197 1 94.94 207 ARG B CA 1
ATOM 4005 C C . ARG B 1 207 ? 9.406 15.992 1.222 1 94.94 207 ARG B C 1
ATOM 4007 O O . ARG B 1 207 ? 8.539 15.18 1.553 1 94.94 207 ARG B O 1
ATOM 4014 N N . ASN B 1 208 ? 9.93 16.016 0.036 1 93.62 208 ASN B N 1
ATOM 4015 C CA . ASN B 1 208 ? 9.523 15.047 -0.973 1 93.62 208 ASN B CA 1
ATOM 4016 C C . ASN B 1 208 ? 10.602 13.992 -1.197 1 93.62 208 ASN B C 1
ATOM 4018 O O . ASN B 1 208 ? 11.789 14.258 -1.024 1 93.62 208 ASN B O 1
ATOM 4022 N N . ILE B 1 209 ? 10.188 12.812 -1.497 1 95.12 209 ILE B N 1
ATOM 4023 C CA . ILE B 1 209 ? 11.055 11.688 -1.799 1 95.12 209 ILE B CA 1
ATOM 4024 C C . ILE B 1 209 ? 10.555 10.969 -3.047 1 95.12 209 ILE B C 1
ATOM 4026 O O . ILE B 1 209 ? 9.422 11.18 -3.48 1 95.12 209 ILE B O 1
ATOM 4030 N N . ASN B 1 210 ? 11.469 10.156 -3.666 1 93.62 210 ASN B N 1
ATOM 4031 C CA . ASN B 1 210 ? 11.156 9.336 -4.828 1 93.62 210 ASN B CA 1
ATOM 4032 C C . ASN B 1 210 ? 11.602 7.891 -4.629 1 93.62 210 ASN B C 1
ATOM 4034 O O . ASN B 1 210 ? 12.352 7.59 -3.701 1 93.62 210 ASN B O 1
ATOM 4038 N N . GLY B 1 211 ? 10.961 6.98 -5.426 1 93.5 211 GLY B N 1
ATOM 4039 C CA . GLY B 1 211 ? 11.539 5.648 -5.512 1 93.5 211 GLY B CA 1
ATOM 4040 C C . GLY B 1 211 ? 12.875 5.617 -6.23 1 93.5 211 GLY B C 1
ATOM 4041 O O . GLY B 1 211 ? 13.57 6.633 -6.301 1 93.5 211 GLY B O 1
ATOM 4042 N N . ASN B 1 212 ? 13.203 4.469 -6.73 1 88.31 212 ASN B N 1
ATOM 4043 C CA . ASN B 1 212 ? 14.469 4.312 -7.445 1 88.31 212 ASN B CA 1
ATOM 4044 C C . ASN B 1 212 ? 14.406 4.949 -8.836 1 88.31 212 ASN B C 1
ATOM 4046 O O . ASN B 1 212 ? 13.336 5.066 -9.422 1 88.31 212 ASN B O 1
ATOM 4050 N N . THR B 1 213 ? 15.617 5.316 -9.273 1 87.44 213 THR B N 1
ATOM 4051 C CA . THR B 1 213 ? 15.711 5.895 -10.609 1 87.44 213 THR B CA 1
ATOM 4052 C C . THR B 1 213 ? 16.438 4.945 -11.562 1 87.44 213 THR B C 1
ATOM 4054 O O . THR B 1 213 ? 17.5 4.426 -11.227 1 87.44 213 THR B O 1
ATOM 4057 N N . TYR B 1 214 ? 15.773 4.695 -12.648 1 84.12 214 TYR B N 1
ATOM 4058 C CA . TYR B 1 214 ? 16.375 3.932 -13.734 1 84.12 214 TYR B CA 1
ATOM 4059 C C . TYR B 1 214 ? 16.875 4.855 -14.836 1 84.12 214 TYR B C 1
ATOM 4061 O O . TYR B 1 214 ? 16.125 5.668 -15.367 1 84.12 214 TYR B O 1
ATOM 4069 N N . TYR B 1 215 ? 18.141 4.688 -15.18 1 84.19 215 TYR B N 1
ATOM 4070 C CA . TYR B 1 215 ? 18.75 5.504 -16.234 1 84.19 215 TYR B CA 1
ATOM 4071 C C . TYR B 1 215 ? 18.906 4.703 -17.516 1 84.19 215 TYR B C 1
ATOM 4073 O O . TYR B 1 215 ? 19.344 3.545 -17.484 1 84.19 215 TYR B O 1
ATOM 4081 N N . THR B 1 216 ? 18.531 5.289 -18.547 1 81.62 216 THR B N 1
ATOM 4082 C CA . THR B 1 216 ? 18.703 4.652 -19.859 1 81.62 216 THR B CA 1
ATOM 4083 C C . THR B 1 216 ? 20 5.117 -20.516 1 81.62 216 THR B C 1
ATOM 4085 O O . THR B 1 216 ? 20.609 6.094 -20.078 1 81.62 216 THR B O 1
ATOM 4088 N N . ARG B 1 217 ? 20.344 4.426 -21.547 1 81.62 217 ARG B N 1
ATOM 4089 C CA . ARG B 1 217 ? 21.547 4.777 -22.312 1 81.62 217 ARG B CA 1
ATOM 4090 C C . ARG B 1 217 ? 21.359 6.105 -23.031 1 81.62 217 ARG B C 1
ATOM 4092 O O . ARG B 1 217 ? 22.328 6.852 -23.219 1 81.62 217 ARG B O 1
ATOM 4099 N N . SER B 1 218 ? 20.125 6.426 -23.391 1 79 218 SER B N 1
ATOM 4100 C CA . SER B 1 218 ? 19.812 7.652 -24.109 1 79 218 SER B CA 1
ATOM 4101 C C . SER B 1 218 ? 19.828 8.859 -23.188 1 79 218 SER B C 1
ATOM 4103 O O . SER B 1 218 ? 19.703 10 -23.641 1 79 218 SER B O 1
ATOM 4105 N N . GLY B 1 219 ? 19.906 8.602 -21.891 1 82.81 219 GLY B N 1
ATOM 4106 C CA . GLY B 1 219 ? 19.875 9.703 -20.938 1 82.81 219 GLY B CA 1
ATOM 4107 C C . GLY B 1 219 ? 18.516 9.938 -20.328 1 82.81 219 GLY B C 1
ATOM 4108 O O . GLY B 1 219 ? 18.375 10.703 -19.375 1 82.81 219 GLY B O 1
ATOM 4109 N N . ALA B 1 220 ? 17.531 9.227 -20.875 1 83.75 220 ALA B N 1
ATOM 4110 C CA . ALA B 1 220 ? 16.203 9.281 -20.25 1 83.75 220 ALA B CA 1
ATOM 4111 C C . ALA B 1 220 ? 16.203 8.531 -18.922 1 83.75 220 ALA B C 1
ATOM 4113 O O . ALA B 1 220 ? 17.047 7.672 -18.672 1 83.75 220 ALA B O 1
ATOM 4114 N N . LYS B 1 221 ? 15.383 9.016 -18.094 1 89.19 221 LYS B N 1
ATOM 4115 C CA . LYS B 1 221 ? 15.305 8.328 -16.812 1 89.19 221 LYS B CA 1
ATOM 4116 C C . LYS B 1 221 ? 13.859 7.98 -16.453 1 89.19 221 LYS B C 1
ATOM 4118 O O . LYS B 1 221 ? 12.922 8.633 -16.938 1 89.19 221 LYS B O 1
ATOM 4123 N N . ILE B 1 222 ? 13.711 6.93 -15.711 1 90.88 222 ILE B N 1
ATOM 4124 C CA . ILE B 1 222 ? 12.43 6.562 -15.109 1 90.88 222 ILE B CA 1
ATOM 4125 C C . ILE B 1 222 ? 12.531 6.648 -13.594 1 90.88 222 ILE B C 1
ATOM 4127 O O . ILE B 1 222 ? 13.375 5.996 -12.977 1 90.88 222 ILE B O 1
ATOM 4131 N N . VAL B 1 223 ? 11.703 7.469 -13.023 1 90.88 223 VAL B N 1
ATOM 4132 C CA . VAL B 1 223 ? 11.734 7.684 -11.578 1 90.88 223 VAL B CA 1
ATOM 4133 C C . VAL B 1 223 ? 10.602 6.898 -10.914 1 90.88 223 VAL B C 1
ATOM 4135 O O . VAL B 1 223 ? 9.43 7.078 -11.258 1 90.88 223 VAL B O 1
ATOM 4138 N N . GLY B 1 224 ? 10.984 6.066 -10 1 94.12 224 GLY B N 1
ATOM 4139 C CA . GLY B 1 224 ? 10 5.262 -9.297 1 94.12 224 GLY B CA 1
ATOM 4140 C C . GLY B 1 224 ? 9.219 6.043 -8.258 1 94.12 224 GLY B C 1
ATOM 4141 O O . GLY B 1 224 ? 9.602 7.156 -7.895 1 94.12 224 GLY B O 1
ATOM 4142 N N . LYS B 1 225 ? 8.156 5.449 -7.828 1 96.5 225 LYS B N 1
ATOM 4143 C CA . LYS B 1 225 ? 7.309 6.051 -6.805 1 96.5 225 LYS B CA 1
ATOM 4144 C C . LYS B 1 225 ? 7.641 5.5 -5.422 1 96.5 225 LYS B C 1
ATOM 4146 O O . LYS B 1 225 ? 8.289 4.457 -5.301 1 96.5 225 LYS B O 1
ATOM 4151 N N . VAL B 1 226 ? 7.211 6.266 -4.48 1 97.25 226 VAL B N 1
ATOM 4152 C CA . VAL B 1 226 ? 7.316 5.789 -3.107 1 97.25 226 VAL B CA 1
ATOM 4153 C C . VAL B 1 226 ? 6.016 5.105 -2.697 1 97.25 226 VAL B C 1
ATOM 4155 O O . VAL B 1 226 ? 4.961 5.742 -2.635 1 97.25 226 VAL B O 1
ATOM 4158 N N . HIS B 1 227 ? 6.113 3.811 -2.428 1 97.88 227 HIS B N 1
ATOM 4159 C CA . HIS B 1 227 ? 4.996 3.064 -1.864 1 97.88 227 HIS B CA 1
ATOM 4160 C C . HIS B 1 227 ? 5.242 2.723 -0.399 1 97.88 227 HIS B C 1
ATOM 4162 O O . HIS B 1 227 ? 4.355 2.193 0.277 1 97.88 227 HIS B O 1
ATOM 4168 N N . GLU B 1 228 ? 6.406 3.014 0.051 1 96.88 228 GLU B N 1
ATOM 4169 C CA . GLU B 1 228 ? 6.75 2.816 1.457 1 96.88 228 GLU B CA 1
ATOM 4170 C C . GLU B 1 228 ? 5.832 3.633 2.367 1 96.88 228 GLU B C 1
ATOM 4172 O O . GLU B 1 228 ? 5.562 4.805 2.094 1 96.88 228 GLU B O 1
ATOM 4177 N N . LYS B 1 229 ? 5.312 2.951 3.412 1 98.56 229 LYS B N 1
ATOM 4178 C CA . LYS B 1 229 ? 4.391 3.594 4.348 1 98.56 229 LYS B CA 1
ATOM 4179 C C . LYS B 1 229 ? 4.723 3.225 5.789 1 98.56 229 LYS B C 1
ATOM 4181 O O . LYS B 1 229 ? 4.598 2.064 6.184 1 98.56 229 LYS B O 1
ATOM 4186 N N . PHE B 1 230 ? 5.055 4.262 6.617 1 98.81 230 PHE B N 1
ATOM 4187 C CA . PHE B 1 230 ? 5.145 4.02 8.055 1 98.81 230 PHE B CA 1
ATOM 4188 C C . PHE B 1 230 ? 5.148 5.332 8.828 1 98.81 230 PHE B C 1
ATOM 4190 O O . PHE B 1 230 ? 5.445 6.387 8.266 1 98.81 230 PHE B O 1
ATOM 4197 N N . MET B 1 231 ? 4.773 5.27 10.062 1 98.88 231 MET B N 1
ATOM 4198 C CA . MET B 1 231 ? 4.742 6.375 11.016 1 98.88 231 MET B CA 1
ATOM 4199 C C . MET B 1 231 ? 5.465 6.004 12.305 1 98.88 231 MET B C 1
ATOM 4201 O O . MET B 1 231 ? 5.117 5.016 12.953 1 98.88 231 MET B O 1
ATOM 4205 N N . LEU B 1 232 ? 6.457 6.742 12.602 1 98.06 232 LEU B N 1
ATOM 4206 C CA . LEU B 1 232 ? 7.215 6.586 13.836 1 98.06 232 LEU B CA 1
ATOM 4207 C C . LEU B 1 232 ? 6.762 7.598 14.883 1 98.06 232 LEU B C 1
ATOM 4209 O O . LEU B 1 232 ? 6.68 8.797 14.602 1 98.06 232 LEU B O 1
ATOM 4213 N N . VAL B 1 233 ? 6.453 7.109 16.062 1 98 233 VAL B N 1
ATOM 4214 C CA . VAL B 1 233 ? 6.023 7.977 17.141 1 98 233 VAL B CA 1
ATOM 4215 C C . VAL B 1 233 ? 7.027 7.902 18.297 1 98 233 VAL B C 1
ATOM 4217 O O . VAL B 1 233 ? 7.234 6.832 18.875 1 98 233 VAL B O 1
ATOM 4220 N N . ASP B 1 234 ? 7.703 9 18.578 1 96.5 234 ASP B N 1
ATOM 4221 C CA . ASP B 1 234 ? 8.609 9.227 19.688 1 96.5 234 ASP B CA 1
ATOM 4222 C C . ASP B 1 234 ? 9.789 8.25 19.641 1 96.5 234 ASP B C 1
ATOM 4224 O O . ASP B 1 234 ? 10.438 8.008 20.656 1 96.5 234 ASP B O 1
ATOM 4228 N N . GLY B 1 235 ? 9.969 7.543 18.609 1 94.69 235 GLY B N 1
ATOM 4229 C CA . GLY B 1 235 ? 11.094 6.637 18.438 1 94.69 235 GLY B CA 1
ATOM 4230 C C . GLY B 1 235 ? 10.883 5.293 19.109 1 94.69 235 GLY B C 1
ATOM 4231 O O . GLY B 1 235 ? 11.805 4.473 19.172 1 94.69 235 GLY B O 1
ATOM 4232 N N . ILE B 1 236 ? 9.672 5.027 19.531 1 95.81 236 ILE B N 1
ATOM 4233 C CA . ILE B 1 236 ? 9.484 3.807 20.312 1 95.81 236 ILE B CA 1
ATOM 4234 C C . ILE B 1 236 ? 8.312 3.01 19.734 1 95.81 236 ILE B C 1
ATOM 4236 O O . ILE B 1 236 ? 8.086 1.859 20.125 1 95.81 236 ILE B O 1
ATOM 4240 N N . ARG B 1 237 ? 7.508 3.611 18.812 1 97.31 237 ARG B N 1
ATOM 4241 C CA . ARG B 1 237 ? 6.375 2.93 18.188 1 97.31 237 ARG B CA 1
ATOM 4242 C C . ARG B 1 237 ? 6.355 3.164 16.688 1 97.31 237 ARG B C 1
ATOM 4244 O O . ARG B 1 237 ? 6.668 4.262 16.219 1 97.31 237 ARG B O 1
ATOM 4251 N N . VAL B 1 238 ? 5.953 2.123 16 1 98.31 238 VAL B N 1
ATOM 4252 C CA . VAL B 1 238 ? 5.844 2.242 14.555 1 98.31 238 VAL B CA 1
ATOM 4253 C C . VAL B 1 238 ? 4.484 1.722 14.094 1 98.31 238 VAL B C 1
ATOM 4255 O O . VAL B 1 238 ? 4 0.703 14.594 1 98.31 238 VAL B O 1
ATOM 4258 N N . THR B 1 239 ? 3.824 2.48 13.273 1 98.75 239 THR B N 1
ATOM 4259 C CA . THR B 1 239 ? 2.652 2.045 12.523 1 98.75 239 THR B CA 1
ATOM 4260 C C . THR B 1 239 ? 2.994 1.866 11.047 1 98.75 239 THR B C 1
ATOM 4262 O O . THR B 1 239 ? 3.531 2.777 10.414 1 98.75 239 THR B O 1
ATOM 4265 N N . THR B 1 240 ? 2.805 0.7 10.477 1 98.75 240 THR B N 1
ATOM 4266 C CA . THR B 1 240 ? 3.1 0.435 9.07 1 98.75 240 THR B CA 1
ATOM 4267 C C . THR B 1 240 ? 2.08 -0.53 8.477 1 98.75 240 THR B C 1
ATOM 4269 O O . THR B 1 240 ? 1.347 -1.197 9.211 1 98.75 240 THR B O 1
ATOM 4272 N N . GLY B 1 241 ? 1.961 -0.541 7.18 1 98.5 241 GLY B N 1
ATOM 4273 C CA . GLY B 1 241 ? 1.001 -1.383 6.484 1 98.5 241 GLY B CA 1
ATOM 4274 C C . GLY B 1 241 ? 0.629 -0.854 5.113 1 9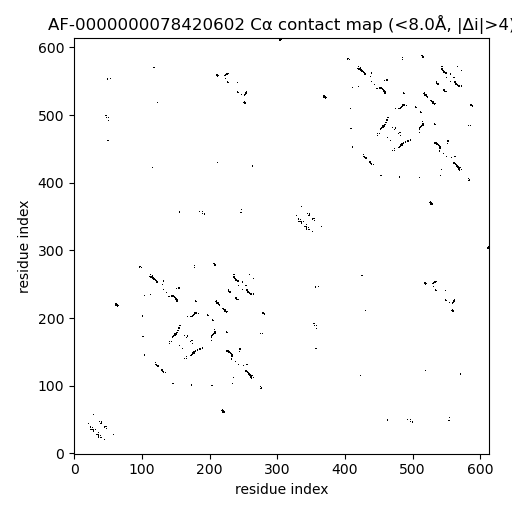8.5 241 GLY B C 1
ATOM 4275 O O . GLY B 1 241 ? 1.466 -0.277 4.414 1 98.5 241 GLY B O 1
ATOM 4276 N N . SER B 1 242 ? -0.627 -1.154 4.754 1 98.5 242 SER B N 1
ATOM 4277 C CA . SER B 1 242 ? -1.032 -0.831 3.389 1 98.5 242 SER B CA 1
ATOM 4278 C C . SER B 1 242 ? -1.959 0.38 3.359 1 98.5 242 SER B C 1
ATOM 4280 O O . SER B 1 242 ? -2.352 0.841 2.285 1 98.5 242 SER B O 1
ATOM 4282 N N . TYR B 1 243 ? -2.246 0.972 4.512 1 98.31 243 TYR B N 1
ATOM 4283 C CA . TYR B 1 243 ? -3.205 2.062 4.648 1 98.31 243 TYR B CA 1
ATOM 4284 C C . TYR B 1 243 ? -2.598 3.383 4.188 1 98.31 243 TYR B C 1
ATOM 4286 O O . TYR B 1 243 ? -1.583 3.83 4.727 1 98.31 243 TYR B O 1
ATOM 4294 N N . SER B 1 244 ? -3.154 3.986 3.152 1 98.38 244 SER B N 1
ATOM 4295 C CA . SER B 1 244 ? -2.773 5.332 2.732 1 98.38 244 SER B CA 1
ATOM 4296 C C . SER B 1 244 ? -3.611 6.391 3.443 1 98.38 244 SER B C 1
ATOM 4298 O O . SER B 1 244 ? -4.758 6.137 3.814 1 98.38 244 SER B O 1
ATOM 4300 N N . PHE B 1 245 ? -3.045 7.559 3.65 1 98.38 245 PHE B N 1
ATOM 4301 C CA . PHE B 1 245 ? -3.756 8.617 4.355 1 98.38 245 PHE B CA 1
ATOM 4302 C C . PHE B 1 245 ? -4.648 9.398 3.398 1 98.38 245 PHE B C 1
ATOM 4304 O O . PHE B 1 245 ? -4.43 10.594 3.166 1 98.38 245 PHE B O 1
ATOM 4311 N N . THR B 1 246 ? -5.656 8.734 2.902 1 97.5 246 THR B N 1
ATOM 4312 C CA . THR B 1 246 ? -6.652 9.312 2.008 1 97.5 246 THR B CA 1
ATOM 4313 C C . THR B 1 246 ? -8.062 9.07 2.535 1 97.5 246 THR B C 1
ATOM 4315 O O . THR B 1 246 ? -8.273 8.188 3.377 1 97.5 246 THR B O 1
ATOM 4318 N N . TRP B 1 247 ? -8.953 9.891 2.086 1 94.62 247 TRP B N 1
ATOM 4319 C CA . TRP B 1 247 ? -10.344 9.695 2.48 1 94.62 247 TRP B CA 1
ATOM 4320 C C . TRP B 1 247 ? -10.852 8.336 2.018 1 94.62 247 TRP B C 1
ATOM 4322 O O . TRP B 1 247 ? -11.531 7.629 2.77 1 94.62 247 TRP B O 1
ATOM 4332 N N . THR B 1 248 ? -10.547 7.883 0.828 1 94.56 248 THR B N 1
ATOM 4333 C CA . THR B 1 248 ? -11.039 6.629 0.259 1 94.56 248 THR B CA 1
ATOM 4334 C C . THR B 1 248 ? -10.539 5.438 1.062 1 94.56 248 THR B C 1
ATOM 4336 O O . THR B 1 248 ? -11.273 4.477 1.29 1 94.56 248 THR B O 1
ATOM 4339 N N . ASP B 1 249 ? -9.258 5.465 1.452 1 95.19 249 ASP B N 1
ATOM 4340 C CA . ASP B 1 249 ? -8.766 4.383 2.301 1 95.19 249 ASP B CA 1
ATOM 4341 C C . ASP B 1 249 ? -9.453 4.402 3.666 1 95.19 249 ASP B C 1
ATOM 4343 O O . ASP B 1 249 ? -9.648 3.352 4.281 1 95.19 249 ASP B O 1
ATOM 4347 N N . GLY B 1 250 ? -9.82 5.578 4.07 1 92.94 250 GLY B N 1
ATOM 4348 C CA . GLY B 1 250 ? -10.453 5.711 5.375 1 92.94 250 GLY B CA 1
ATOM 4349 C C . GLY B 1 250 ? -11.898 5.258 5.383 1 92.94 250 GLY B C 1
ATOM 4350 O O . GLY B 1 250 ? -12.438 4.898 6.434 1 92.94 250 GLY B O 1
ATOM 4351 N N . LYS B 1 251 ? -12.484 5.211 4.172 1 89.75 251 LYS B N 1
ATOM 4352 C CA . LYS B 1 251 ? -13.93 5 4.184 1 89.75 251 LYS B CA 1
ATOM 4353 C C . LYS B 1 251 ? -14.328 3.875 3.232 1 89.75 251 LYS B C 1
ATOM 4355 O O . LYS B 1 251 ? -15.336 3.197 3.451 1 89.75 251 LYS B O 1
ATOM 4360 N N . LEU B 1 252 ? -13.609 3.676 2.174 1 91.69 252 LEU B N 1
ATOM 4361 C CA . LEU B 1 252 ? -14.102 2.84 1.086 1 91.69 252 LEU B CA 1
ATOM 4362 C C . LEU B 1 252 ? -13.195 1.638 0.864 1 91.69 252 LEU B C 1
ATOM 4364 O O . LEU B 1 252 ? -13.656 0.495 0.868 1 91.69 252 LEU B O 1
ATOM 4368 N N . ASN B 1 253 ? -11.906 1.883 0.692 1 95.31 253 ASN B N 1
ATOM 4369 C CA . ASN B 1 253 ? -10.969 0.815 0.372 1 95.31 253 ASN B CA 1
ATOM 4370 C C . ASN B 1 253 ? -10.617 -0.011 1.605 1 95.31 253 ASN B C 1
ATOM 4372 O O . ASN B 1 253 ? -10.703 0.481 2.732 1 95.31 253 ASN B O 1
ATOM 4376 N N . SER B 1 254 ? -10.297 -1.254 1.391 1 96.12 254 SER B N 1
ATOM 4377 C CA . SER B 1 254 ? -9.828 -2.082 2.494 1 96.12 254 SER B CA 1
ATOM 4378 C C . SER B 1 254 ? -8.312 -1.96 2.666 1 96.12 254 SER B C 1
ATOM 4380 O O . SER B 1 254 ? -7.594 -1.699 1.702 1 96.12 254 SER B O 1
ATOM 4382 N N . SER B 1 255 ? -7.836 -2.086 3.844 1 97.25 255 SER B N 1
ATOM 4383 C CA . SER B 1 255 ? -6.418 -1.98 4.164 1 97.25 255 SER B CA 1
ATOM 4384 C C . SER B 1 255 ? -6.105 -2.639 5.504 1 97.25 255 SER B C 1
ATOM 4386 O O . SER B 1 255 ? -7.004 -3.135 6.184 1 97.25 255 SER B O 1
ATOM 4388 N N . ASN B 1 256 ? -4.867 -2.742 5.797 1 97.56 256 ASN B N 1
ATOM 4389 C CA . ASN B 1 256 ? -4.426 -3.238 7.094 1 97.56 256 ASN B CA 1
ATOM 4390 C C . ASN B 1 256 ? -3.176 -2.506 7.578 1 97.56 256 ASN B C 1
ATOM 4392 O O . ASN B 1 256 ? -2.389 -2.014 6.766 1 97.56 256 ASN B O 1
ATOM 4396 N N . ILE B 1 257 ? -3.043 -2.424 8.898 1 98.12 257 ILE B N 1
ATOM 4397 C CA . ILE B 1 257 ? -1.834 -1.858 9.492 1 98.12 257 ILE B CA 1
ATOM 4398 C C . ILE B 1 257 ? -1.398 -2.703 10.688 1 98.12 257 ILE B C 1
ATOM 4400 O O . ILE B 1 257 ? -2.201 -3.445 11.258 1 98.12 257 ILE B O 1
ATOM 4404 N N . ILE B 1 258 ? -0.151 -2.598 11.008 1 98 258 ILE B N 1
ATOM 4405 C CA . ILE B 1 258 ? 0.453 -3.16 12.211 1 98 258 ILE B CA 1
ATOM 4406 C C . ILE B 1 258 ? 1.068 -2.043 13.047 1 98 258 ILE B C 1
ATOM 4408 O O . ILE B 1 258 ? 1.703 -1.132 12.516 1 98 258 ILE B O 1
ATOM 4412 N N . ILE B 1 259 ? 0.836 -2.098 14.305 1 98 259 ILE B N 1
ATOM 4413 C CA . ILE B 1 259 ? 1.517 -1.229 15.266 1 98 259 ILE B CA 1
ATOM 4414 C C . ILE B 1 259 ? 2.527 -2.041 16.062 1 98 259 ILE B C 1
ATOM 4416 O O . ILE B 1 259 ? 2.18 -3.066 16.656 1 98 259 ILE B O 1
ATOM 4420 N N . LEU B 1 260 ? 3.738 -1.546 16.078 1 97.25 260 LEU B N 1
ATOM 4421 C CA . LEU B 1 260 ? 4.844 -2.268 16.703 1 97.25 260 LEU B CA 1
ATOM 4422 C C . LEU B 1 260 ? 5.516 -1.416 17.781 1 97.25 260 LEU B C 1
ATOM 4424 O O . LEU B 1 260 ? 5.648 -0.201 17.625 1 97.25 260 LEU B O 1
ATOM 4428 N N . SER B 1 261 ? 5.98 -2.066 18.781 1 95.44 261 SER B N 1
ATOM 4429 C CA . SER B 1 261 ? 6.953 -1.536 19.734 1 95.44 261 SER B CA 1
ATOM 4430 C C . SER B 1 261 ? 8.102 -2.52 19.953 1 95.44 261 SER B C 1
ATOM 4432 O O . SER B 1 261 ? 8.008 -3.686 19.562 1 95.44 261 SER B O 1
ATOM 4434 N N . GLY B 1 262 ? 9.227 -2.02 20.484 1 92.94 262 GLY B N 1
ATOM 4435 C CA . GLY B 1 262 ? 10.359 -2.889 20.75 1 92.94 262 GLY B CA 1
ATOM 4436 C C . GLY B 1 262 ? 11.516 -2.684 19.797 1 92.94 262 GLY B C 1
ATOM 4437 O O . GLY B 1 262 ? 11.617 -1.634 19.156 1 92.94 262 GLY B O 1
ATOM 4438 N N . PRO B 1 263 ? 12.383 -3.65 19.688 1 92.19 263 PRO B N 1
ATOM 4439 C CA . PRO B 1 263 ? 13.648 -3.502 18.969 1 92.19 263 PRO B CA 1
ATOM 4440 C C . PRO B 1 263 ? 13.445 -3.25 17.469 1 92.19 263 PRO B C 1
ATOM 4442 O O . PRO B 1 263 ? 14.273 -2.602 16.828 1 92.19 263 PRO B O 1
ATOM 4445 N N . ALA B 1 264 ? 12.414 -3.73 16.953 1 93.06 264 ALA B N 1
ATOM 4446 C CA . ALA B 1 264 ? 12.18 -3.594 15.516 1 93.06 264 ALA B CA 1
ATOM 4447 C C . ALA B 1 264 ? 12.039 -2.127 15.117 1 93.06 264 ALA B C 1
ATOM 4449 O O . ALA B 1 264 ? 12.242 -1.771 13.953 1 93.06 264 ALA B O 1
ATOM 4450 N N . VAL B 1 265 ? 11.711 -1.3 16.047 1 96.06 265 VAL B N 1
ATOM 4451 C CA . VAL B 1 265 ? 11.492 0.121 15.797 1 96.06 265 VAL B CA 1
ATOM 4452 C C . VAL B 1 265 ? 12.789 0.772 15.336 1 96.06 265 VAL B C 1
ATOM 4454 O O . VAL B 1 265 ? 12.773 1.732 14.562 1 96.06 265 VAL B O 1
ATOM 4457 N N . GLU B 1 266 ? 13.906 0.218 15.75 1 94.62 266 GLU B N 1
ATOM 4458 C CA . GLU B 1 266 ? 15.211 0.76 15.391 1 94.62 266 GLU B CA 1
ATOM 4459 C C . GLU B 1 266 ? 15.414 0.757 13.883 1 94.62 266 GLU B C 1
ATOM 4461 O O . GLU B 1 266 ? 16.016 1.684 13.328 1 94.62 266 GLU B O 1
ATOM 4466 N N . HIS B 1 267 ? 14.938 -0.265 13.211 1 93.56 267 HIS B N 1
ATOM 4467 C CA . HIS B 1 267 ? 15.094 -0.372 11.766 1 93.56 267 HIS B CA 1
ATOM 4468 C C . HIS B 1 267 ? 14.344 0.741 11.039 1 93.56 267 HIS B C 1
ATOM 4470 O O . HIS B 1 267 ? 14.82 1.269 10.031 1 93.56 267 HIS B O 1
ATOM 4476 N N . PHE B 1 268 ? 13.219 1.112 11.539 1 96 268 PHE B N 1
ATOM 4477 C CA . PHE B 1 268 ? 12.422 2.18 10.938 1 96 268 PHE B CA 1
ATOM 4478 C C . PHE B 1 268 ? 13.023 3.543 11.258 1 96 268 PHE B C 1
ATOM 4480 O O . PHE B 1 268 ? 12.961 4.461 10.43 1 96 268 PHE B O 1
ATOM 4487 N N . ASP B 1 269 ? 13.523 3.65 12.484 1 95.06 269 ASP B N 1
ATOM 4488 C CA . ASP B 1 269 ? 14.25 4.863 12.859 1 95.06 269 ASP B CA 1
ATOM 4489 C C . ASP B 1 269 ? 15.398 5.137 11.891 1 95.06 269 ASP B C 1
ATOM 4491 O O . ASP B 1 269 ? 15.5 6.23 11.336 1 95.06 269 ASP B O 1
ATOM 4495 N N . LEU B 1 270 ? 16.156 4.133 11.625 1 92.94 270 LEU B N 1
ATOM 4496 C CA . LEU B 1 270 ? 17.281 4.246 10.703 1 92.94 270 LEU B CA 1
ATOM 4497 C C . LEU B 1 270 ? 16.797 4.531 9.289 1 92.94 270 LEU B C 1
ATOM 4499 O O . LEU B 1 270 ? 17.344 5.398 8.602 1 92.94 270 LEU B O 1
ATOM 4503 N N . GLU B 1 271 ? 15.805 3.824 8.859 1 94.19 271 GLU B N 1
ATOM 4504 C CA . GLU B 1 271 ? 15.25 4.02 7.52 1 94.19 271 GLU B CA 1
ATOM 4505 C C . GLU B 1 271 ? 14.789 5.461 7.324 1 94.19 271 GLU B C 1
ATOM 4507 O O . GLU B 1 271 ? 15.023 6.059 6.273 1 94.19 271 GLU B O 1
ATOM 4512 N N . PHE B 1 272 ? 14.156 6.008 8.328 1 96.31 272 PHE B N 1
ATOM 4513 C CA . PHE B 1 272 ? 13.68 7.379 8.211 1 96.31 272 PHE B CA 1
ATOM 4514 C C . PHE B 1 272 ? 14.836 8.344 8.016 1 96.31 272 PHE B C 1
ATOM 4516 O O . PHE B 1 272 ? 14.758 9.266 7.199 1 96.31 272 PHE B O 1
ATOM 4523 N N . GLN B 1 273 ? 15.812 8.133 8.773 1 93.25 273 GLN B N 1
ATOM 4524 C CA . GLN B 1 273 ? 16.984 9.008 8.688 1 93.25 273 GLN B CA 1
ATOM 4525 C C . GLN B 1 273 ? 17.609 8.938 7.301 1 93.25 273 GLN B C 1
ATOM 4527 O O . GLN B 1 273 ? 18.031 9.961 6.754 1 93.25 273 GLN B O 1
ATOM 4532 N N . ILE B 1 274 ? 17.672 7.801 6.746 1 91.94 274 ILE B N 1
ATOM 4533 C CA . ILE B 1 274 ? 18.234 7.613 5.41 1 91.94 274 ILE B CA 1
ATOM 4534 C C . ILE B 1 274 ? 17.359 8.344 4.383 1 91.94 274 ILE B C 1
ATOM 4536 O O . ILE B 1 274 ? 17.875 9.094 3.549 1 91.94 274 ILE B O 1
ATOM 4540 N N . LEU B 1 275 ? 16.078 8.125 4.465 1 94.5 275 LEU B N 1
ATOM 4541 C CA . LEU B 1 275 ? 15.148 8.758 3.527 1 94.5 275 LEU B CA 1
ATOM 4542 C C . LEU B 1 275 ? 15.195 10.273 3.664 1 94.5 275 LEU B C 1
ATOM 4544 O O . LEU B 1 275 ? 15.117 10.992 2.666 1 94.5 275 LEU B O 1
ATOM 4548 N N . TYR B 1 276 ? 15.258 10.695 4.895 1 95 276 TYR B N 1
ATOM 4549 C CA . TYR B 1 276 ? 15.312 12.133 5.125 1 95 276 TYR B CA 1
ATOM 4550 C C . TYR B 1 276 ? 16.547 12.742 4.477 1 95 276 TYR B C 1
ATOM 4552 O O . TYR B 1 276 ? 16.484 13.82 3.873 1 95 276 TYR B O 1
ATOM 4560 N N . ALA B 1 277 ? 17.641 12.078 4.594 1 91.5 277 ALA B N 1
ATOM 4561 C CA . ALA B 1 277 ? 18.891 12.547 4 1 91.5 277 ALA B CA 1
ATOM 4562 C C . ALA B 1 277 ? 18.781 12.641 2.482 1 91.5 277 ALA B C 1
ATOM 4564 O O . ALA B 1 277 ? 19.406 13.5 1.858 1 91.5 277 ALA B O 1
ATOM 4565 N N . GLU B 1 278 ? 17.969 11.789 1.877 1 90.38 278 GLU B N 1
ATOM 4566 C CA . GLU B 1 278 ? 17.828 11.734 0.426 1 90.38 278 GLU B CA 1
ATOM 4567 C C . GLU B 1 278 ? 16.688 12.648 -0.045 1 90.38 278 GLU B C 1
ATOM 4569 O O . GLU B 1 278 ? 16.531 12.875 -1.245 1 90.38 278 GLU B O 1
ATOM 4574 N N . SER B 1 279 ? 15.922 13.156 0.886 1 94 279 SER B N 1
ATOM 4575 C CA . SER B 1 279 ? 14.719 13.922 0.565 1 94 279 SER B CA 1
ATOM 4576 C C . SER B 1 279 ? 15.07 15.312 0.062 1 94 279 SER B C 1
ATOM 4578 O O . SER B 1 279 ? 16.219 15.758 0.183 1 94 279 SER B O 1
ATOM 4580 N N . LYS B 1 280 ? 14.109 15.977 -0.613 1 90.81 280 LYS B N 1
ATOM 4581 C CA . LYS B 1 280 ? 14.25 17.328 -1.133 1 90.81 280 LYS B CA 1
ATOM 4582 C C . LYS B 1 280 ? 13.219 18.266 -0.504 1 90.81 280 LYS B C 1
ATOM 4584 O O . LYS B 1 280 ? 12.086 17.875 -0.238 1 90.81 280 LYS B O 1
ATOM 4589 N N . PRO B 1 281 ? 13.625 19.516 -0.321 1 86.88 281 PRO B N 1
ATOM 4590 C CA . PRO B 1 281 ? 12.664 20.469 0.224 1 86.88 281 PRO B CA 1
ATOM 4591 C C . PRO B 1 281 ? 11.555 20.812 -0.763 1 86.88 281 PRO B C 1
ATOM 4593 O O . PRO B 1 281 ? 11.672 20.531 -1.958 1 86.88 281 PRO B O 1
ATOM 4596 N N . ILE B 1 282 ? 10.508 21.25 -0.152 1 79.62 282 ILE B N 1
ATOM 4597 C CA . ILE B 1 282 ? 9.398 21.688 -0.998 1 79.62 282 ILE B CA 1
ATOM 4598 C C . ILE B 1 282 ? 9.781 22.969 -1.73 1 79.62 282 ILE B C 1
ATOM 4600 O O . ILE B 1 282 ? 10.32 23.891 -1.126 1 79.62 282 ILE B O 1
ATOM 4604 N N . ASN B 1 283 ? 9.961 22.828 -3.059 1 63.56 283 ASN B N 1
ATOM 4605 C CA . ASN B 1 283 ? 10.125 24.062 -3.822 1 63.56 283 ASN B CA 1
ATOM 4606 C C . ASN B 1 283 ? 8.781 24.75 -4.066 1 63.56 283 ASN B C 1
ATOM 4608 O O . ASN B 1 283 ? 7.934 24.219 -4.781 1 63.56 283 ASN B O 1
ATOM 4612 N N . PRO B 1 284 ? 8.453 25.766 -3.273 1 54.84 284 PRO B N 1
ATOM 4613 C CA . PRO B 1 284 ? 7.176 26.469 -3.438 1 54.84 284 PRO B CA 1
ATOM 4614 C C . PRO B 1 284 ? 6.852 26.766 -4.898 1 54.84 284 PRO B C 1
ATOM 4616 O O . PRO B 1 284 ? 5.68 26.828 -5.273 1 54.84 284 PRO B O 1
ATOM 4619 N N . TRP B 1 285 ? 7.879 27.078 -5.703 1 49.5 285 TRP B N 1
ATOM 4620 C CA . TRP B 1 285 ? 7.613 27.484 -7.082 1 49.5 285 TRP B CA 1
ATOM 4621 C C . TRP B 1 285 ? 7.199 26.281 -7.93 1 49.5 285 TRP B C 1
ATOM 4623 O O . TRP B 1 285 ? 6.688 26.438 -9.039 1 49.5 285 TRP B O 1
ATOM 4633 N N . LEU B 1 286 ? 7.594 25.219 -7.586 1 46.88 286 LEU B N 1
ATOM 4634 C CA . LEU B 1 286 ? 7.266 24.047 -8.391 1 46.88 286 LEU B CA 1
ATOM 4635 C C . LEU B 1 286 ? 5.785 23.703 -8.266 1 46.88 286 LEU B C 1
ATOM 4637 O O . LEU B 1 286 ? 5.242 22.984 -9.102 1 46.88 286 LEU B O 1
ATOM 4641 N N . CYS B 1 287 ? 5.219 23.969 -7.184 1 46.25 287 CYS B N 1
ATOM 4642 C CA . CYS B 1 287 ? 3.809 23.656 -6.957 1 46.25 287 CYS B CA 1
ATOM 4643 C C . CYS B 1 287 ? 2.936 24.297 -8.031 1 46.25 287 CYS B C 1
ATOM 4645 O O . CYS B 1 287 ? 1.829 23.828 -8.297 1 46.25 287 CYS B O 1
ATOM 4647 N N . SER B 1 288 ? 3.27 25.406 -8.547 1 40.62 288 SER B N 1
ATOM 4648 C CA . SER B 1 288 ? 2.461 26.078 -9.562 1 40.62 288 SER B CA 1
ATOM 4649 C C . SER B 1 288 ? 2.496 25.312 -10.883 1 40.62 288 SER B C 1
ATOM 4651 O O . SER B 1 288 ? 1.599 25.453 -11.711 1 40.62 288 SER B O 1
ATOM 4653 N N . CYS B 1 289 ? 3.557 24.641 -11.242 1 38.97 289 CYS B N 1
ATOM 4654 C CA . CYS B 1 289 ? 3.766 24.109 -12.586 1 38.97 289 CYS B CA 1
ATOM 4655 C C . CYS B 1 289 ? 3.072 22.766 -12.766 1 38.97 289 CYS B C 1
ATOM 4657 O O . CYS B 1 289 ? 2.811 22.344 -13.891 1 38.97 289 CYS B O 1
ATOM 4659 N N . SER B 1 290 ? 2.979 21.938 -11.82 1 42.25 290 SER B N 1
ATOM 4660 C CA . SER B 1 290 ? 2.342 20.641 -12.008 1 42.25 290 SER B CA 1
ATOM 4661 C C . SER B 1 290 ? 0.846 20.797 -12.258 1 42.25 290 SER B C 1
ATOM 4663 O O . SER B 1 290 ? 0.208 19.891 -12.797 1 42.25 290 SER B O 1
ATOM 4665 N N . GLN B 1 291 ? 0.214 21.844 -11.758 1 40.25 291 GLN B N 1
ATOM 4666 C CA . GLN B 1 291 ? -1.13 22.203 -12.203 1 40.25 291 GLN B CA 1
ATOM 4667 C C . GLN B 1 291 ? -1.16 22.453 -13.711 1 40.25 291 GLN B C 1
ATOM 4669 O O . GLN B 1 291 ? -2.133 22.109 -14.383 1 40.25 291 GLN B O 1
ATOM 4674 N N . GLU B 1 292 ? -0.133 23.094 -14.203 1 40.62 292 GLU B N 1
ATOM 4675 C CA . GLU B 1 292 ? -0.102 23.391 -15.633 1 40.62 292 GLU B CA 1
ATOM 4676 C C . GLU B 1 292 ? 0.123 22.125 -16.469 1 40.62 292 GLU B C 1
ATOM 4678 O O . GLU B 1 292 ? -0.417 22 -17.562 1 40.62 292 GLU B O 1
ATOM 4683 N N . ARG B 1 293 ? 0.903 21.25 -16.016 1 38.84 293 ARG B N 1
ATOM 4684 C CA . ARG B 1 293 ? 1.115 20.047 -16.812 1 38.84 293 ARG B CA 1
ATOM 4685 C C . ARG B 1 293 ? -0.092 19.125 -16.734 1 38.84 293 ARG B C 1
ATOM 4687 O O . ARG B 1 293 ? -0.421 18.438 -17.703 1 38.84 293 ARG B O 1
ATOM 4694 N N . GLU B 1 294 ? -0.705 18.953 -15.578 1 42.09 294 GLU B N 1
ATOM 4695 C CA . GLU B 1 294 ? -1.962 18.219 -15.508 1 42.09 294 GLU B CA 1
ATOM 4696 C C . GLU B 1 294 ? -3.053 18.906 -16.328 1 42.09 294 GLU B C 1
ATOM 4698 O O . GLU B 1 294 ? -3.838 18.234 -17 1 42.09 294 GLU B O 1
ATOM 4703 N N . MET B 1 295 ? -3.168 20.281 -16.328 1 37.38 295 MET B N 1
ATOM 4704 C CA . MET B 1 295 ? -4.043 21.047 -17.203 1 37.38 295 MET B CA 1
ATOM 4705 C C . MET B 1 295 ? -3.611 20.906 -18.656 1 37.38 295 MET B C 1
ATOM 4707 O O . MET B 1 295 ? -4.453 20.844 -19.547 1 37.38 295 MET B O 1
ATOM 4711 N N . ALA B 1 296 ? -2.324 21 -18.906 1 38.28 296 ALA B N 1
ATOM 4712 C CA . ALA B 1 296 ? -1.834 20.844 -20.281 1 38.28 296 ALA B CA 1
ATOM 4713 C C . ALA B 1 296 ? -2.104 19.422 -20.797 1 38.28 296 ALA B C 1
ATOM 4715 O O . ALA B 1 296 ? -2.451 19.234 -21.953 1 38.28 296 ALA B O 1
ATOM 4716 N N . ASN B 1 297 ? -2.01 18.469 -19.984 1 38.34 297 ASN B N 1
ATOM 4717 C CA . ASN B 1 297 ? -2.389 17.125 -20.406 1 38.34 297 ASN B CA 1
ATOM 4718 C C . ASN B 1 297 ? -3.898 17 -20.594 1 38.34 297 ASN B C 1
ATOM 4720 O O . ASN B 1 297 ? -4.367 16.188 -21.391 1 38.34 297 ASN B O 1
ATOM 4724 N N . GLN B 1 298 ? -4.676 17.797 -19.797 1 37.38 298 GLN B N 1
ATOM 4725 C CA . GLN B 1 298 ? -6.102 17.922 -20.078 1 37.38 298 GLN B CA 1
ATOM 4726 C C . GLN B 1 298 ? -6.348 18.75 -21.344 1 37.38 298 GLN B C 1
ATOM 4728 O O . GLN B 1 298 ? -7.309 18.5 -22.078 1 37.38 298 GLN B O 1
ATOM 4733 N N . LEU B 1 299 ? -5.629 19.922 -21.516 1 33.5 299 LEU B N 1
ATOM 4734 C CA . LEU B 1 299 ? -5.82 20.781 -22.688 1 33.5 299 LEU B CA 1
ATOM 4735 C C . LEU B 1 299 ? -5.328 20.078 -23.953 1 33.5 299 LEU B C 1
ATOM 4737 O O . LEU B 1 299 ? -5.699 20.469 -25.062 1 33.5 299 LEU B O 1
ATOM 4741 N N . ILE B 1 300 ? -4.379 19.344 -23.859 1 31.77 300 ILE B N 1
ATOM 4742 C CA . ILE B 1 300 ? -3.961 18.703 -25.109 1 31.77 300 ILE B CA 1
ATOM 4743 C C . ILE B 1 300 ? -5.031 17.719 -25.562 1 31.77 300 ILE B C 1
ATOM 4745 O O . ILE B 1 300 ? -4.801 16.5 -25.562 1 31.77 300 ILE B O 1
ATOM 4749 N N . ARG B 1 301 ? -6.281 17.938 -24.922 1 31.41 301 ARG B N 1
ATOM 4750 C CA . ARG B 1 301 ? -7.344 17.297 -25.688 1 31.41 301 ARG B CA 1
ATOM 4751 C C . ARG B 1 301 ? -7.516 17.969 -27.047 1 31.41 301 ARG B C 1
ATOM 4753 O O . ARG B 1 301 ? -7.777 19.172 -27.125 1 31.41 301 ARG B O 1
ATOM 4760 N N . PRO B 1 302 ? -6.855 17.5 -28.047 1 30.02 302 PRO B N 1
ATOM 4761 C CA . PRO B 1 302 ? -7.047 18.125 -29.359 1 30.02 302 PRO B CA 1
ATOM 4762 C C . PRO B 1 302 ? -8.516 18.438 -29.656 1 30.02 302 PRO B C 1
ATOM 4764 O O . PRO B 1 302 ? -9.406 17.688 -29.234 1 30.02 302 PRO B O 1
ATOM 4767 N N . TRP B 1 303 ? -8.836 19.766 -29.703 1 26.03 303 TRP B N 1
ATOM 4768 C CA . TRP B 1 303 ? -9.977 20.359 -30.375 1 26.03 303 TRP B CA 1
ATOM 4769 C C . TRP B 1 303 ? -10.297 19.625 -31.672 1 26.03 303 TRP B C 1
ATOM 4771 O O . TRP B 1 303 ? -9.508 19.656 -32.625 1 26.03 303 TRP B O 1
ATOM 4781 N N . ILE B 1 304 ? -10.664 18.328 -31.656 1 29.11 304 ILE B N 1
ATOM 4782 C CA . ILE B 1 304 ? -11.273 17.812 -32.875 1 29.11 304 ILE B CA 1
ATOM 4783 C C . ILE B 1 304 ? -12.445 18.703 -33.281 1 29.11 304 ILE B C 1
ATOM 4785 O O . ILE B 1 304 ? -13.438 18.797 -32.562 1 29.11 304 ILE B O 1
ATOM 4789 N N . SER B 1 305 ? -12.102 19.969 -33.812 1 22.33 305 SER B N 1
ATOM 4790 C CA . SER B 1 305 ? -12.953 20.875 -34.562 1 22.33 305 SER B CA 1
ATOM 4791 C C . SER B 1 305 ? -13.914 20.094 -35.469 1 22.33 305 SER B C 1
ATOM 4793 O O . SER B 1 305 ? -13.555 19.047 -36 1 22.33 305 SER B O 1
ATOM 4795 N N . LYS B 1 306 ? -15.234 20.344 -35.312 1 24.88 306 LYS B N 1
ATOM 4796 C CA . LYS B 1 306 ? -16.438 20.156 -36.125 1 24.88 306 LYS B CA 1
ATOM 4797 C C . LYS B 1 306 ? -16.188 20.453 -37.594 1 24.88 306 LYS B C 1
ATOM 4799 O O . LYS B 1 306 ? -17.109 20.406 -38.406 1 24.88 306 LYS B O 1
ATOM 4804 N N . THR B 1 307 ? -15.008 20.141 -38.25 1 22.44 307 THR B N 1
ATOM 4805 C CA . THR B 1 307 ? -15.336 20.219 -39.656 1 22.44 307 THR B CA 1
ATOM 4806 C C . THR B 1 307 ? -15.969 18.922 -40.125 1 22.44 307 THR B C 1
ATOM 4808 O O . THR B 1 307 ? -15.531 17.828 -39.75 1 22.44 307 THR B O 1
#

Organism: Alligator mississippiensis (NCBI:txid8496)

Foldseek 3Di:
DPPPPPPPVVCVVVCPPDPPLVQVLLVLCQVPNDVSSVVSCVVVVNDPPDDPVRSVQQNVQKDAADPDDPPVDDDPPPPPLVVPPLPQPLPQPPPFQDPPVLDADDDDQPRWLDDKDKDKFKACDDDDRRQGQVVVLLVLLQPFQAEKEWEAAAAQAPVSVVSNVCCCPPRVHAYEYEYAPVRVLNNVVSCVVVVHDQVPRPRYFYWYFWAGWDADSNRMIGIHTDQFTWMDGNLFKMKGWNQHNDPCSRPPDMIMIMMIGTNVSVVVVVVSSVRSSSTGGDDPVVSVCVVVVVVVVVVVPPPPDPD/DPDDPPPVVVCVVVCPPDPPLVQVLLVLCQVPNDVSSVVSCVVVVNDPPDDPVRSVQQNVQKDAADPDDPPVDDDPPPPPLVVPPLPLPLPQPPPFQDPPVLDADDDDQPRWLDDKDKDKFKACDDDDRRQGQVVVLLVLLQPFQAEKEWEAAAAQAPVSVVSNVCCCPPRVHAYEYEYAPVRVLNNVVSCVVVVHDQVPRPRYFYWYFWAGKGADSNRMIGIHTDQFTWMDGNLFKMKGWNQHNDPCSRPPDMIMIMMIGTNVSVVVVVVSSVRSSSTGGDDPVVSVCVVVVVVVVVVVPPPPDPD

Secondary structure (DSSP, 8-state):
-GGGGTTSHHHHHSTTTS-HHHHHHHHHHHHHHHHHHHHHHHHHT------HHHHHHHHHHEE----------SS---------S--------SS-----TT----PPTT------EEEEEEESPSSS-TTHHHHHHHHHHHH-SSEEEEEES-B--HHHHHHHHHHHHHH--EEEEEEEGGGHHHHHHHHHHTT--GGG-TTEEEEEE---EEE-TTS-EEEPPB---EEEETTTEEEEES--BSHHHHHTSBEEEEEEESTTHHHHHHHHHHHHHH-EE--TTGGGHHHHHHHHHHH-S------/--GGGGHHHHHHHSTTTS-HHHHHHHHHHHHHHHHHHHHHHHHHT------HHHHHHHHHHEE----------SS---------S--------SS-----TT----PPTT------EEEEEEESPSSS-TTHHHHHHHHHHHH-SSEEEEEES-B--HHHHHHHHHHHHHH--EEEEEEEGGGHHHHHHHHHHTT--GGG-TTEEEEEE---EEE-TTS-EEEPPB---EEEETTTEEEEES--BSHHHHHTSBEEEEEEESTTHHHHHHHHHHHHHH-EE--TTTTTHHHHHHHHHHH-S------

InterPro domains:
  IPR012461 Scaffolding anchor of CK1 domain [PF07894] (16-281)
  IPR050944 Family with sequence similarity 83 (FAM83) [PTHR16181] (17-283)

Radius of gyration: 25.82 Å; Cα contacts (8 Å, |Δi|>4): 996; chains: 2; bounding box: 93×59×77 Å

Solvent-accessible surface area (backbone atoms only — not comparable to full-atom values): 33878 Å² total; per-residue (Å²): 135,80,80,76,70,70,71,65,66,65,55,63,74,64,50,73,73,74,42,64,66,55,52,51,34,49,44,32,29,74,73,58,32,68,67,39,22,53,50,45,28,62,74,68,69,46,78,81,59,64,47,71,72,52,50,54,50,49,64,70,34,46,38,74,46,79,78,68,77,78,66,87,68,82,76,87,67,80,70,80,70,78,62,71,68,83,65,81,63,72,79,69,62,86,59,73,55,61,67,69,83,89,59,70,82,86,69,56,90,85,50,87,29,62,67,78,44,75,44,81,35,34,22,69,30,84,75,92,42,51,44,29,40,55,52,51,52,48,51,52,54,72,67,46,66,52,30,38,41,36,36,31,37,44,58,47,26,63,69,58,50,50,48,53,50,44,33,29,75,73,59,62,20,33,36,40,38,38,32,13,55,90,34,43,63,51,31,52,48,46,32,49,74,70,70,44,58,68,88,72,37,85,47,44,46,65,30,31,35,66,25,38,74,47,75,39,89,83,50,28,31,36,54,23,48,32,42,30,36,38,37,36,36,57,72,32,32,33,39,34,20,32,64,51,43,33,47,54,49,52,72,28,22,19,21,27,33,38,38,38,28,5,68,64,32,54,60,53,54,51,49,48,53,54,51,51,38,70,35,40,73,72,55,76,74,56,61,64,51,56,57,47,51,56,44,45,63,58,57,65,50,76,79,52,49,89,66,138,82,80,76,70,70,68,65,63,65,56,62,73,62,50,74,75,70,41,65,65,57,51,52,34,49,44,32,28,73,74,57,32,68,66,41,22,52,50,45,28,61,75,69,69,44,78,81,57,63,48,69,69,52,49,54,51,49,63,70,36,48,39,75,46,80,76,68,77,79,67,87,67,83,75,88,66,81,70,79,70,78,64,71,67,82,64,79,61,73,79,68,63,87,59,72,53,61,67,70,83,90,60,72,81,86,72,56,91,85,49,87,30,63,67,76,44,75,44,79,35,34,23,69,29,84,76,92,43,51,45,28,39,55,52,50,51,49,50,53,54,69,66,46,66,51,31,38,41,37,35,32,36,42,59,46,27,62,69,58,49,49,50,51,49,45,32,28,75,74,59,63,20,36,36,39,37,39,31,11,55,89,33,44,62,53,30,51,49,45,33,49,74,69,71,45,57,67,89,72,36,87,46,45,47,65,30,31,36,66,25,38,72,46,75,40,89,82,51,28,33,35,53,24,48,33,42,30,37,37,36,36,36,56,73,33,34,34,39,34,21,32,63,51,42,32,45,52,49,52,70,28,22,20,20,28,33,38,39,38,30,5,70,64,30,55,59,54,54,52,49,49,54,53,50,50,39,70,35,40,72,71,56,77,74,54,59,63,49,57,56,47,51,57,46,44,62,57,58,64,49,75,78,53,49,87,65

pLDDT: mean 78.93, std 24.52, range [20.72, 98.88]

Nearest PDB structures (foldseek):
  4urj-assembly2_C  TM=9.322E-01  e=4.919E-21  Homo sapiens
  5lzk-assembly1_A  TM=9.415E-01  e=5.909E-21  Homo sapiens
  5qhm-assembly1_A  TM=9.440E-01  e=6.400E-20  Homo sapiens
  4urj-assembly1_B-2  TM=9.257E-01  e=9.816E-20  Homo sapiens
  4urj-assembly1_A  TM=9.173E-01  e=6.803E-20  Homo sapiens